Protein AF-A0A925PFK9-F1 (afdb_monomer_lite)

Secondary structure (DSSP, 8-state):
----TT-TTSSHHHHHHHHHHHHHHHTT--EEEEE----TTT---HHHHHHHHHHHHHHHTTT-EEB-S-STTS-SSTT---PPEEEEE-TT-S-PPPHHHHHHHHHHHIIIII---HHHHHHHHHH---SS--BPPPSSS---------------PPEEEEE-TTTTT-----TT----THHHHHHHHHHGGGS-EEEE------THHHHTTS-HHHHHHHHHHHHHSPTT--B------SS--SS--SSTTTTHHHHBS-SS--B-TTHHHHHHHHHHHHHHHHHHHHTT-SEEEEE-SS--TT--SS-BBTTBSS-HHHHHHHHHTTTS-EEEEE-SSS--HHHHHHHTT-SSEEEEEEEE-TTTSTTSSS--TT----GGGTT-EEEEEE-SS--HHHHHHHHHHHHHHHHHH--SEEEEEE--TTBTT-TT----B-HHHHHHHHHHHHTT---EEEEE-----HHHHHHHHHHHHHHHHHHHHHHHHHHHHTTSS--------SSS-EEE-S--THHHHHHHHHHHHTT---HHHHHHHHHHHHHHHHHGGGGS-EEEEEEETTEEEEEEEEEE-TTSSSEEEEEEEEE-GGGTTTTHHHHHHHHHHHHHHHTT-SEEEEEEE-SGGGHHHHHHHHHTT-EEEEEEEEEEETTEEEEEEEEE-PPP-

pLDDT: mean 87.37, std 15.75, range [23.09, 98.94]

Foldseek 3Di:
DDDDPPCPPVCPVVVVVVVVLVVCVVVVHKDKDWAWDLDCVQAVDPVVSVVSVVVQLVCVVQVKFFFPQFCQQPDPDPPDGGRITIIIRRSPDPDAAFLVVVLVVLLCCCCVVPVDDPVVSVRRSVSQDDTRTDGDDDDNDDPPPPPPDPVPPDDQQAAEEEELPLQQLDAQPDPPPQQHSLLLVLQCVQPVVLRRHDYDYFDDDDCVLLVVQAPPVLLVLLQVLLCPADDNGWQFADDADPPDLPDADPDSSPNQNSAALDRRQIRHNCLSVQQSSLLSLLQVQLVVLVVPRLHYERNGPPAALQRARRHAYPNHSTHNLQSSLVVCLVVKAEEEEEPAQEDSVRNCRSCLQHLSYAYEYEYAALCPAPPNPDLDQPSCGDHNSRNRYGRHHDHQEDALVVSVVSLVVSVVVCVVSVILEYEYADAPCLDCPRPRGRHHDALQSLLQSLLSQLLSLHRYYYYYHYDRPSVRSNSNSSSNSNSNSVNVVVNVVCVVVVVDDDDDPDDDDDPQKDKDWQADPCVLVQQLVQVVQQVLDDPVRSVVSSVLSVLCVVVPVVSQWIKIFIDRVPHGFKMWIKGADPPDQQEMEGEDITGRPVCPPVCVSVVRVVVVVVVSLVVRHQKYKYKDKPDPSCPVVVVVCVVSAWDFDDWAAQPPHHVIIITMIMHGDDRDD

Sequence (673 aa):
ISTAPGRMGGGIGAALYERVREEARALGTQLYFECLPDDPALSPNPEIRANNVARLKFYERYGARPIVNTAYETPVKPEAIDPPYLVLDPLGSNDLPSRDRARKVVRAILERKYGLGPEYVQMVLDSITDDPIRLREPRYIKSRRSLKGEVRAASEPRVALVLNAEHTLHHVQERGYVEAPVRIRSIMAELDPSGLIEKVPAKRFSDRYIRAVHDGRLVDYIRKACLLAGPKESIYPYVFPTRNPARPPKDETVLAGYYCIDTFTPLNQNAYLAARSAVDCALTAAEKVLEGAELAYALVRPPGHHAETRTFGGFCYFNNAAIAANLLARYGKVAILDIDYHHGNGQQEIFYNRSDVLTVSIHGHPSFAYPYFTGFRDETGIGPGAGYNLNIPLAEHITPEQHRNAVAEGLRRVRRFAPAYLVVSLGFDTARGDPTGTWSNRGKDFDQLGRMIGEQGYPALVVQEGGYRVRTLGTNARNFFVGLVAGHSAARRVTPALTLSTGLTKSGHRNGLDWRSAVMDEDVGRVRSLVVSTGFFNAAEVEVAIDLVTERLTKGIRSGYHFVLAERGSTLVAYACYGPIMGTQGSYDLYWIAVLPDEQRRGLGAHVYTRAEAAMRKAGAKHVYADTSSSDRYAGTRGFYQRMGFHEAARLPDFYAPGDNKIIYVKPLSPSP

Structure (mmCIF, N/CA/C/O backbone):
data_AF-A0A925PFK9-F1
#
_entry.id   AF-A0A925PFK9-F1
#
loop_
_atom_site.group_PDB
_atom_site.id
_atom_site.type_symbol
_atom_site.label_atom_id
_atom_site.label_alt_id
_atom_site.label_comp_id
_atom_site.label_asym_id
_atom_site.label_entity_id
_atom_site.label_seq_id
_atom_site.pdbx_PDB_ins_code
_atom_site.Cartn_x
_atom_site.Cartn_y
_atom_site.Cartn_z
_atom_site.occupancy
_atom_site.B_iso_or_equiv
_atom_site.auth_seq_id
_atom_site.auth_comp_id
_atom_site.auth_asym_id
_atom_site.auth_atom_id
_atom_site.pdbx_PDB_model_num
ATOM 1 N N . ILE A 1 1 ? 9.331 -7.768 31.905 1.00 65.44 1 ILE A N 1
ATOM 2 C CA . ILE A 1 1 ? 10.079 -8.335 30.751 1.00 65.44 1 ILE A CA 1
ATOM 3 C C . ILE A 1 1 ? 11.529 -8.499 31.169 1.00 65.44 1 ILE A C 1
ATOM 5 O O . ILE A 1 1 ? 12.083 -7.544 31.698 1.00 65.44 1 ILE A O 1
ATOM 9 N N . SER A 1 2 ? 12.114 -9.681 30.974 1.00 60.31 2 SER A N 1
ATOM 10 C CA . SER A 1 2 ? 13.527 -9.949 31.269 1.00 60.31 2 SER A CA 1
ATOM 11 C C . SER A 1 2 ? 14.208 -10.536 30.035 1.00 60.31 2 SER A C 1
ATOM 13 O O . SER A 1 2 ? 13.582 -11.270 29.273 1.00 60.31 2 SER A O 1
ATOM 15 N N . THR A 1 3 ? 15.474 -10.191 29.821 1.00 59.31 3 THR A N 1
ATOM 16 C CA . THR A 1 3 ? 16.316 -10.731 28.745 1.00 59.31 3 THR A CA 1
ATOM 17 C C . THR A 1 3 ? 17.623 -11.225 29.344 1.00 59.31 3 THR A C 1
ATOM 19 O O . THR A 1 3 ? 18.122 -10.610 30.285 1.00 59.31 3 THR A O 1
ATOM 22 N N . ALA A 1 4 ? 18.194 -12.292 28.781 1.00 59.03 4 ALA A N 1
ATOM 23 C CA . ALA A 1 4 ? 19.461 -12.844 29.255 1.00 59.03 4 ALA A CA 1
ATOM 24 C C . ALA A 1 4 ? 20.589 -11.781 29.288 1.00 59.03 4 ALA A C 1
ATOM 26 O O . ALA A 1 4 ? 20.640 -10.921 28.392 1.00 59.03 4 ALA A O 1
ATOM 27 N N . PRO A 1 5 ? 21.503 -11.839 30.280 1.00 48.31 5 PRO A N 1
ATOM 28 C CA . PRO A 1 5 ? 22.683 -10.976 30.334 1.00 48.31 5 PRO A CA 1
ATOM 29 C C . PRO A 1 5 ? 23.471 -11.040 29.015 1.00 48.31 5 PRO A C 1
ATOM 31 O O . PRO A 1 5 ? 23.612 -12.107 28.425 1.00 48.31 5 PRO A O 1
ATOM 34 N N . GLY A 1 6 ? 23.929 -9.893 28.504 1.00 48.75 6 GLY A N 1
ATOM 35 C CA . GLY A 1 6 ? 24.627 -9.801 27.209 1.00 48.75 6 GLY A CA 1
ATOM 36 C C . GLY A 1 6 ? 23.727 -9.683 25.967 1.00 48.75 6 GLY A C 1
ATOM 37 O O . GLY A 1 6 ? 24.234 -9.431 24.879 1.00 48.75 6 GLY A O 1
ATOM 38 N N . ARG A 1 7 ? 22.393 -9.794 26.102 1.00 48.84 7 ARG A N 1
ATOM 39 C CA . ARG A 1 7 ? 21.418 -9.488 25.024 1.00 48.84 7 ARG A CA 1
ATOM 40 C C . ARG A 1 7 ? 20.593 -8.216 25.263 1.00 48.84 7 ARG A C 1
ATOM 42 O O . ARG A 1 7 ? 19.662 -7.924 24.506 1.00 48.84 7 ARG A O 1
ATOM 49 N N . MET A 1 8 ? 20.931 -7.439 26.293 1.00 46.41 8 MET A N 1
ATOM 50 C CA . MET A 1 8 ? 20.325 -6.127 26.537 1.00 46.41 8 MET A CA 1
ATOM 51 C C . MET A 1 8 ? 20.719 -5.159 25.410 1.00 46.41 8 MET A C 1
ATOM 53 O O . MET A 1 8 ? 21.898 -4.940 25.165 1.00 46.41 8 MET A O 1
ATOM 57 N N . GLY A 1 9 ? 19.727 -4.614 24.695 1.00 48.69 9 GLY A N 1
ATOM 58 C CA . GLY A 1 9 ? 19.931 -3.678 23.575 1.00 48.69 9 GLY A CA 1
ATOM 59 C C . GLY A 1 9 ? 19.674 -4.245 22.169 1.00 48.69 9 GLY A C 1
ATOM 60 O O . GLY A 1 9 ? 19.537 -3.467 21.232 1.00 48.69 9 GLY A O 1
ATOM 61 N N . GLY A 1 10 ? 19.497 -5.564 22.009 1.00 47.56 10 GLY A N 1
ATOM 62 C CA . GLY A 1 10 ? 19.272 -6.221 20.705 1.00 47.56 10 GLY A CA 1
ATOM 63 C C . GLY A 1 10 ? 17.826 -6.217 20.176 1.00 47.56 10 GLY A C 1
ATOM 64 O O . GLY A 1 10 ? 17.473 -7.065 19.365 1.00 47.56 10 GLY A O 1
ATOM 65 N N . GLY A 1 11 ? 16.944 -5.346 20.681 1.00 59.53 11 GLY A N 1
ATOM 66 C CA . GLY A 1 11 ? 15.539 -5.254 20.238 1.00 59.53 11 GLY A CA 1
ATOM 67 C C . GLY A 1 11 ? 14.580 -6.335 20.770 1.00 59.53 11 GLY A C 1
ATOM 68 O O . GLY A 1 11 ? 13.370 -6.194 20.623 1.00 59.53 11 GLY A O 1
ATOM 69 N N . ILE A 1 12 ? 15.072 -7.369 21.462 1.00 69.06 12 ILE A N 1
ATOM 70 C CA . ILE A 1 12 ? 14.235 -8.451 22.023 1.00 69.06 12 ILE A CA 1
ATOM 71 C C . ILE A 1 12 ? 13.223 -7.914 23.048 1.00 69.06 12 ILE A C 1
ATOM 73 O O . ILE A 1 12 ? 12.052 -8.278 23.007 1.00 69.06 12 ILE A O 1
ATOM 77 N N . GLY A 1 13 ? 13.646 -7.008 23.937 1.00 66.88 13 GLY A N 1
ATOM 78 C CA . GLY A 1 13 ? 12.744 -6.392 24.917 1.00 66.88 13 GLY A CA 1
ATOM 79 C C . GLY A 1 13 ? 11.608 -5.590 24.268 1.00 66.88 13 GLY A C 1
ATOM 80 O O . GLY A 1 13 ? 10.479 -5.642 24.746 1.00 66.88 13 GLY A O 1
ATOM 81 N N . ALA A 1 14 ? 11.889 -4.920 23.145 1.00 68.12 14 ALA A N 1
ATOM 82 C CA . ALA A 1 14 ? 10.888 -4.220 22.339 1.00 68.12 14 ALA A CA 1
ATOM 83 C C . ALA A 1 14 ? 9.890 -5.198 21.702 1.00 68.12 14 ALA A C 1
ATOM 85 O O . ALA A 1 14 ? 8.688 -5.000 21.835 1.00 68.12 14 ALA A O 1
ATOM 86 N N . ALA A 1 15 ? 10.373 -6.288 21.096 1.00 60.94 15 ALA A N 1
ATOM 87 C CA . ALA A 1 15 ? 9.518 -7.306 20.484 1.00 60.94 15 ALA A CA 1
ATOM 88 C C . ALA A 1 15 ? 8.605 -8.008 21.506 1.00 60.94 15 ALA A C 1
ATOM 90 O O . ALA A 1 15 ? 7.421 -8.207 21.247 1.00 60.94 15 ALA A O 1
ATOM 91 N N . LEU A 1 16 ? 9.134 -8.341 22.689 1.00 75.38 16 LEU A N 1
ATOM 92 C CA . LEU A 1 16 ? 8.341 -8.935 23.768 1.00 75.38 16 LEU A CA 1
ATOM 93 C C . LEU A 1 16 ? 7.275 -7.964 24.286 1.00 75.38 16 LEU A C 1
ATOM 95 O O . LEU A 1 16 ? 6.135 -8.370 24.495 1.00 75.38 16 LEU A O 1
ATOM 99 N N . TYR A 1 17 ? 7.625 -6.687 24.471 1.00 85.88 17 TYR A N 1
ATOM 100 C CA . TYR A 1 17 ? 6.656 -5.686 24.913 1.00 85.88 17 TYR A CA 1
ATOM 101 C C . TYR A 1 17 ? 5.576 -5.445 23.856 1.00 85.88 17 TYR A C 1
ATOM 103 O O . TYR A 1 17 ? 4.396 -5.443 24.188 1.00 85.88 17 TYR A O 1
ATOM 111 N N . GLU A 1 18 ? 5.945 -5.327 22.579 1.00 76.75 18 GLU A N 1
ATOM 112 C CA . GLU A 1 18 ? 4.983 -5.218 21.478 1.00 76.75 18 GLU A CA 1
ATOM 113 C C . GLU A 1 18 ? 4.039 -6.415 21.416 1.00 76.75 18 GLU A C 1
ATOM 115 O O . GLU A 1 18 ? 2.835 -6.206 21.286 1.00 76.75 18 GLU A O 1
ATOM 120 N N . ARG A 1 19 ? 4.536 -7.644 21.607 1.00 78.56 19 ARG A N 1
ATOM 121 C CA . ARG A 1 19 ? 3.669 -8.825 21.634 1.00 78.56 19 ARG A CA 1
ATOM 122 C C . ARG A 1 19 ? 2.667 -8.783 22.787 1.00 78.56 19 ARG A C 1
ATOM 124 O O . ARG A 1 19 ? 1.490 -9.038 22.572 1.00 78.56 19 ARG A O 1
ATOM 131 N N . VAL A 1 20 ? 3.099 -8.408 23.992 1.00 82.69 20 VAL A N 1
ATOM 132 C CA . VAL A 1 20 ? 2.186 -8.241 25.139 1.00 82.69 20 VAL A CA 1
ATOM 133 C C . VAL A 1 20 ? 1.127 -7.171 24.850 1.00 82.69 20 VAL A C 1
ATOM 135 O O . VAL A 1 20 ? -0.040 -7.348 25.192 1.00 82.69 20 VAL A O 1
ATOM 138 N N . ARG A 1 21 ? 1.501 -6.082 24.168 1.00 87.56 21 ARG A N 1
ATOM 139 C CA . ARG A 1 21 ? 0.554 -5.045 23.730 1.00 87.56 21 ARG A CA 1
ATOM 140 C C . ARG A 1 21 ? -0.427 -5.552 22.675 1.00 87.56 21 ARG A C 1
ATOM 142 O O . ARG A 1 21 ? -1.588 -5.167 22.716 1.00 87.56 21 ARG A O 1
ATOM 149 N N . GLU A 1 22 ? 0.012 -6.373 21.724 1.00 69.88 22 GLU A N 1
ATOM 150 C CA . GLU A 1 22 ? -0.871 -7.010 20.736 1.00 69.88 22 GLU A CA 1
ATOM 151 C C . GLU A 1 22 ? -1.916 -7.904 21.411 1.00 69.88 22 GLU A C 1
ATOM 153 O O . GLU A 1 22 ? -3.102 -7.755 21.127 1.00 69.88 22 GLU A O 1
ATOM 158 N N . GLU A 1 23 ? -1.497 -8.759 22.347 1.00 76.69 23 GLU A N 1
ATOM 159 C CA . GLU A 1 23 ? -2.405 -9.629 23.106 1.00 76.69 23 GLU A CA 1
ATOM 160 C C . GLU A 1 23 ? -3.397 -8.811 23.940 1.00 76.69 23 GLU A C 1
ATOM 162 O O . GLU A 1 23 ? -4.603 -9.041 23.896 1.00 76.69 23 GLU A O 1
ATOM 167 N N . ALA A 1 24 ? -2.918 -7.787 24.649 1.00 78.88 24 ALA A N 1
ATOM 168 C CA . ALA A 1 24 ? -3.790 -6.933 25.447 1.00 78.88 24 ALA A CA 1
ATOM 169 C C . ALA A 1 24 ? -4.819 -6.178 24.586 1.00 78.88 24 ALA A C 1
ATOM 171 O O . ALA A 1 24 ? -5.978 -6.067 24.991 1.00 78.88 24 ALA A O 1
ATOM 172 N N . ARG A 1 25 ? -4.436 -5.736 23.375 1.00 79.50 25 ARG A N 1
ATOM 173 C CA . ARG A 1 25 ? -5.369 -5.152 22.395 1.00 79.50 25 ARG A CA 1
ATOM 174 C C . ARG A 1 25 ? -6.386 -6.171 21.896 1.00 79.50 25 ARG A C 1
ATOM 176 O O . ARG A 1 25 ? -7.557 -5.824 21.783 1.00 79.50 25 ARG A O 1
ATOM 183 N N . ALA A 1 26 ? -5.961 -7.401 21.612 1.00 62.09 26 ALA A N 1
ATOM 184 C CA . ALA A 1 26 ? -6.858 -8.478 21.194 1.00 62.09 26 ALA A CA 1
ATOM 185 C C . ALA A 1 26 ? -7.889 -8.816 22.283 1.00 62.09 26 ALA A C 1
ATOM 187 O O . ALA A 1 26 ? -9.046 -9.081 21.974 1.00 62.09 26 ALA A O 1
ATOM 188 N N . LEU A 1 27 ? -7.492 -8.717 23.554 1.00 70.25 27 LEU A N 1
ATOM 189 C CA . LEU A 1 27 ? -8.374 -8.879 24.711 1.00 70.25 27 LEU A CA 1
ATOM 190 C C . LEU A 1 27 ? -9.227 -7.632 25.019 1.00 70.25 27 LEU A C 1
ATOM 192 O O . LEU A 1 27 ? -10.025 -7.663 25.951 1.00 70.25 27 LEU A O 1
ATOM 196 N N . GLY A 1 28 ? -9.053 -6.522 24.289 1.00 75.62 28 GLY A N 1
ATOM 197 C CA . GLY A 1 28 ? -9.757 -5.261 24.557 1.00 75.62 28 GLY A CA 1
ATOM 198 C C . GLY A 1 28 ? -9.416 -4.639 25.917 1.00 75.62 28 GLY A C 1
ATOM 199 O O . GLY A 1 28 ? -10.229 -3.925 26.505 1.00 75.62 28 GLY A O 1
ATOM 200 N N . THR A 1 29 ? -8.228 -4.927 26.450 1.00 81.69 29 THR A N 1
ATOM 201 C CA . THR A 1 29 ? -7.780 -4.463 27.771 1.00 81.69 29 THR A CA 1
ATOM 202 C C . THR A 1 29 ? -6.745 -3.340 27.654 1.00 81.69 29 THR A C 1
ATOM 204 O O . THR A 1 29 ? -6.297 -2.998 26.566 1.00 81.69 29 THR A O 1
ATOM 207 N N . GLN A 1 30 ? -6.376 -2.737 28.785 1.00 87.50 30 GLN A N 1
ATOM 208 C CA . GLN A 1 30 ? -5.230 -1.829 28.914 1.00 87.50 30 GLN A CA 1
ATOM 209 C C . GLN A 1 30 ? -4.174 -2.512 29.786 1.00 87.50 30 GLN A C 1
ATOM 211 O O . GLN A 1 30 ? -4.518 -3.376 30.597 1.00 87.50 30 GLN A O 1
ATOM 216 N N . LEU A 1 31 ? -2.900 -2.134 29.652 1.00 92.81 31 LEU A N 1
ATOM 217 C CA . LEU A 1 31 ? -1.848 -2.720 30.486 1.00 92.81 31 LEU A CA 1
ATOM 218 C C . LEU A 1 31 ? -1.572 -1.845 31.700 1.00 92.81 31 LEU A C 1
ATOM 220 O O . LEU A 1 31 ? -1.231 -0.673 31.558 1.00 92.81 31 LEU A O 1
ATOM 224 N N . TYR A 1 32 ? -1.630 -2.462 32.874 1.00 93.62 32 TYR A N 1
ATOM 225 C CA . TYR A 1 32 ? -1.166 -1.888 34.129 1.00 93.62 32 TYR A CA 1
ATOM 226 C C . TYR A 1 32 ? 0.022 -2.698 34.619 1.00 93.62 32 TYR A C 1
ATOM 228 O O . TYR A 1 32 ? -0.039 -3.928 34.677 1.00 93.62 32 TYR A O 1
ATOM 236 N N . PHE A 1 33 ? 1.113 -2.024 34.950 1.00 93.94 33 PHE A N 1
ATOM 237 C CA . PHE A 1 33 ? 2.305 -2.674 35.475 1.00 93.94 33 PHE A CA 1
ATOM 238 C C . PHE A 1 33 ? 3.118 -1.705 36.319 1.00 93.94 33 PHE A C 1
ATOM 240 O O . PHE A 1 33 ? 2.940 -0.495 36.258 1.00 93.94 33 PHE A O 1
ATOM 247 N N . GLU A 1 34 ? 4.032 -2.246 37.107 1.00 93.19 34 GLU A N 1
ATOM 248 C CA . GLU A 1 34 ? 4.853 -1.454 38.010 1.00 93.19 34 GLU A CA 1
ATOM 249 C C . GLU A 1 34 ? 6.231 -1.180 37.430 1.00 93.19 34 GLU A C 1
ATOM 251 O O . GLU A 1 34 ? 6.858 -2.047 36.810 1.00 93.19 34 GLU A O 1
ATOM 256 N N . CYS A 1 35 ? 6.720 0.031 37.670 1.00 93.00 35 CYS A N 1
ATOM 257 C CA . CYS A 1 35 ? 8.093 0.404 37.382 1.00 93.00 35 CYS A CA 1
ATOM 258 C C . CYS A 1 35 ? 8.654 1.208 38.551 1.00 93.00 35 CYS A C 1
ATOM 260 O O . CYS A 1 35 ? 7.995 2.109 39.057 1.00 93.00 35 CYS A O 1
ATOM 262 N N . LEU A 1 36 ? 9.877 0.885 38.968 1.00 93.75 36 LEU A N 1
ATOM 263 C CA . LEU A 1 36 ? 10.545 1.582 40.063 1.00 93.75 36 LEU A CA 1
ATOM 264 C C . LEU A 1 36 ? 10.762 3.072 39.736 1.00 93.75 36 LEU A C 1
ATOM 266 O O . LEU A 1 36 ? 10.888 3.421 38.551 1.00 93.75 36 LEU A O 1
ATOM 270 N N . PRO A 1 37 ? 10.801 3.940 40.761 1.00 93.56 37 PRO A N 1
ATOM 271 C CA . PRO A 1 37 ? 10.718 5.374 40.572 1.00 93.56 37 PRO A CA 1
ATOM 272 C C . PRO A 1 37 ? 12.041 5.971 40.088 1.00 93.56 37 PRO A C 1
ATOM 274 O O . PRO A 1 37 ? 13.129 5.429 40.289 1.00 93.56 37 PRO A O 1
ATOM 277 N N . ASP A 1 38 ? 11.933 7.117 39.423 1.00 93.38 38 ASP A N 1
ATOM 278 C CA . ASP A 1 38 ? 13.057 7.925 38.941 1.00 93.38 38 ASP A CA 1
ATOM 279 C C . ASP A 1 38 ? 13.247 9.220 39.751 1.00 93.38 38 ASP A C 1
ATOM 281 O O . ASP A 1 38 ? 14.068 10.070 39.395 1.00 93.38 38 ASP A O 1
ATOM 285 N N . ASP A 1 39 ? 12.480 9.379 40.828 1.00 91.56 39 ASP A N 1
ATOM 286 C CA . ASP A 1 39 ? 12.586 10.481 41.775 1.00 91.56 39 ASP A CA 1
ATOM 287 C C . ASP A 1 39 ? 13.705 10.194 42.794 1.00 91.56 39 ASP A C 1
ATOM 289 O O . ASP A 1 39 ? 13.658 9.152 43.452 1.00 91.56 39 ASP A O 1
ATOM 293 N N . PRO A 1 40 ? 14.707 11.080 42.955 1.00 90.94 40 PRO A N 1
ATOM 294 C CA . PRO A 1 40 ? 15.739 10.944 43.981 1.00 90.94 40 PRO A CA 1
ATOM 295 C C . PRO A 1 40 ? 15.210 10.786 45.415 1.00 90.94 40 PRO A C 1
ATOM 297 O O . PRO A 1 40 ? 15.893 10.162 46.222 1.00 90.94 40 PRO A O 1
ATOM 300 N N . ALA A 1 41 ? 14.026 11.323 45.734 1.00 89.25 41 ALA A N 1
ATOM 301 C CA . ALA A 1 41 ? 13.410 11.190 47.055 1.00 89.25 41 ALA A CA 1
ATOM 302 C C . ALA A 1 41 ? 12.845 9.781 47.305 1.00 89.25 41 ALA A C 1
ATOM 304 O O . ALA A 1 41 ? 12.875 9.298 48.433 1.00 89.25 41 ALA A O 1
ATOM 305 N N . LEU A 1 42 ? 12.364 9.108 46.254 1.00 89.56 42 LEU A N 1
ATOM 306 C CA . LEU A 1 42 ? 11.813 7.749 46.331 1.00 89.56 42 LEU A CA 1
ATOM 307 C C . LEU A 1 42 ? 12.873 6.671 46.036 1.00 89.56 42 LEU A C 1
ATOM 309 O O . LEU A 1 42 ? 12.766 5.552 46.529 1.00 89.56 42 LEU A O 1
ATOM 313 N N . SER A 1 43 ? 13.895 7.007 45.241 1.00 92.06 43 SER A N 1
ATOM 314 C CA . SER A 1 43 ? 15.006 6.140 44.828 1.00 92.06 43 SER A CA 1
ATOM 315 C C . SER A 1 43 ? 16.352 6.839 45.085 1.00 92.06 43 SER A C 1
ATOM 317 O O . SER A 1 43 ? 16.899 7.492 44.183 1.00 92.06 43 SER A O 1
ATOM 319 N N . PRO A 1 44 ? 16.912 6.748 46.308 1.00 90.88 44 PRO A N 1
ATOM 320 C CA . PRO A 1 44 ? 18.095 7.521 46.690 1.00 90.88 44 PRO A CA 1
ATOM 321 C C . PRO A 1 44 ? 19.373 7.061 45.970 1.00 90.88 44 PRO A C 1
ATOM 323 O O . PRO A 1 44 ? 20.210 7.896 45.612 1.00 90.88 44 PRO A O 1
ATOM 326 N N . ASN A 1 45 ? 19.512 5.764 45.666 1.00 92.88 45 ASN A N 1
ATOM 327 C CA . ASN A 1 45 ? 20.699 5.212 45.004 1.00 92.88 45 ASN A CA 1
ATOM 328 C C . ASN A 1 45 ? 20.784 5.647 43.516 1.00 92.88 45 ASN A C 1
ATOM 330 O O . ASN A 1 45 ? 19.922 5.267 42.717 1.00 92.88 45 ASN A O 1
ATOM 334 N N . PRO A 1 46 ? 21.832 6.388 43.097 1.00 90.00 46 PRO A N 1
ATOM 335 C CA . PRO A 1 46 ? 21.969 6.875 41.722 1.00 90.00 46 PRO A CA 1
ATOM 336 C C . PRO A 1 46 ? 22.058 5.790 40.638 1.00 90.00 46 PRO A C 1
ATOM 338 O O . PRO A 1 46 ? 21.536 5.997 39.542 1.00 90.00 46 PRO A O 1
ATOM 341 N N . GLU A 1 47 ? 22.684 4.644 40.913 1.00 88.19 47 GLU A N 1
ATOM 342 C CA . GLU A 1 47 ? 22.848 3.561 39.932 1.00 88.19 47 GLU A CA 1
ATOM 343 C C . GLU A 1 47 ? 21.525 2.832 39.673 1.00 88.19 47 GLU A C 1
ATOM 345 O O . GLU A 1 47 ? 21.151 2.563 38.527 1.00 88.19 47 GLU A O 1
ATOM 350 N N . ILE A 1 48 ? 20.769 2.564 40.741 1.00 87.12 48 ILE A N 1
ATOM 351 C CA . ILE A 1 48 ? 19.419 1.994 40.647 1.00 87.12 48 ILE A CA 1
ATOM 352 C C . ILE A 1 48 ? 18.506 2.973 39.905 1.00 87.12 48 ILE A C 1
ATOM 354 O O . ILE A 1 48 ? 17.832 2.589 38.944 1.00 87.12 48 ILE A O 1
ATOM 358 N N . ARG A 1 49 ? 18.562 4.258 40.267 1.00 93.81 49 ARG A N 1
ATOM 359 C CA . ARG A 1 49 ? 17.778 5.310 39.616 1.00 93.81 49 ARG A CA 1
ATOM 360 C C . ARG A 1 49 ? 18.092 5.430 38.123 1.00 93.81 49 ARG A C 1
ATOM 362 O O . ARG A 1 49 ? 17.167 5.569 37.326 1.00 93.81 49 ARG A O 1
ATOM 369 N N . ALA A 1 50 ? 19.353 5.300 37.705 1.00 84.88 50 ALA A N 1
ATOM 370 C CA . ALA A 1 50 ? 19.723 5.292 36.286 1.00 84.88 50 ALA A CA 1
ATOM 371 C C . ALA A 1 50 ? 19.070 4.128 35.511 1.00 84.88 50 ALA A C 1
ATOM 373 O O . ALA A 1 50 ? 18.578 4.313 34.392 1.00 84.88 50 ALA A O 1
ATOM 374 N N . ASN A 1 51 ? 18.984 2.942 36.120 1.00 85.56 51 ASN A N 1
ATOM 375 C CA . ASN A 1 51 ? 18.273 1.802 35.536 1.00 85.56 51 ASN A CA 1
ATOM 376 C C . ASN A 1 51 ? 16.755 2.039 35.463 1.00 85.56 51 ASN A C 1
ATOM 378 O O . ASN A 1 51 ? 16.115 1.676 34.471 1.00 85.56 51 ASN A O 1
ATOM 382 N N . ASN A 1 52 ? 16.175 2.681 36.477 1.00 91.88 52 ASN A N 1
ATOM 383 C CA . ASN A 1 52 ? 14.752 3.028 36.509 1.00 91.88 52 ASN A CA 1
ATOM 384 C C . ASN A 1 52 ? 14.401 4.051 35.419 1.00 91.88 52 ASN A C 1
ATOM 386 O O . ASN A 1 52 ? 13.445 3.848 34.667 1.00 91.88 52 ASN A O 1
ATOM 390 N N . VAL A 1 53 ? 15.243 5.075 35.241 1.00 90.88 53 VAL A N 1
ATOM 391 C CA . VAL A 1 53 ? 15.173 6.043 34.134 1.00 90.88 53 VAL A CA 1
ATOM 392 C C . VAL A 1 53 ? 15.184 5.327 32.782 1.00 90.88 53 VAL A C 1
ATOM 394 O O . VAL A 1 53 ? 14.349 5.610 31.922 1.00 90.88 53 VAL A O 1
ATOM 397 N N . ALA A 1 54 ? 16.089 4.364 32.581 1.00 84.50 54 ALA A N 1
ATOM 398 C CA . ALA A 1 54 ? 16.178 3.619 31.326 1.00 84.50 54 ALA A CA 1
ATOM 399 C C . ALA A 1 54 ? 14.909 2.794 31.034 1.00 84.50 54 ALA A C 1
ATOM 401 O O . ALA A 1 54 ? 14.452 2.753 29.885 1.00 84.50 54 ALA A O 1
ATOM 402 N N . ARG A 1 55 ? 14.310 2.175 32.062 1.00 88.94 55 ARG A N 1
ATOM 403 C CA . ARG A 1 55 ? 13.047 1.421 31.953 1.00 88.94 55 ARG A CA 1
ATOM 404 C C . ARG A 1 55 ? 11.864 2.336 31.648 1.00 88.94 55 ARG A C 1
ATOM 406 O O . ARG A 1 55 ? 11.135 2.075 30.695 1.00 88.94 55 ARG A O 1
ATOM 413 N N . LEU A 1 56 ? 11.708 3.437 32.381 1.00 91.94 56 LEU A N 1
ATOM 414 C CA . LEU A 1 56 ? 10.638 4.408 32.134 1.00 91.94 56 LEU A CA 1
ATOM 415 C C . LEU A 1 56 ? 10.771 5.034 30.741 1.00 91.94 56 LEU A C 1
ATOM 417 O O . LEU A 1 56 ? 9.799 5.063 29.995 1.00 91.94 56 LEU A O 1
ATOM 421 N N . LYS A 1 57 ? 11.987 5.397 30.315 1.00 87.88 57 LYS A N 1
ATOM 422 C CA . LYS A 1 57 ? 12.268 5.853 28.943 1.00 87.88 57 LYS A CA 1
ATOM 423 C C . LYS A 1 57 ? 11.950 4.794 27.882 1.00 87.88 57 LYS A C 1
ATOM 425 O O . LYS A 1 57 ? 11.618 5.130 26.746 1.00 87.88 57 LYS A O 1
ATOM 430 N N . PHE A 1 58 ? 12.098 3.506 28.191 1.00 86.25 58 PHE A N 1
ATOM 431 C CA . PHE A 1 58 ? 11.673 2.429 27.297 1.00 86.25 58 PHE A CA 1
ATOM 432 C C . PHE A 1 58 ? 10.150 2.386 27.147 1.00 86.25 58 PHE A C 1
ATOM 434 O O . PHE A 1 58 ? 9.673 2.414 26.017 1.00 86.25 58 PHE A O 1
ATOM 441 N N . TYR A 1 59 ? 9.400 2.388 28.247 1.00 90.88 59 TYR A N 1
ATOM 442 C CA . TYR A 1 59 ? 7.935 2.322 28.218 1.00 90.88 59 TYR A CA 1
ATOM 443 C C . TYR A 1 59 ? 7.287 3.592 27.648 1.00 90.88 59 TYR A C 1
ATOM 445 O O . TYR A 1 59 ? 6.346 3.507 26.857 1.00 90.88 59 TYR A O 1
ATOM 453 N N . GLU A 1 60 ? 7.859 4.763 27.933 1.00 87.50 60 GLU A N 1
ATOM 454 C CA . GLU A 1 60 ? 7.377 6.050 27.426 1.00 87.50 60 GLU A CA 1
ATOM 455 C C . GLU A 1 60 ? 7.396 6.103 25.885 1.00 87.50 60 GLU A C 1
ATOM 457 O O . GLU A 1 60 ? 6.523 6.730 25.287 1.00 87.50 60 GLU A O 1
ATOM 462 N N . ARG A 1 61 ? 8.301 5.358 25.213 1.00 81.75 61 ARG A N 1
ATOM 463 C CA . ARG A 1 61 ? 8.355 5.252 23.731 1.00 81.75 61 ARG A CA 1
ATOM 464 C C . ARG A 1 61 ? 7.094 4.648 23.129 1.00 81.75 61 ARG A C 1
ATOM 466 O O . ARG A 1 61 ? 6.812 4.863 21.955 1.00 81.75 61 ARG A O 1
ATOM 473 N N . TYR A 1 62 ? 6.348 3.905 23.933 1.00 79.88 62 TYR A N 1
ATOM 474 C CA . TYR A 1 62 ? 5.113 3.249 23.545 1.00 79.88 62 TYR A CA 1
ATOM 475 C C . TYR A 1 62 ? 3.865 4.001 24.026 1.00 79.88 62 TYR A C 1
ATOM 477 O O . TYR A 1 62 ? 2.755 3.560 23.734 1.00 79.88 62 TYR A O 1
ATOM 485 N N . GLY A 1 63 ? 4.035 5.134 24.717 1.00 85.38 63 GLY A N 1
ATOM 486 C CA . GLY A 1 63 ? 2.952 5.912 25.323 1.00 85.38 63 GLY A CA 1
ATOM 487 C C . GLY A 1 63 ? 2.587 5.482 26.747 1.00 85.38 63 GLY A C 1
ATOM 488 O O . GLY A 1 63 ? 1.688 6.080 27.335 1.00 85.38 63 GLY A O 1
ATOM 489 N N . ALA A 1 64 ? 3.285 4.491 27.313 1.00 93.25 64 ALA A N 1
ATOM 490 C CA . ALA A 1 64 ? 3.046 4.004 28.667 1.00 93.25 64 ALA A CA 1
ATOM 491 C C . ALA A 1 64 ? 3.727 4.898 29.708 1.00 93.25 64 ALA A C 1
ATOM 493 O O . ALA A 1 64 ? 4.931 5.154 29.613 1.00 93.25 64 ALA A O 1
ATOM 494 N N . ARG A 1 65 ? 2.963 5.404 30.682 1.00 94.88 65 ARG A N 1
ATOM 495 C CA . ARG A 1 65 ? 3.429 6.430 31.633 1.00 94.88 65 ARG A CA 1
ATOM 496 C C . ARG A 1 65 ? 2.876 6.196 33.047 1.00 94.88 65 ARG A C 1
ATOM 498 O O . ARG A 1 65 ? 1.802 5.607 33.168 1.00 94.88 65 ARG A O 1
ATOM 505 N N . PRO A 1 66 ? 3.593 6.630 34.104 1.00 96.75 66 PRO A N 1
ATOM 506 C CA . PRO A 1 66 ? 3.082 6.590 35.475 1.00 96.75 66 PRO A CA 1
ATOM 507 C C . PRO A 1 66 ? 1.746 7.320 35.615 1.00 96.75 66 PRO A C 1
ATOM 509 O O . PRO A 1 66 ? 1.573 8.385 35.019 1.00 96.75 66 PRO A O 1
ATOM 512 N N . ILE A 1 67 ? 0.832 6.769 36.408 1.00 95.38 67 ILE A N 1
ATOM 513 C CA . ILE A 1 67 ? -0.363 7.475 36.878 1.00 95.38 67 ILE A CA 1
ATOM 514 C C . ILE A 1 67 ? 0.083 8.453 37.970 1.00 95.38 67 ILE A C 1
ATOM 516 O O . ILE A 1 67 ? 0.888 8.091 38.823 1.00 95.38 67 ILE A O 1
ATOM 520 N N . VAL A 1 68 ? -0.391 9.696 37.908 1.00 93.44 68 VAL A N 1
ATOM 521 C CA . VAL A 1 68 ? -0.053 10.754 38.878 1.00 93.44 68 VAL A CA 1
ATOM 522 C C . VAL A 1 68 ? -1.237 11.072 39.779 1.00 93.44 68 VAL A C 1
ATOM 524 O O . VAL A 1 68 ? -2.356 10.650 39.496 1.00 93.44 68 VAL A O 1
ATOM 527 N N . ASN A 1 69 ? -0.982 11.839 40.843 1.00 92.06 69 ASN A N 1
ATOM 528 C CA . ASN A 1 69 ? -1.971 12.204 41.862 1.00 92.06 69 ASN A CA 1
ATOM 529 C C . ASN A 1 69 ? -2.562 10.967 42.553 1.00 92.06 69 ASN A C 1
ATOM 531 O O . ASN A 1 69 ? -3.774 10.824 42.702 1.00 92.06 69 ASN A O 1
ATOM 535 N N . THR A 1 70 ? -1.678 10.049 42.939 1.00 93.31 70 THR A N 1
ATOM 536 C CA . THR A 1 70 ? -2.011 8.830 43.673 1.00 93.31 70 THR A CA 1
ATOM 537 C C . THR A 1 70 ? -1.031 8.670 44.831 1.00 93.31 70 THR A C 1
ATOM 539 O O . THR A 1 70 ? 0.087 9.165 44.764 1.00 93.31 70 THR A O 1
ATOM 542 N N . ALA A 1 71 ? -1.434 7.949 45.869 1.00 93.19 71 ALA A N 1
ATOM 543 C CA . ALA A 1 71 ? -0.577 7.494 46.958 1.00 93.19 71 ALA A CA 1
ATOM 544 C C . ALA A 1 71 ? -0.078 6.051 46.733 1.00 93.19 71 ALA A C 1
ATOM 546 O O . ALA A 1 71 ? 0.308 5.368 47.676 1.00 93.19 71 ALA A O 1
ATOM 547 N N . TYR A 1 72 ? -0.110 5.545 45.495 1.00 92.25 72 TYR A N 1
ATOM 548 C CA . TYR A 1 72 ? 0.329 4.185 45.162 1.00 92.25 72 TYR A CA 1
ATOM 549 C C . TYR A 1 72 ? 1.819 3.978 45.465 1.00 92.25 72 TYR A C 1
ATOM 551 O O . TYR A 1 72 ? 2.238 2.906 45.889 1.00 92.25 72 TYR A O 1
ATOM 559 N N . GLU A 1 73 ? 2.612 5.030 45.296 1.00 90.31 73 GLU A N 1
ATOM 560 C CA . GLU A 1 73 ? 4.029 5.096 45.631 1.00 90.31 73 GLU A CA 1
ATOM 561 C C . GLU A 1 73 ? 4.303 5.366 47.125 1.00 90.31 73 GLU A C 1
ATOM 563 O O . GLU A 1 73 ? 5.440 5.651 47.495 1.00 90.31 73 GLU A O 1
ATOM 568 N N . THR A 1 74 ? 3.300 5.297 48.008 1.00 88.56 74 THR A N 1
ATOM 569 C CA . THR A 1 74 ? 3.521 5.397 49.458 1.00 88.56 74 THR A CA 1
ATOM 570 C C . THR A 1 74 ? 4.151 4.104 49.986 1.00 88.56 74 THR A C 1
ATOM 572 O O . THR A 1 74 ? 3.552 3.039 49.848 1.00 88.56 74 THR A O 1
ATOM 575 N N . PRO A 1 75 ? 5.330 4.141 50.630 1.00 82.81 75 PRO A N 1
ATOM 576 C CA . PRO A 1 75 ? 5.945 2.943 51.195 1.00 82.81 75 PRO A CA 1
ATOM 577 C C . PRO A 1 75 ? 5.033 2.233 52.205 1.00 82.81 75 PRO A C 1
ATOM 579 O O . PRO A 1 75 ? 4.492 2.853 53.116 1.00 82.81 75 PRO A O 1
ATOM 582 N N . VAL A 1 76 ? 4.889 0.910 52.075 1.00 79.62 76 VAL A N 1
ATOM 583 C CA . VAL A 1 76 ? 4.130 0.081 53.037 1.00 79.62 76 VAL A CA 1
ATOM 584 C C . VAL A 1 76 ? 4.814 0.056 54.411 1.00 79.62 76 VAL A C 1
ATOM 586 O O . VAL A 1 76 ? 4.154 -0.072 55.438 1.00 79.62 76 VAL A O 1
ATOM 589 N N . LYS A 1 77 ? 6.146 0.179 54.431 1.00 79.88 77 LYS A N 1
ATOM 590 C CA . LYS A 1 77 ? 6.955 0.356 55.641 1.00 79.88 77 LYS A CA 1
ATOM 591 C C . LYS A 1 77 ? 7.655 1.713 55.562 1.00 79.88 77 LYS A C 1
ATOM 593 O O . LYS A 1 77 ? 8.194 1.996 54.490 1.00 79.88 77 LYS A O 1
ATOM 598 N N . PRO A 1 78 ? 7.696 2.518 56.638 1.00 76.00 78 PRO A N 1
ATOM 599 C CA . PRO A 1 78 ? 8.315 3.847 56.620 1.00 76.00 78 PRO A CA 1
ATOM 600 C C . PRO A 1 78 ? 9.772 3.862 56.134 1.00 76.00 78 PRO A C 1
ATOM 602 O O . PRO A 1 78 ? 10.226 4.850 55.567 1.00 76.00 78 PRO A O 1
ATOM 605 N N . GLU A 1 79 ? 10.499 2.759 56.319 1.00 78.12 79 GLU A N 1
ATOM 606 C CA . GLU A 1 79 ? 11.913 2.613 55.963 1.00 78.12 79 GLU A CA 1
ATOM 607 C C . GLU A 1 79 ? 12.133 2.047 54.547 1.00 78.12 79 GLU A C 1
ATOM 609 O O . GLU A 1 79 ? 13.276 1.898 54.112 1.00 78.12 79 GLU A O 1
ATOM 614 N N . ALA A 1 80 ? 11.067 1.678 53.826 1.00 80.75 80 ALA A N 1
ATOM 615 C CA . ALA A 1 80 ? 11.186 1.082 52.500 1.00 80.75 80 ALA A CA 1
ATOM 616 C C . ALA A 1 80 ? 11.477 2.143 51.427 1.00 80.75 80 ALA A C 1
ATOM 618 O O . ALA A 1 80 ? 10.765 3.136 51.288 1.00 80.75 80 ALA A O 1
ATOM 619 N N . ILE A 1 81 ? 12.514 1.879 50.633 1.00 83.50 81 ILE A N 1
ATOM 620 C CA . ILE A 1 81 ? 12.916 2.677 49.471 1.00 83.50 81 ILE A CA 1
ATOM 621 C C . ILE A 1 81 ? 12.453 2.006 48.170 1.00 83.50 81 ILE A C 1
ATOM 623 O O . ILE A 1 81 ? 12.140 0.816 48.157 1.00 83.50 81 ILE A O 1
ATOM 627 N N . ASP A 1 82 ? 12.419 2.769 47.077 1.00 86.12 82 ASP A N 1
ATOM 628 C CA . ASP A 1 82 ? 11.984 2.334 45.743 1.00 86.12 82 ASP A CA 1
ATOM 629 C C . ASP A 1 82 ? 10.516 1.843 45.643 1.00 86.12 82 ASP A C 1
ATOM 631 O O . ASP A 1 82 ? 10.255 0.817 45.005 1.00 86.12 82 ASP A O 1
ATOM 635 N N . PRO A 1 83 ? 9.515 2.552 46.209 1.00 90.56 83 PRO A N 1
ATOM 636 C CA . PRO A 1 83 ? 8.116 2.190 45.989 1.00 90.56 83 PRO A CA 1
ATOM 637 C C . PRO A 1 83 ? 7.756 2.335 44.496 1.00 90.56 83 PRO A C 1
ATOM 639 O O . PRO A 1 83 ? 8.070 3.360 43.883 1.00 90.56 83 PRO A O 1
ATOM 642 N N . PRO A 1 84 ? 7.132 1.327 43.860 1.00 92.12 84 PRO A N 1
ATOM 643 C CA . PRO A 1 84 ? 6.904 1.354 42.422 1.00 92.12 84 PRO A CA 1
ATOM 644 C C . PRO A 1 84 ? 5.853 2.394 42.024 1.00 92.12 84 PRO A C 1
ATOM 646 O O . PRO A 1 84 ? 4.820 2.535 42.671 1.00 92.12 84 PRO A O 1
ATOM 649 N N . TYR A 1 85 ? 6.053 3.032 40.873 1.00 95.12 85 TYR A N 1
ATOM 650 C CA . TYR A 1 85 ? 4.966 3.698 40.168 1.00 95.12 85 TYR A CA 1
ATOM 651 C C . TYR A 1 85 ? 4.038 2.671 39.530 1.00 95.12 85 TYR A C 1
ATOM 653 O O . TYR A 1 85 ? 4.507 1.717 38.899 1.00 95.12 85 TYR A O 1
ATOM 661 N N . LEU A 1 86 ? 2.732 2.934 39.577 1.00 95.81 86 LEU A N 1
ATOM 662 C CA . LEU A 1 86 ? 1.780 2.265 38.702 1.00 95.81 86 LEU A CA 1
ATOM 663 C C . LEU A 1 86 ? 1.802 2.929 37.321 1.00 95.81 86 LEU A C 1
ATOM 665 O O . LEU A 1 86 ? 1.447 4.095 37.162 1.00 95.81 86 LEU A O 1
ATOM 669 N N . VAL A 1 87 ? 2.230 2.182 36.310 1.00 96.06 87 VAL A N 1
ATOM 670 C CA . VAL A 1 87 ? 2.318 2.613 34.914 1.00 96.06 87 VAL A CA 1
ATOM 671 C C . VAL A 1 87 ? 1.121 2.074 34.140 1.00 96.06 87 VAL A C 1
ATOM 673 O O . VAL A 1 87 ? 0.803 0.887 34.224 1.00 96.06 87 VAL A O 1
ATOM 676 N N . LEU A 1 88 ? 0.492 2.944 33.351 1.00 95.75 88 LEU A N 1
ATOM 677 C CA . LEU A 1 88 ? -0.561 2.584 32.405 1.00 95.75 88 LEU A CA 1
ATOM 678 C C . LEU A 1 88 ? -0.043 2.705 30.971 1.00 95.75 88 LEU A C 1
ATOM 680 O O . LEU A 1 88 ? 0.441 3.765 30.571 1.00 95.75 88 LEU A O 1
ATOM 684 N N . ASP A 1 89 ? -0.207 1.646 30.178 1.00 94.38 89 ASP A N 1
ATOM 685 C CA . ASP A 1 89 ? -0.158 1.706 28.714 1.00 94.38 89 ASP A CA 1
ATOM 686 C C . ASP A 1 89 ? -1.592 1.690 28.163 1.00 94.38 89 ASP A C 1
ATOM 688 O O . ASP A 1 89 ? -2.264 0.652 28.234 1.00 94.38 89 ASP A O 1
ATOM 692 N N . PRO A 1 90 ? -2.076 2.801 27.578 1.00 86.19 90 PRO A N 1
ATOM 693 C CA . PRO A 1 90 ? -3.407 2.854 26.979 1.00 86.19 90 PRO A CA 1
ATOM 694 C C . PRO A 1 90 ? -3.464 2.151 25.610 1.00 86.19 90 PRO A C 1
ATOM 696 O O . PRO A 1 90 ? -4.471 2.226 24.912 1.00 86.19 90 PRO A O 1
ATOM 699 N N . LEU A 1 91 ? -2.374 1.497 25.187 1.00 83.19 91 LEU A N 1
ATOM 700 C CA . LEU A 1 91 ? -2.238 0.736 23.944 1.00 83.19 91 LEU A CA 1
ATOM 701 C C . LEU A 1 91 ? -2.455 1.548 22.660 1.00 83.19 91 LEU A C 1
ATOM 703 O O . LEU A 1 91 ? -2.633 0.963 21.589 1.00 83.19 91 LEU A O 1
ATOM 707 N N . GLY A 1 92 ? -2.336 2.874 22.744 1.00 68.38 92 GLY A N 1
ATOM 708 C CA . GLY A 1 92 ? -2.583 3.812 21.645 1.00 68.38 92 GLY A CA 1
ATOM 709 C C . GLY A 1 92 ? -3.965 4.473 21.681 1.00 68.38 92 GLY A C 1
ATOM 710 O O . GLY A 1 92 ? -4.247 5.275 20.798 1.00 68.38 92 GLY A O 1
ATOM 711 N N . SER A 1 93 ? -4.801 4.170 22.682 1.00 69.12 93 SER A N 1
ATOM 712 C CA . SER A 1 93 ? -6.042 4.909 22.939 1.00 69.12 93 SER A CA 1
ATOM 713 C C . SER A 1 93 ? -5.761 6.268 23.590 1.00 69.12 93 SER A C 1
ATOM 715 O O . SER A 1 93 ? -4.853 6.387 24.417 1.00 69.12 93 SER A O 1
ATOM 717 N N . ASN A 1 94 ? -6.560 7.280 23.240 1.00 62.88 94 ASN A N 1
ATOM 718 C CA . ASN A 1 94 ? -6.583 8.573 23.933 1.00 62.88 94 ASN A CA 1
ATOM 719 C C . ASN A 1 94 ? -7.529 8.569 25.149 1.00 62.88 94 ASN A C 1
ATOM 721 O O . ASN A 1 94 ? -7.493 9.509 25.942 1.00 62.88 94 ASN A O 1
ATOM 725 N N . ASP A 1 95 ? -8.325 7.509 25.320 1.00 74.31 95 ASP A N 1
ATOM 726 C CA . ASP A 1 95 ? -9.275 7.378 26.421 1.00 74.31 95 ASP A CA 1
ATOM 727 C C . ASP A 1 95 ? -8.580 6.798 27.655 1.00 74.31 95 ASP A C 1
ATOM 729 O O . ASP A 1 95 ? -8.217 5.615 27.718 1.00 74.31 95 ASP A O 1
ATOM 733 N N . LEU A 1 96 ? -8.382 7.658 28.653 1.00 87.56 96 LEU A N 1
ATOM 734 C CA . LEU A 1 96 ? -7.894 7.253 29.964 1.00 87.56 96 LEU A CA 1
ATOM 735 C C . LEU A 1 96 ? -9.048 6.667 30.793 1.00 87.56 96 LEU A C 1
ATOM 737 O O . LEU A 1 96 ? -10.191 7.109 30.674 1.00 87.56 96 LEU A O 1
ATOM 741 N N . PRO A 1 97 ? -8.779 5.647 31.622 1.00 88.94 97 PRO A N 1
ATOM 742 C CA . PRO A 1 97 ? -9.806 4.985 32.410 1.00 88.94 97 PRO A CA 1
ATOM 743 C C . PRO A 1 97 ? -10.408 5.953 33.435 1.00 88.94 97 PRO A C 1
ATOM 745 O O . PRO A 1 97 ? -9.704 6.790 34.006 1.00 88.94 97 PRO A O 1
ATOM 748 N N . SER A 1 98 ? -11.708 5.801 33.694 1.00 94.06 98 SER A N 1
ATOM 749 C CA . SER A 1 98 ? -12.375 6.558 34.752 1.00 94.06 98 SER A CA 1
ATOM 750 C C . SER A 1 98 ? -11.750 6.272 36.113 1.00 94.06 98 SER A C 1
ATOM 752 O O . SER A 1 98 ? -11.155 5.207 36.338 1.00 94.06 98 SER A O 1
ATOM 754 N N . ARG A 1 99 ? -11.944 7.199 37.050 1.00 94.69 99 ARG A N 1
ATOM 755 C CA . ARG A 1 99 ? -11.524 7.049 38.447 1.00 94.69 99 ARG A CA 1
ATOM 756 C C . ARG A 1 99 ? -11.975 5.717 39.037 1.00 94.69 99 ARG A C 1
ATOM 758 O O . ARG A 1 99 ? -11.179 4.999 39.637 1.00 94.69 99 ARG A O 1
ATOM 765 N N . ASP A 1 100 ? -13.235 5.351 38.822 1.00 92.62 100 ASP A N 1
ATOM 766 C CA . ASP A 1 100 ? -13.822 4.140 39.398 1.00 92.62 100 ASP A CA 1
ATOM 767 C C . ASP A 1 100 ? -13.204 2.868 38.813 1.00 92.62 100 ASP A C 1
ATOM 769 O O . ASP A 1 100 ? -12.954 1.898 39.535 1.00 92.62 100 ASP A O 1
ATOM 773 N N . ARG A 1 101 ? -12.896 2.870 37.510 1.00 91.75 101 ARG A N 1
ATOM 774 C CA . ARG A 1 101 ? -12.188 1.757 36.870 1.00 91.75 101 ARG A CA 1
ATOM 775 C C . ARG A 1 101 ? -10.760 1.647 37.394 1.00 91.75 101 ARG A C 1
ATOM 777 O O . ARG A 1 101 ? -10.329 0.545 37.731 1.00 91.75 101 ARG A O 1
ATOM 784 N N . ALA A 1 102 ? -10.044 2.763 37.503 1.00 92.19 102 ALA A N 1
ATOM 785 C CA . ALA A 1 102 ? -8.685 2.776 38.031 1.00 92.19 102 ALA A CA 1
ATOM 786 C C . ALA A 1 102 ? -8.638 2.310 39.493 1.00 92.19 102 ALA A C 1
ATOM 788 O O . ALA A 1 102 ? -7.818 1.459 39.829 1.00 92.19 102 ALA A O 1
ATOM 789 N N . ARG A 1 103 ? -9.576 2.763 40.335 1.00 95.12 103 ARG A N 1
ATOM 790 C CA . ARG A 1 103 ? -9.727 2.302 41.723 1.00 95.12 103 ARG A CA 1
ATOM 791 C C . ARG A 1 103 ? -9.964 0.793 41.804 1.00 95.12 103 ARG A C 1
ATOM 793 O O . ARG A 1 103 ? -9.335 0.127 42.619 1.00 95.12 103 ARG A O 1
ATOM 800 N N . LYS A 1 104 ? -10.803 0.218 40.933 1.00 94.06 104 LYS A N 1
ATOM 801 C CA . LYS A 1 104 ? -11.000 -1.246 40.871 1.00 94.06 104 LYS A CA 1
ATOM 802 C C . LYS A 1 104 ? -9.710 -1.993 40.521 1.00 94.06 104 LYS A C 1
ATOM 804 O O . LYS A 1 104 ? -9.423 -3.020 41.130 1.00 94.06 104 LYS A O 1
ATOM 809 N N . VAL A 1 105 ? -8.929 -1.479 39.569 1.00 92.56 105 VAL A N 1
ATOM 810 C CA . VAL A 1 105 ? -7.646 -2.083 39.175 1.00 92.56 105 VAL A CA 1
ATOM 811 C C . VAL A 1 105 ? -6.619 -1.979 40.303 1.00 92.56 105 VAL A C 1
ATOM 813 O O . VAL A 1 105 ? -6.023 -2.987 40.667 1.00 92.56 105 VAL A O 1
ATOM 816 N N . VAL A 1 106 ? -6.452 -0.794 40.895 1.00 93.56 106 VAL A N 1
ATOM 817 C CA . VAL A 1 106 ? -5.522 -0.554 42.010 1.00 93.56 106 VAL A CA 1
ATOM 818 C C . VAL A 1 106 ? -5.862 -1.442 43.199 1.00 93.56 106 VAL A C 1
ATOM 820 O O . VAL A 1 106 ? -4.983 -2.133 43.705 1.00 93.56 106 VAL A O 1
ATOM 823 N N . ARG A 1 107 ? -7.143 -1.507 4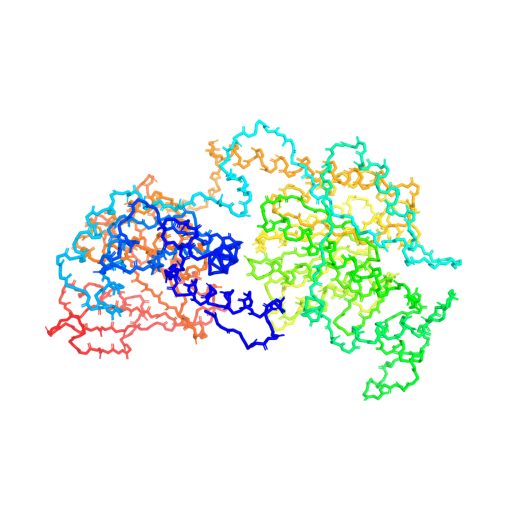3.582 1.00 93.81 107 ARG A N 1
ATOM 824 C CA . ARG A 1 107 ? -7.629 -2.409 44.631 1.00 93.81 107 ARG A CA 1
ATOM 825 C C . ARG A 1 107 ? -7.220 -3.852 44.343 1.00 93.81 107 ARG A C 1
ATOM 827 O O . ARG A 1 107 ? -6.599 -4.492 45.184 1.00 93.81 107 ARG A O 1
ATOM 834 N N . ALA A 1 108 ? -7.501 -4.336 43.132 1.00 91.50 108 ALA A N 1
ATOM 835 C CA . ALA A 1 108 ? -7.161 -5.698 42.739 1.00 91.50 108 ALA A CA 1
ATOM 836 C C . ALA A 1 108 ? -5.650 -5.970 42.791 1.00 91.50 108 ALA A C 1
ATOM 838 O O . ALA A 1 108 ? -5.258 -7.073 43.163 1.00 91.50 108 ALA A O 1
ATOM 839 N N . ILE A 1 109 ? -4.800 -4.999 42.442 1.00 90.88 109 ILE A N 1
ATOM 840 C CA . ILE A 1 109 ? -3.344 -5.163 42.527 1.00 90.88 109 ILE A CA 1
ATOM 841 C C . ILE A 1 109 ? -2.898 -5.216 43.992 1.00 90.88 109 ILE A C 1
ATOM 843 O O . ILE A 1 109 ? -2.224 -6.170 44.377 1.00 90.88 109 ILE A O 1
ATOM 847 N N . LEU A 1 110 ? -3.297 -4.247 44.819 1.00 90.38 110 LEU A N 1
ATOM 848 C CA . LEU A 1 110 ? -2.870 -4.170 46.220 1.00 90.38 110 LEU A CA 1
ATOM 849 C C . LEU A 1 110 ? -3.360 -5.372 47.046 1.00 90.38 110 LEU A C 1
ATOM 851 O O . LEU A 1 110 ? -2.598 -5.924 47.840 1.00 90.38 110 LEU A O 1
ATOM 855 N N . GLU A 1 111 ? -4.592 -5.829 46.815 1.00 88.56 111 GLU A N 1
ATOM 856 C CA . GLU A 1 111 ? -5.167 -6.981 47.517 1.00 88.56 111 GLU A CA 1
ATOM 857 C C . GLU A 1 111 ? -4.573 -8.307 47.018 1.00 88.56 111 GLU A C 1
ATOM 859 O O . GLU A 1 111 ? -4.144 -9.130 47.822 1.00 88.56 111 GLU A O 1
ATOM 864 N N . ARG A 1 112 ? -4.504 -8.537 45.698 1.00 86.50 112 ARG A N 1
ATOM 865 C CA . ARG A 1 112 ? -4.112 -9.856 45.157 1.00 86.50 112 ARG A CA 1
ATOM 866 C C . ARG A 1 112 ? -2.607 -10.066 45.091 1.00 86.50 112 ARG A C 1
ATOM 868 O O . ARG A 1 112 ? -2.157 -11.200 45.215 1.00 86.50 112 ARG A O 1
ATOM 875 N N . LYS A 1 113 ? -1.835 -9.009 44.825 1.00 81.75 113 LYS A N 1
ATOM 876 C CA . LYS A 1 113 ? -0.379 -9.109 44.657 1.00 81.75 113 LYS A CA 1
ATOM 877 C C . LYS A 1 113 ? 0.363 -8.947 45.979 1.00 81.75 113 LYS A C 1
ATOM 879 O O . LYS A 1 113 ? 1.350 -9.644 46.192 1.00 81.75 113 LYS A O 1
ATOM 884 N N . TYR A 1 114 ? -0.095 -8.035 46.836 1.00 81.00 114 TYR A N 1
ATOM 885 C CA . TYR A 1 114 ? 0.604 -7.676 48.073 1.00 81.00 114 TYR A CA 1
ATOM 886 C C . TYR A 1 114 ? -0.129 -8.089 49.351 1.00 81.00 114 TYR A C 1
ATOM 888 O O . TYR A 1 114 ? 0.502 -8.118 50.404 1.00 81.00 114 TYR A O 1
ATOM 896 N N . GLY A 1 115 ? -1.425 -8.421 49.283 1.00 81.75 115 GLY A N 1
ATOM 897 C CA . GLY A 1 115 ? -2.199 -8.830 50.458 1.00 81.75 115 GLY A CA 1
ATOM 898 C C . GLY A 1 115 ? -2.299 -7.741 51.530 1.00 81.75 115 GLY A C 1
ATOM 899 O O . GLY A 1 115 ? -2.284 -8.054 52.717 1.00 81.75 115 GLY A O 1
ATOM 900 N N . LEU A 1 116 ? -2.330 -6.465 51.131 1.00 83.94 116 LEU A N 1
ATOM 901 C CA . LEU A 1 116 ? -2.314 -5.340 52.071 1.00 83.94 116 LEU A CA 1
ATOM 902 C C . LEU A 1 116 ? -3.656 -5.180 52.793 1.00 83.94 116 LEU A C 1
ATOM 904 O O . LEU A 1 116 ? -4.717 -5.461 52.238 1.00 83.94 116 LEU A O 1
ATOM 908 N N . GLY A 1 117 ? -3.595 -4.706 54.040 1.00 83.62 117 GLY A N 1
ATOM 909 C CA . GLY A 1 117 ? -4.771 -4.510 54.886 1.00 83.62 117 GLY A CA 1
ATOM 910 C C . GLY A 1 117 ? -5.746 -3.453 54.340 1.00 83.62 117 GLY A C 1
ATOM 911 O O . GLY A 1 117 ? -5.335 -2.542 53.613 1.00 83.62 117 GLY A O 1
ATOM 912 N N . PRO A 1 118 ? -7.037 -3.536 54.714 1.00 86.12 118 PRO A N 1
ATOM 913 C CA . PRO A 1 118 ? -8.102 -2.706 54.149 1.00 86.12 118 PRO A CA 1
ATOM 914 C C . PRO A 1 118 ? -7.886 -1.203 54.363 1.00 86.12 118 PRO A C 1
ATOM 916 O O . PRO A 1 118 ? -8.230 -0.419 53.484 1.00 86.12 118 PRO A O 1
ATOM 919 N N . GLU A 1 119 ? -7.271 -0.799 55.478 1.00 86.88 119 GLU A N 1
ATOM 920 C CA . GLU A 1 119 ? -6.978 0.610 55.779 1.00 86.88 119 GLU A CA 1
ATOM 921 C C . GLU A 1 119 ? -5.983 1.221 54.782 1.00 86.88 119 GLU A C 1
ATOM 923 O O . GLU A 1 119 ? -6.240 2.283 54.217 1.00 86.88 119 GLU A O 1
ATOM 928 N N . TYR A 1 120 ? -4.881 0.519 54.494 1.00 88.50 120 TYR A N 1
ATOM 929 C CA . TYR A 1 120 ? -3.879 0.977 53.528 1.00 88.50 120 TYR A CA 1
ATOM 930 C C . TYR A 1 120 ? -4.448 0.997 52.105 1.00 88.50 120 TYR A C 1
ATOM 932 O O . TYR A 1 120 ? -4.260 1.964 51.367 1.00 88.50 120 TYR A O 1
ATOM 940 N N . VAL A 1 121 ? -5.190 -0.049 51.720 1.00 91.25 121 VAL A N 1
ATOM 941 C CA . VAL A 1 121 ? -5.851 -0.098 50.409 1.00 91.25 121 VAL A CA 1
ATOM 942 C C . VAL A 1 121 ? -6.811 1.081 50.260 1.00 91.25 121 VAL A C 1
ATOM 944 O O . VAL A 1 121 ? -6.785 1.754 49.232 1.00 91.25 121 VAL A O 1
ATOM 947 N N . GLN A 1 122 ? -7.621 1.377 51.279 1.00 92.75 122 GLN A N 1
ATOM 948 C CA . GLN A 1 122 ? -8.575 2.479 51.221 1.00 92.75 122 GLN A CA 1
ATOM 949 C C . GLN A 1 122 ? -7.877 3.843 51.124 1.00 92.75 122 GLN A C 1
ATOM 951 O O . GLN A 1 122 ? -8.251 4.633 50.262 1.00 92.75 122 GLN A O 1
ATOM 956 N N . MET A 1 123 ? -6.800 4.070 51.886 1.00 94.62 123 MET A N 1
ATOM 957 C CA . MET A 1 123 ? -5.968 5.277 51.778 1.00 94.62 123 MET A CA 1
ATOM 958 C C . MET A 1 123 ? -5.467 5.506 50.340 1.00 94.62 123 MET A C 1
ATOM 960 O O . MET A 1 123 ? -5.600 6.609 49.802 1.00 94.62 123 MET A O 1
ATOM 964 N N . VAL A 1 124 ? -4.925 4.470 49.682 1.00 93.62 124 VAL A N 1
ATOM 965 C CA . VAL A 1 124 ? -4.456 4.599 48.290 1.00 93.62 124 VAL A CA 1
ATOM 966 C C . VAL A 1 124 ? -5.623 4.884 47.344 1.00 93.62 124 VAL A C 1
ATOM 968 O O . VAL A 1 124 ? -5.503 5.724 46.455 1.00 93.62 124 VAL A O 1
ATOM 971 N N . LEU A 1 125 ? -6.773 4.238 47.522 1.00 94.06 125 LEU A N 1
ATOM 972 C CA . LEU A 1 125 ? -7.934 4.463 46.655 1.00 94.06 125 LEU A CA 1
ATOM 973 C C . LEU A 1 125 ? -8.528 5.865 46.810 1.00 94.06 125 LEU A C 1
ATOM 975 O O . LEU A 1 125 ? -8.907 6.473 45.805 1.00 94.06 125 LEU A O 1
ATOM 979 N N . ASP A 1 126 ? -8.567 6.385 48.035 1.00 94.25 126 ASP A N 1
ATOM 980 C CA . ASP A 1 126 ? -9.074 7.722 48.344 1.00 94.25 126 ASP A CA 1
ATOM 981 C C . ASP A 1 126 ? -8.186 8.816 47.746 1.00 94.25 126 ASP A C 1
ATOM 983 O O . ASP A 1 126 ? -8.703 9.832 47.280 1.00 94.25 126 ASP A O 1
ATOM 987 N N . SER A 1 127 ? -6.873 8.571 47.645 1.00 95.50 127 SER A N 1
ATOM 988 C CA . SER A 1 127 ? -5.935 9.498 46.998 1.00 95.50 127 SER A CA 1
ATOM 989 C C . SER A 1 127 ? -6.213 9.717 45.501 1.00 95.50 127 SER A C 1
ATOM 991 O O . SER A 1 127 ? -5.938 10.793 44.973 1.00 95.50 127 SER A O 1
ATOM 993 N N . ILE A 1 128 ? -6.803 8.729 44.812 1.00 94.69 128 ILE A N 1
ATOM 994 C CA . ILE A 1 128 ? -7.100 8.804 43.375 1.00 94.69 128 ILE A CA 1
ATOM 995 C C . ILE A 1 128 ? -8.385 9.608 43.192 1.00 94.69 128 ILE A C 1
ATOM 997 O O . ILE A 1 128 ? -9.488 9.065 43.300 1.00 94.69 128 ILE A O 1
ATOM 1001 N N . THR A 1 129 ? -8.244 10.903 42.929 1.00 91.62 129 THR A N 1
ATOM 1002 C CA . THR A 1 129 ? -9.368 11.851 42.830 1.00 91.62 129 THR A CA 1
ATOM 1003 C C . THR A 1 129 ? -9.703 12.262 41.396 1.00 91.62 129 THR A C 1
ATOM 1005 O O . THR A 1 129 ? -10.872 12.546 41.119 1.00 91.62 129 THR A O 1
ATOM 1008 N N . ASP A 1 130 ? -8.721 12.228 40.490 1.00 91.62 130 ASP A N 1
ATOM 1009 C CA . ASP A 1 130 ? -8.863 12.583 39.073 1.00 91.62 130 ASP A CA 1
ATOM 1010 C C . ASP A 1 130 ? -9.820 11.640 38.317 1.00 91.62 130 ASP A C 1
ATOM 1012 O O . ASP A 1 130 ? -9.713 10.416 38.439 1.00 91.62 130 ASP A O 1
ATOM 1016 N N . ASP A 1 131 ? -10.715 12.209 37.497 1.00 89.44 131 ASP A N 1
ATOM 1017 C CA . ASP A 1 131 ? -11.624 11.475 36.606 1.00 89.44 131 ASP A CA 1
ATOM 1018 C C . ASP A 1 131 ? -11.746 12.157 35.219 1.00 89.44 131 ASP A C 1
ATOM 1020 O O . ASP A 1 131 ? -12.240 13.287 35.145 1.00 89.44 131 ASP A O 1
ATOM 1024 N N . PRO A 1 132 ? -11.297 11.519 34.117 1.00 91.06 132 PRO A N 1
ATOM 1025 C CA . PRO A 1 132 ? -10.509 10.284 34.090 1.00 91.06 132 PRO A CA 1
ATOM 1026 C C . PRO A 1 132 ? -9.136 10.485 34.749 1.00 91.06 132 PRO A C 1
ATOM 1028 O O . PRO A 1 132 ? -8.688 11.617 34.950 1.00 91.06 132 PRO A O 1
ATOM 1031 N N . ILE A 1 133 ? -8.449 9.390 35.084 1.00 93.62 133 ILE A N 1
ATOM 1032 C CA . ILE A 1 133 ? -7.130 9.477 35.729 1.00 93.62 133 ILE A CA 1
ATOM 1033 C C . ILE A 1 133 ? -6.120 10.258 34.879 1.00 93.62 133 ILE A C 1
ATOM 1035 O O . ILE A 1 133 ? -6.235 10.325 33.654 1.00 93.62 133 ILE A O 1
ATOM 1039 N N . ARG A 1 134 ? -5.070 10.786 35.513 1.00 92.94 134 ARG A N 1
ATOM 1040 C CA . ARG A 1 134 ? -3.995 11.511 34.823 1.00 92.94 134 ARG A CA 1
ATOM 1041 C C . ARG A 1 134 ? -2.718 10.690 34.733 1.00 92.94 134 ARG A C 1
ATOM 1043 O O . ARG A 1 134 ? -2.340 9.988 35.667 1.00 92.94 134 ARG A O 1
ATOM 1050 N N . LEU A 1 135 ? -2.025 10.820 33.604 1.00 93.06 135 LEU A N 1
ATOM 1051 C CA . LEU A 1 135 ? -0.685 10.268 33.412 1.00 93.06 135 LEU A CA 1
ATOM 1052 C C . LEU A 1 135 ? 0.361 11.367 33.544 1.00 93.06 135 LEU A C 1
ATOM 1054 O O . LEU A 1 135 ? 0.125 12.503 33.137 1.00 93.06 135 LEU A O 1
ATOM 1058 N N . ARG A 1 136 ? 1.539 11.007 34.051 1.00 92.69 136 ARG A N 1
ATOM 1059 C CA . ARG A 1 136 ? 2.693 11.901 34.142 1.00 92.69 136 ARG A CA 1
ATOM 1060 C C . ARG A 1 136 ? 3.022 12.479 32.771 1.00 92.69 136 ARG A C 1
ATOM 1062 O O . ARG A 1 136 ? 2.982 11.767 31.760 1.00 92.69 136 ARG A O 1
ATOM 1069 N N . GLU A 1 137 ? 3.386 13.755 32.730 1.00 88.06 137 GLU A N 1
ATOM 1070 C CA . GLU A 1 137 ? 3.893 14.361 31.501 1.00 88.06 137 GLU A CA 1
ATOM 1071 C C . GLU A 1 137 ? 5.136 13.605 30.992 1.00 88.06 137 GLU A C 1
ATOM 1073 O O . GLU A 1 137 ? 5.912 13.084 31.805 1.00 88.06 137 GLU A O 1
ATOM 1078 N N . PRO A 1 138 ? 5.330 13.493 29.664 1.00 83.12 138 PRO A N 1
ATOM 1079 C CA . PRO A 1 138 ? 6.509 12.846 29.098 1.00 83.12 138 PRO A CA 1
ATOM 1080 C C . PRO A 1 138 ? 7.793 13.511 29.614 1.00 83.12 138 PRO A C 1
ATOM 1082 O O . PRO A 1 138 ? 7.989 14.716 29.439 1.00 83.12 138 PRO A O 1
ATOM 1085 N N . ARG A 1 139 ? 8.660 12.735 30.273 1.00 85.19 139 ARG A N 1
ATOM 1086 C CA . ARG A 1 139 ? 9.884 13.235 30.923 1.00 85.19 139 ARG A CA 1
ATOM 1087 C C . ARG A 1 139 ? 11.131 12.940 30.097 1.00 85.19 139 ARG A C 1
ATOM 1089 O O . ARG A 1 139 ? 12.073 13.729 30.096 1.00 85.19 139 ARG A O 1
ATOM 1096 N N . TYR A 1 140 ? 11.155 11.805 29.403 1.00 81.81 140 TYR A N 1
ATOM 1097 C CA . TYR A 1 140 ? 12.341 11.309 28.692 1.00 81.81 140 TYR A CA 1
ATOM 1098 C C . TYR A 1 140 ? 12.244 11.443 27.185 1.00 81.81 140 TYR A C 1
ATOM 1100 O O . TYR A 1 140 ? 13.257 11.417 26.479 1.00 81.81 140 TYR A O 1
ATOM 1108 N N . ILE A 1 141 ? 11.022 11.563 26.696 1.00 65.62 141 ILE A N 1
ATOM 1109 C CA . ILE A 1 141 ? 10.706 11.798 25.307 1.00 65.62 141 ILE A CA 1
ATOM 1110 C C . ILE A 1 141 ? 10.098 13.181 25.284 1.00 65.62 141 ILE A C 1
ATOM 1112 O O . ILE A 1 141 ? 9.045 13.407 25.871 1.00 65.62 141 ILE A O 1
ATOM 1116 N N . LYS A 1 142 ? 10.771 14.129 24.622 1.00 46.03 142 LYS A N 1
ATOM 1117 C CA . LYS A 1 142 ? 10.158 15.430 24.352 1.00 46.03 142 LYS A CA 1
ATOM 1118 C C . LYS A 1 142 ? 8.816 15.149 23.695 1.00 46.03 142 LYS A C 1
ATOM 1120 O O . LYS A 1 142 ? 8.801 14.507 22.644 1.00 46.03 142 LYS A O 1
ATOM 1125 N N . SER A 1 143 ? 7.746 15.566 24.376 1.00 37.06 143 SER A N 1
ATOM 1126 C CA . SER A 1 143 ? 6.358 15.479 23.939 1.00 37.06 143 SER A CA 1
ATOM 1127 C C . SER A 1 143 ? 6.299 15.472 22.416 1.00 37.06 143 SER A C 1
ATOM 1129 O O . SER A 1 143 ? 6.631 16.461 21.753 1.00 37.06 143 SER A O 1
ATOM 1131 N N . ARG A 1 144 ? 5.929 14.317 21.851 1.00 37.31 144 ARG A N 1
ATOM 1132 C CA . ARG A 1 144 ? 5.349 14.294 20.516 1.00 37.31 144 ARG A CA 1
ATOM 1133 C C . ARG A 1 144 ? 4.097 15.132 20.698 1.00 37.31 144 ARG A C 1
ATOM 1135 O O . ARG A 1 144 ? 3.143 14.660 21.312 1.00 37.31 144 ARG A O 1
ATOM 1142 N N . ARG A 1 145 ? 4.211 16.405 20.307 1.00 28.80 145 ARG A N 1
ATOM 1143 C CA . ARG A 1 145 ? 3.175 17.431 20.361 1.00 28.80 145 ARG A CA 1
ATOM 1144 C C . ARG A 1 145 ? 1.842 16.728 20.182 1.00 28.80 145 ARG A C 1
ATOM 1146 O O . ARG A 1 145 ? 1.634 16.107 19.139 1.00 28.80 145 ARG A O 1
ATOM 1153 N N . SER A 1 146 ? 0.998 16.759 21.215 1.00 27.91 146 SER A N 1
ATOM 1154 C CA . SER A 1 146 ? -0.381 16.331 21.060 1.00 27.91 146 SER A CA 1
ATOM 1155 C C . SER A 1 146 ? -0.891 17.093 19.849 1.00 27.91 146 SER A C 1
ATOM 1157 O O . SER A 1 146 ? -0.993 18.321 19.899 1.00 27.91 146 SER A O 1
ATOM 1159 N N . LEU A 1 147 ? -1.182 16.396 18.758 1.00 33.12 147 LEU A N 1
ATOM 1160 C CA . LEU A 1 147 ? -2.036 16.943 17.722 1.00 33.12 147 LEU A CA 1
ATOM 1161 C C . LEU A 1 147 ? -3.459 16.902 18.294 1.00 33.12 147 LEU A C 1
ATOM 1163 O O . LEU A 1 147 ? -4.342 16.226 17.786 1.00 33.12 147 LEU A O 1
ATOM 1167 N N . LYS A 1 148 ? -3.680 17.662 19.381 1.00 27.45 148 LYS A N 1
ATOM 1168 C CA . LYS A 1 148 ? -4.882 18.477 19.442 1.00 27.45 148 LYS A CA 1
ATOM 1169 C C . LYS A 1 148 ? -4.873 19.198 18.107 1.00 27.45 148 LYS A C 1
ATOM 1171 O O . LYS A 1 148 ? -3.864 19.821 17.768 1.00 27.45 148 LYS A O 1
ATOM 1176 N N . GLY A 1 149 ? -5.936 19.030 17.335 1.00 28.70 149 GLY A N 1
ATOM 1177 C CA . GLY A 1 149 ? -6.194 19.904 16.213 1.00 28.70 149 GLY A CA 1
ATOM 1178 C C . GLY A 1 149 ? -6.209 21.333 16.741 1.00 28.70 149 GLY A C 1
ATOM 1179 O O . GLY A 1 149 ? -7.245 21.849 17.133 1.00 28.70 149 GLY A O 1
ATOM 1180 N N . GLU A 1 150 ? -5.047 21.986 16.738 1.00 23.58 150 GLU A N 1
ATOM 1181 C CA . GLU A 1 150 ? -5.006 23.325 16.200 1.00 23.58 150 GLU A CA 1
ATOM 1182 C C . GLU A 1 150 ? -5.688 23.179 14.850 1.00 23.58 150 GLU A C 1
ATOM 1184 O O . GLU A 1 150 ? -5.211 22.452 13.971 1.00 23.58 150 GLU A O 1
ATOM 1189 N N . VAL A 1 151 ? -6.845 23.819 14.721 1.00 29.70 151 VAL A N 1
ATOM 1190 C CA . VAL A 1 151 ? -7.324 24.292 13.435 1.00 29.70 151 VAL A CA 1
ATOM 1191 C C . VAL A 1 151 ? -6.178 25.141 12.894 1.00 29.70 151 VAL A C 1
ATOM 1193 O O . VAL A 1 151 ? -6.112 26.349 13.099 1.00 29.70 151 VAL A O 1
ATOM 1196 N N . ARG A 1 152 ? -5.197 24.485 12.265 1.00 26.33 152 ARG A N 1
ATOM 1197 C CA . ARG A 1 152 ? -4.329 25.139 11.311 1.00 26.33 152 ARG A CA 1
ATOM 1198 C C . ARG A 1 152 ? -5.318 25.681 10.304 1.00 26.33 152 ARG A C 1
ATOM 1200 O O . ARG A 1 152 ? -6.026 24.901 9.664 1.00 26.33 152 ARG A O 1
ATOM 1207 N N . ALA A 1 153 ? -5.412 27.006 10.228 1.00 29.88 153 ALA A N 1
ATOM 1208 C CA . ALA A 1 153 ? -5.976 27.665 9.066 1.00 29.88 153 ALA A CA 1
ATOM 1209 C C . ALA A 1 153 ? -5.502 26.879 7.842 1.00 29.88 153 ALA A C 1
ATOM 1211 O O . ALA A 1 153 ? -4.306 26.601 7.755 1.00 29.88 153 ALA A O 1
ATOM 1212 N N . ALA A 1 154 ? -6.449 26.413 7.025 1.00 34.41 154 ALA A N 1
ATOM 1213 C CA . ALA A 1 154 ? -6.248 25.429 5.971 1.00 34.41 154 ALA A CA 1
ATOM 1214 C C . ALA A 1 154 ? -5.013 25.754 5.112 1.00 34.41 154 ALA A C 1
ATOM 1216 O O . ALA A 1 154 ? -5.104 26.458 4.112 1.00 34.41 154 ALA A O 1
ATOM 1217 N N . SER A 1 155 ? -3.847 25.246 5.515 1.00 47.50 155 SER A N 1
ATOM 1218 C CA . SER A 1 155 ? -2.688 25.157 4.646 1.00 47.50 155 SER A CA 1
ATOM 1219 C C . SER A 1 155 ? -2.988 24.000 3.715 1.00 47.50 155 SER A C 1
ATOM 1221 O O . SER A 1 155 ? -3.330 22.917 4.199 1.00 47.50 155 SER A O 1
ATOM 1223 N N . GLU A 1 156 ? -2.902 24.230 2.409 1.00 54.72 156 GLU A N 1
ATOM 1224 C CA . GLU A 1 156 ? -3.080 23.177 1.412 1.00 54.72 156 GLU A CA 1
ATOM 1225 C C . GLU A 1 156 ? -2.284 21.917 1.807 1.00 54.72 156 GLU A C 1
ATOM 1227 O O . GLU A 1 156 ? -1.172 22.041 2.339 1.00 54.72 156 GLU A O 1
ATOM 1232 N N . PRO A 1 157 ? -2.854 20.710 1.628 1.00 58.78 157 PRO A N 1
ATOM 1233 C CA . PRO A 1 157 ? -2.199 19.474 2.022 1.00 58.78 157 PRO A CA 1
ATOM 1234 C C . PRO A 1 157 ? -0.850 19.370 1.309 1.00 58.78 157 PRO A C 1
ATOM 1236 O O . PRO A 1 157 ? -0.780 19.312 0.082 1.00 58.78 157 PRO A O 1
ATOM 1239 N N . ARG A 1 158 ? 0.232 19.367 2.094 1.00 83.31 158 ARG A N 1
ATOM 1240 C CA . ARG A 1 158 ? 1.591 19.163 1.589 1.00 83.31 158 ARG A CA 1
ATOM 1241 C C . ARG A 1 158 ? 1.866 17.673 1.477 1.00 83.31 158 ARG A C 1
ATOM 1243 O O . ARG A 1 158 ? 1.534 16.904 2.377 1.00 83.31 158 ARG A O 1
ATOM 1250 N N . VAL A 1 159 ? 2.494 17.275 0.381 1.00 95.19 159 VAL A N 1
ATOM 1251 C CA . VAL A 1 159 ? 2.877 15.887 0.127 1.00 95.19 159 VAL A CA 1
ATOM 1252 C C . VAL A 1 159 ? 4.138 15.573 0.926 1.00 95.19 159 VAL A C 1
ATOM 1254 O O . VAL A 1 159 ? 5.183 16.189 0.704 1.00 95.19 159 VAL A O 1
ATOM 1257 N N . ALA A 1 160 ? 4.064 14.605 1.840 1.00 96.38 160 ALA A N 1
ATOM 1258 C CA . ALA A 1 160 ? 5.229 14.124 2.577 1.00 96.38 160 ALA A CA 1
ATOM 1259 C C . ALA A 1 160 ? 6.156 13.347 1.627 1.00 96.38 160 ALA A C 1
ATOM 1261 O O . ALA A 1 160 ? 5.909 12.180 1.321 1.00 96.38 160 ALA A O 1
ATOM 1262 N N . LEU A 1 161 ? 7.210 13.995 1.130 1.00 97.38 161 LEU A N 1
ATOM 1263 C CA . LEU A 1 161 ? 8.151 13.417 0.176 1.00 97.38 161 LEU A CA 1
ATOM 1264 C C . LEU A 1 161 ? 9.310 12.761 0.918 1.00 97.38 161 LEU A C 1
ATOM 1266 O O . LEU A 1 161 ? 10.094 13.437 1.582 1.00 97.38 161 LEU A O 1
ATOM 1270 N N . VAL A 1 162 ? 9.466 11.453 0.745 1.00 96.38 162 VAL A N 1
ATOM 1271 C CA . VAL A 1 162 ? 10.663 10.718 1.151 1.00 96.38 162 VAL A CA 1
ATOM 1272 C C . VAL A 1 162 ? 11.537 10.526 -0.080 1.00 96.38 162 VAL A C 1
ATOM 1274 O O . VAL A 1 162 ? 11.070 10.075 -1.125 1.00 96.38 162 VAL A O 1
ATOM 1277 N N . LEU A 1 163 ? 12.809 10.896 0.034 1.00 91.31 163 LEU A N 1
ATOM 1278 C CA . LEU A 1 163 ? 13.793 10.751 -1.034 1.00 91.31 163 LEU A CA 1
ATOM 1279 C C . LEU A 1 163 ? 14.701 9.559 -0.735 1.00 91.31 163 LEU A C 1
ATOM 1281 O O . LEU A 1 163 ? 15.250 9.454 0.364 1.00 91.31 163 LEU A O 1
ATOM 1285 N N . ASN A 1 164 ? 14.911 8.690 -1.725 1.00 83.88 164 ASN A N 1
ATOM 1286 C CA . ASN A 1 164 ? 15.944 7.665 -1.628 1.00 83.88 164 ASN A CA 1
ATOM 1287 C C . ASN A 1 164 ? 17.341 8.320 -1.617 1.00 83.88 164 ASN A C 1
ATOM 1289 O O . ASN A 1 164 ? 17.784 8.821 -2.645 1.00 83.88 164 ASN A O 1
ATOM 1293 N N . ALA A 1 165 ? 18.046 8.293 -0.482 1.00 73.81 165 ALA A N 1
ATOM 1294 C CA . ALA A 1 165 ? 19.371 8.906 -0.338 1.00 73.81 165 ALA A CA 1
ATOM 1295 C C . ALA A 1 165 ? 20.453 8.250 -1.219 1.00 73.81 165 ALA A C 1
ATOM 1297 O O . ALA A 1 165 ? 21.315 8.939 -1.753 1.00 73.81 165 ALA A O 1
ATOM 1298 N N . GLU A 1 166 ? 20.360 6.936 -1.437 1.00 76.75 166 GLU A N 1
ATOM 1299 C CA . GLU A 1 166 ? 21.360 6.138 -2.165 1.00 76.75 166 GLU A CA 1
ATOM 1300 C C . GLU A 1 166 ? 21.016 5.971 -3.653 1.00 76.75 166 GLU A C 1
ATOM 1302 O O . GLU A 1 166 ? 21.556 5.117 -4.361 1.00 76.75 166 GLU A O 1
ATOM 1307 N N . HIS A 1 167 ? 20.095 6.797 -4.158 1.00 76.12 167 HIS A N 1
ATOM 1308 C CA . HIS A 1 167 ? 19.584 6.690 -5.519 1.00 76.12 167 HIS A CA 1
ATOM 1309 C C . HIS A 1 167 ? 20.652 6.911 -6.599 1.00 76.12 167 HIS A C 1
ATOM 1311 O O . HIS A 1 167 ? 20.378 6.647 -7.766 1.00 76.12 167 HIS A O 1
ATOM 1317 N N . THR A 1 168 ? 21.824 7.457 -6.267 1.00 71.56 168 THR A N 1
ATOM 1318 C CA . THR A 1 168 ? 22.929 7.714 -7.204 1.00 71.56 168 THR A CA 1
ATOM 1319 C C . THR A 1 168 ? 23.885 6.536 -7.341 1.00 71.56 168 THR A C 1
ATOM 1321 O O . THR A 1 168 ? 24.588 6.474 -8.349 1.00 71.56 168 THR A O 1
ATOM 1324 N N . LEU A 1 169 ? 23.899 5.602 -6.379 1.00 64.81 169 LEU A N 1
ATOM 1325 C CA . LEU A 1 169 ? 24.872 4.508 -6.342 1.00 64.81 169 LEU A CA 1
ATOM 1326 C C . LEU A 1 169 ? 24.735 3.575 -7.551 1.00 64.81 169 LEU A C 1
ATOM 1328 O O . LEU A 1 169 ? 25.731 3.126 -8.118 1.00 64.81 169 LEU A O 1
ATOM 1332 N N . HIS A 1 170 ? 23.499 3.286 -7.957 1.00 62.41 170 HIS A N 1
ATOM 1333 C CA . HIS A 1 170 ? 23.214 2.412 -9.088 1.00 62.41 170 HIS A CA 1
ATOM 1334 C C . HIS A 1 170 ? 23.282 3.190 -10.408 1.00 62.41 170 HIS A C 1
ATOM 1336 O O . HIS A 1 170 ? 22.306 3.826 -10.790 1.00 62.41 170 HIS A O 1
ATOM 1342 N N . HIS A 1 171 ? 24.404 3.191 -11.123 1.00 72.81 171 HIS A N 1
ATOM 1343 C CA . HIS A 1 171 ? 24.513 3.908 -12.399 1.00 72.81 171 HIS A CA 1
ATOM 1344 C C . HIS A 1 171 ? 25.173 3.030 -13.457 1.00 72.81 171 HIS A C 1
ATOM 1346 O O . HIS A 1 171 ? 26.377 2.801 -13.419 1.00 72.81 171 HIS A O 1
ATOM 1352 N N . VAL A 1 172 ? 24.366 2.569 -14.409 1.00 65.19 172 VAL A N 1
ATOM 1353 C CA . VAL A 1 172 ? 24.825 1.828 -15.585 1.00 65.19 172 VAL A CA 1
ATOM 1354 C C . VAL A 1 172 ? 25.070 2.841 -16.702 1.00 65.19 172 VAL A C 1
ATOM 1356 O O . VAL A 1 172 ? 24.169 3.598 -17.062 1.00 65.19 172 VAL A O 1
ATOM 1359 N N . GLN A 1 173 ? 26.301 2.900 -17.210 1.00 61.03 173 GLN A N 1
ATOM 1360 C CA . GLN A 1 173 ? 26.730 3.841 -18.253 1.00 61.03 173 GLN A CA 1
ATOM 1361 C C . GLN A 1 173 ? 26.817 3.141 -19.614 1.00 61.03 173 GLN A C 1
ATOM 1363 O O . GLN A 1 173 ? 27.858 3.149 -20.264 1.00 61.03 173 GLN A O 1
ATOM 1368 N N . GLU A 1 174 ? 25.720 2.516 -20.036 1.00 61.88 174 GLU A N 1
ATOM 1369 C CA . GLU A 1 174 ? 25.645 1.778 -21.298 1.00 61.88 174 GLU A CA 1
ATOM 1370 C C . GLU A 1 174 ? 24.629 2.398 -22.259 1.00 61.88 174 GLU A C 1
ATOM 1372 O O . GLU A 1 174 ? 23.632 3.011 -21.862 1.00 61.88 174 GLU A O 1
ATOM 1377 N N . ARG A 1 175 ? 24.892 2.259 -23.562 1.00 45.31 175 ARG A N 1
ATOM 1378 C CA . ARG A 1 175 ? 24.052 2.836 -24.613 1.00 45.31 175 ARG A CA 1
ATOM 1379 C C . ARG A 1 175 ? 22.692 2.132 -24.626 1.00 45.31 175 ARG A C 1
ATOM 1381 O O . ARG A 1 175 ? 22.616 0.961 -24.965 1.00 45.31 175 ARG A O 1
ATOM 1388 N N . GLY A 1 176 ? 21.629 2.870 -24.309 1.00 54.03 176 GLY A N 1
ATOM 1389 C CA . GLY A 1 176 ? 20.253 2.355 -24.289 1.00 54.03 176 GLY A CA 1
ATOM 1390 C C . GLY A 1 176 ? 19.692 2.090 -22.890 1.00 54.03 176 GLY A C 1
ATOM 1391 O O . GLY A 1 176 ? 18.484 1.916 -22.767 1.00 54.03 176 GLY A O 1
ATOM 1392 N N . TYR A 1 177 ? 20.511 2.142 -21.831 1.00 69.94 177 TYR A N 1
ATOM 1393 C CA . TYR A 1 177 ? 20.007 2.077 -20.459 1.00 69.94 177 TYR A CA 1
ATOM 1394 C C . TYR A 1 177 ? 19.406 3.427 -20.049 1.00 69.94 177 TYR A C 1
ATOM 1396 O O . TYR A 1 177 ? 20.100 4.441 -19.957 1.00 69.94 177 TYR A O 1
ATOM 1404 N N . VAL A 1 178 ? 18.092 3.454 -19.837 1.00 79.12 178 VAL A N 1
ATOM 1405 C CA . VAL A 1 178 ? 17.331 4.698 -19.640 1.00 79.12 178 VAL A CA 1
ATOM 1406 C C . VAL A 1 178 ? 17.127 5.069 -18.166 1.00 79.12 178 VAL A C 1
ATOM 1408 O O . VAL A 1 178 ? 16.877 6.232 -17.832 1.00 79.12 178 VAL A O 1
ATOM 1411 N N . GLU A 1 179 ? 17.264 4.104 -17.257 1.00 79.38 179 GLU A N 1
ATOM 1412 C CA . GLU A 1 179 ? 17.063 4.282 -15.820 1.00 79.38 179 GLU A CA 1
ATOM 1413 C C . GLU A 1 179 ? 18.300 4.961 -15.195 1.00 79.38 179 GLU A C 1
ATOM 1415 O O . GLU A 1 179 ? 19.246 4.310 -14.769 1.00 79.38 179 GLU A O 1
ATOM 1420 N N . ALA A 1 180 ? 18.333 6.297 -15.150 1.00 82.50 180 ALA A N 1
ATOM 1421 C CA . ALA A 1 180 ? 19.530 7.057 -14.760 1.00 82.50 180 ALA A CA 1
ATOM 1422 C C . ALA A 1 180 ? 19.329 7.964 -13.524 1.00 82.50 180 ALA A C 1
ATOM 1424 O O . ALA A 1 180 ? 18.237 8.510 -13.328 1.00 82.50 180 ALA A O 1
ATOM 1425 N N . PRO A 1 181 ? 20.388 8.256 -12.728 1.00 82.12 181 PRO A N 1
ATOM 1426 C CA . PRO A 1 181 ? 20.282 9.102 -11.528 1.00 82.12 181 PRO A CA 1
ATOM 1427 C C . PRO A 1 181 ? 19.730 10.514 -11.784 1.00 82.12 181 PRO A C 1
ATOM 1429 O O . PRO A 1 181 ? 19.196 11.155 -10.879 1.00 82.12 181 PRO A O 1
ATOM 1432 N N . VAL A 1 182 ? 19.867 11.014 -13.017 1.00 83.81 182 VAL A N 1
ATOM 1433 C CA . VAL A 1 182 ? 19.369 12.331 -13.442 1.00 83.81 182 VAL A CA 1
ATOM 1434 C C . VAL A 1 182 ? 17.842 12.449 -13.348 1.00 83.81 182 VAL A C 1
ATOM 1436 O O . VAL A 1 182 ? 17.341 13.560 -13.188 1.00 83.81 182 VAL A O 1
ATOM 1439 N N . ARG A 1 183 ? 17.106 11.327 -13.369 1.00 90.31 183 ARG A N 1
ATOM 1440 C CA . ARG A 1 183 ? 15.641 11.297 -13.229 1.00 90.31 183 ARG A CA 1
ATOM 1441 C C . ARG A 1 183 ? 15.184 11.967 -11.934 1.00 90.31 183 ARG A C 1
ATOM 1443 O O . ARG A 1 183 ? 14.390 12.901 -11.960 1.00 90.31 183 ARG A O 1
ATOM 1450 N N . ILE A 1 184 ? 15.781 11.555 -10.816 1.00 91.00 184 ILE A N 1
ATOM 1451 C CA . ILE A 1 184 ? 15.483 12.088 -9.482 1.00 91.00 184 ILE A CA 1
ATOM 1452 C C . ILE A 1 184 ? 15.824 13.577 -9.400 1.00 91.00 184 ILE A C 1
ATOM 1454 O O . ILE A 1 184 ? 15.014 14.367 -8.923 1.00 91.00 184 ILE A O 1
ATOM 1458 N N . ARG A 1 185 ? 16.985 13.989 -9.932 1.00 88.69 185 ARG A N 1
ATOM 1459 C CA . ARG A 1 185 ? 17.375 15.409 -9.958 1.00 88.69 185 ARG A CA 1
ATOM 1460 C C . ARG A 1 185 ? 16.399 16.266 -10.764 1.00 88.69 185 ARG A C 1
ATOM 1462 O O . ARG A 1 185 ? 16.081 17.366 -10.332 1.00 88.69 185 ARG A O 1
ATOM 1469 N N . SER A 1 186 ? 15.916 15.766 -11.902 1.00 89.75 186 SER A N 1
ATOM 1470 C CA . SER A 1 186 ? 14.924 16.465 -12.728 1.00 89.75 186 SER A CA 1
ATOM 1471 C C . SER A 1 186 ? 13.596 16.652 -11.993 1.00 89.75 186 SER A C 1
ATOM 1473 O O . SER A 1 186 ? 13.046 17.748 -12.021 1.00 89.75 186 SER A O 1
ATOM 1475 N N . ILE A 1 187 ? 13.113 15.620 -11.291 1.00 94.44 187 ILE A N 1
ATOM 1476 C CA . ILE A 1 187 ? 11.894 15.709 -10.473 1.00 94.44 187 ILE A CA 1
ATOM 1477 C C . ILE A 1 187 ? 12.075 16.728 -9.344 1.00 94.44 187 ILE A C 1
ATOM 1479 O O . ILE A 1 187 ? 11.260 17.637 -9.192 1.00 94.44 187 ILE A O 1
ATOM 1483 N N . MET A 1 188 ? 13.172 16.628 -8.592 1.00 93.69 188 MET A N 1
ATOM 1484 C CA . MET A 1 188 ? 13.437 17.519 -7.461 1.00 93.69 188 MET A CA 1
ATOM 1485 C C . MET A 1 188 ? 13.604 18.982 -7.877 1.00 93.69 188 MET A C 1
ATOM 1487 O O . MET A 1 188 ? 13.123 19.857 -7.165 1.00 93.69 188 MET A O 1
ATOM 1491 N N . ALA A 1 189 ? 14.205 19.257 -9.039 1.00 91.38 189 ALA A N 1
ATOM 1492 C CA . ALA A 1 189 ? 14.359 20.619 -9.553 1.00 91.38 189 ALA A CA 1
ATOM 1493 C C . ALA A 1 189 ? 13.016 21.345 -9.764 1.00 91.38 189 ALA A C 1
ATOM 1495 O O . ALA A 1 189 ? 12.958 22.568 -9.673 1.00 91.38 189 ALA A O 1
ATOM 1496 N N . GLU A 1 190 ? 11.939 20.599 -10.020 1.00 94.38 190 GLU A N 1
ATOM 1497 C CA . GLU A 1 190 ? 10.599 21.148 -10.248 1.00 94.38 190 GLU A CA 1
ATOM 1498 C C . GLU A 1 190 ? 9.719 21.097 -8.989 1.00 94.38 190 GLU A C 1
ATOM 1500 O O . GLU A 1 190 ? 8.876 21.975 -8.800 1.00 94.38 190 GLU A O 1
ATOM 1505 N N . LEU A 1 191 ? 9.915 20.102 -8.112 1.00 93.56 191 LEU A N 1
ATOM 1506 C CA . LEU A 1 191 ? 9.144 19.963 -6.871 1.00 93.56 191 LEU A CA 1
ATOM 1507 C C . LEU A 1 191 ? 9.671 20.832 -5.721 1.00 93.56 191 LEU A C 1
ATOM 1509 O O . LEU A 1 191 ? 8.857 21.380 -4.980 1.00 93.56 191 LEU A O 1
ATOM 1513 N N . ASP A 1 192 ? 10.985 21.015 -5.577 1.00 90.50 192 ASP A N 1
ATOM 1514 C CA . ASP A 1 192 ? 11.569 21.829 -4.498 1.00 90.50 192 ASP A CA 1
ATOM 1515 C C . ASP A 1 192 ? 11.042 23.272 -4.450 1.00 90.50 192 ASP A C 1
ATOM 1517 O O . ASP A 1 192 ? 10.602 23.702 -3.380 1.00 90.50 192 ASP A O 1
ATOM 1521 N N . PRO A 1 193 ? 11.012 24.027 -5.567 1.00 90.19 193 PRO A N 1
ATOM 1522 C CA . PRO A 1 193 ? 10.491 25.391 -5.555 1.00 90.19 193 PRO A CA 1
ATOM 1523 C C . PRO A 1 193 ? 8.955 25.460 -5.558 1.00 90.19 193 PRO A C 1
ATOM 1525 O O . PRO A 1 193 ? 8.403 26.547 -5.421 1.00 90.19 193 PRO A O 1
ATOM 1528 N N . SER A 1 194 ? 8.246 24.334 -5.722 1.00 88.44 194 SER A N 1
ATOM 1529 C CA . SER A 1 194 ? 6.784 24.328 -5.903 1.00 88.44 194 SER A CA 1
ATOM 1530 C C . SER A 1 194 ? 5.989 24.636 -4.630 1.00 88.44 194 SER A C 1
ATOM 1532 O O . SER A 1 194 ? 4.812 24.970 -4.710 1.00 88.44 194 SER A O 1
ATOM 1534 N N . GLY A 1 195 ? 6.593 24.462 -3.450 1.00 86.94 195 GLY A N 1
ATOM 1535 C CA . GLY A 1 195 ? 5.906 24.578 -2.160 1.00 86.94 195 GLY A CA 1
ATOM 1536 C C . GLY A 1 195 ? 4.963 23.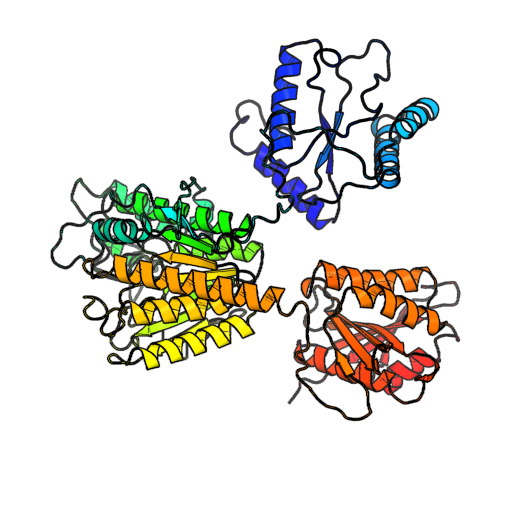413 -1.810 1.00 86.94 195 GLY A C 1
ATOM 1537 O O . GLY A 1 195 ? 4.507 23.355 -0.663 1.00 86.94 195 GLY A O 1
ATOM 1538 N N . LEU A 1 196 ? 4.736 22.474 -2.742 1.00 88.94 196 LEU A N 1
ATOM 1539 C CA . LEU A 1 196 ? 3.807 21.338 -2.619 1.00 88.94 196 LEU A CA 1
ATOM 1540 C C . LEU A 1 196 ? 4.303 20.232 -1.683 1.00 88.94 196 LEU A C 1
ATOM 1542 O O . LEU A 1 196 ? 3.500 19.444 -1.188 1.00 88.94 196 LEU A O 1
ATOM 1546 N N . ILE A 1 197 ? 5.617 20.140 -1.469 1.00 93.31 197 ILE A N 1
ATOM 1547 C CA . ILE A 1 197 ? 6.243 19.018 -0.765 1.00 93.31 197 ILE A CA 1
ATOM 1548 C C . ILE A 1 197 ? 6.778 19.412 0.612 1.00 93.31 197 ILE A C 1
ATOM 1550 O O . ILE A 1 197 ? 7.253 20.526 0.837 1.00 93.31 197 ILE A O 1
ATOM 1554 N N . GLU A 1 198 ? 6.765 18.445 1.521 1.00 92.75 198 GLU A N 1
ATOM 1555 C CA . GLU A 1 198 ? 7.503 18.464 2.779 1.00 92.75 198 GLU A CA 1
ATOM 1556 C C . GLU A 1 198 ? 8.494 17.297 2.773 1.00 92.75 198 GLU A C 1
ATOM 1558 O O . GLU A 1 198 ? 8.089 16.138 2.713 1.00 92.75 198 GLU A O 1
ATOM 1563 N N . LYS A 1 199 ? 9.801 17.587 2.811 1.00 93.19 199 LYS A N 1
ATOM 1564 C CA . LYS A 1 199 ? 10.833 16.542 2.780 1.00 93.19 199 LYS A CA 1
ATOM 1565 C C . LYS A 1 199 ? 10.899 15.802 4.113 1.00 93.19 199 LYS A C 1
ATOM 1567 O O . LYS A 1 199 ? 11.060 16.413 5.167 1.00 93.19 199 LYS A O 1
ATOM 1572 N N . VAL A 1 200 ? 10.877 14.479 4.039 1.00 93.12 200 VAL A N 1
ATOM 1573 C CA . VAL A 1 200 ? 10.985 13.560 5.169 1.00 93.12 200 VAL A CA 1
ATOM 1574 C C . VAL A 1 200 ? 12.234 12.689 4.984 1.00 93.12 200 VAL A C 1
ATOM 1576 O O . VAL A 1 200 ? 12.410 12.094 3.918 1.00 93.12 200 VAL A O 1
ATOM 1579 N N . PRO A 1 201 ? 13.114 12.579 5.995 1.00 90.88 201 PRO A N 1
ATOM 1580 C CA . PRO A 1 201 ? 14.275 11.701 5.914 1.00 90.88 201 PRO A CA 1
ATOM 1581 C C . PRO A 1 201 ? 13.849 10.228 5.925 1.00 90.88 201 PRO A C 1
ATOM 1583 O O . PRO A 1 201 ? 13.026 9.821 6.747 1.00 90.88 201 PRO A O 1
ATOM 1586 N N . ALA A 1 202 ? 14.438 9.426 5.037 1.00 91.19 202 ALA A N 1
ATOM 1587 C CA . ALA A 1 202 ? 14.227 7.982 5.016 1.00 91.19 202 ALA A CA 1
ATOM 1588 C C . ALA A 1 202 ? 14.797 7.319 6.283 1.00 91.19 202 ALA A C 1
ATOM 1590 O O . ALA A 1 202 ? 15.851 7.706 6.792 1.00 91.19 202 ALA A O 1
ATOM 1591 N N . LYS A 1 203 ? 14.105 6.292 6.779 1.00 91.69 203 LYS A N 1
ATOM 1592 C CA . LYS A 1 203 ? 14.500 5.486 7.941 1.00 91.69 203 LYS A CA 1
ATOM 1593 C C . LYS A 1 203 ? 14.862 4.069 7.505 1.00 91.69 203 LYS A C 1
ATOM 1595 O O . LYS A 1 203 ? 14.230 3.512 6.617 1.00 91.69 203 LYS A O 1
ATOM 1600 N N . ARG A 1 204 ? 15.831 3.456 8.197 1.00 92.56 204 ARG A N 1
ATOM 1601 C CA . ARG A 1 204 ? 16.208 2.047 8.009 1.00 92.56 204 ARG A CA 1
ATOM 1602 C C . ARG A 1 204 ? 15.143 1.093 8.555 1.00 92.56 204 ARG A C 1
ATOM 1604 O O . ARG A 1 204 ? 14.837 1.126 9.747 1.00 92.56 204 ARG A O 1
ATOM 1611 N N . PHE A 1 205 ? 14.674 0.171 7.719 1.00 91.81 205 PHE A N 1
ATOM 1612 C CA . PHE A 1 205 ? 13.820 -0.952 8.103 1.00 91.81 205 PHE A CA 1
ATOM 1613 C C . PHE A 1 205 ? 14.551 -2.299 8.041 1.00 91.81 205 PHE A C 1
ATOM 1615 O O . PHE A 1 205 ? 15.537 -2.484 7.325 1.00 91.81 205 PHE A O 1
ATOM 1622 N N . SER A 1 206 ? 14.056 -3.264 8.818 1.00 94.75 206 SER A N 1
ATOM 1623 C CA . SER A 1 206 ? 14.538 -4.649 8.786 1.00 94.75 206 SER A CA 1
ATOM 1624 C C . SER A 1 206 ? 14.193 -5.321 7.453 1.00 94.75 206 SER A C 1
ATOM 1626 O O . SER A 1 206 ? 13.065 -5.202 6.975 1.00 94.75 206 SER A O 1
ATOM 1628 N N . ASP A 1 207 ? 15.115 -6.127 6.919 1.00 91.69 207 ASP A N 1
ATOM 1629 C CA . ASP A 1 207 ? 14.913 -6.921 5.696 1.00 91.69 207 ASP A CA 1
ATOM 1630 C C . ASP A 1 207 ? 13.726 -7.905 5.797 1.00 91.69 207 ASP A C 1
ATOM 1632 O O . ASP A 1 207 ? 13.280 -8.433 4.781 1.00 91.69 207 ASP A O 1
ATOM 1636 N N . ARG A 1 208 ? 13.152 -8.119 6.995 1.00 94.69 208 ARG A N 1
ATOM 1637 C CA . ARG A 1 208 ? 11.912 -8.893 7.179 1.00 94.69 208 ARG A CA 1
ATOM 1638 C C . ARG A 1 208 ? 10.754 -8.379 6.321 1.00 94.69 208 ARG A C 1
ATOM 1640 O O . ARG A 1 208 ? 9.920 -9.176 5.922 1.00 94.69 208 ARG A O 1
ATOM 1647 N N . TYR A 1 209 ? 10.693 -7.072 6.047 1.00 95.75 209 TYR A N 1
ATOM 1648 C CA . TYR A 1 209 ? 9.633 -6.497 5.214 1.00 95.75 209 TYR A CA 1
ATOM 1649 C C . TYR A 1 209 ? 9.825 -6.840 3.735 1.00 95.75 209 TYR A C 1
ATOM 1651 O O . TYR A 1 209 ? 8.848 -7.121 3.052 1.00 95.75 209 TYR A O 1
ATOM 1659 N N . ILE A 1 210 ? 11.078 -6.904 3.269 1.00 97.94 210 ILE A N 1
ATOM 1660 C CA . ILE A 1 210 ? 11.410 -7.379 1.919 1.00 97.94 210 ILE A CA 1
ATOM 1661 C C . ILE A 1 210 ? 11.062 -8.866 1.816 1.00 97.94 210 ILE A C 1
ATOM 1663 O O . ILE A 1 210 ? 10.329 -9.263 0.920 1.00 97.94 210 ILE A O 1
ATOM 1667 N N . ARG A 1 211 ? 11.506 -9.675 2.787 1.00 97.75 211 ARG A N 1
ATOM 1668 C CA . ARG A 1 211 ? 11.260 -11.128 2.832 1.00 97.75 211 ARG A CA 1
ATOM 1669 C C . ARG A 1 211 ? 9.803 -11.525 3.100 1.00 97.75 211 ARG A C 1
ATOM 1671 O O . ARG A 1 211 ? 9.464 -12.694 2.975 1.00 97.75 211 ARG A O 1
ATOM 1678 N N . ALA A 1 212 ? 8.951 -10.581 3.500 1.00 94.31 212 ALA A N 1
ATOM 1679 C CA . ALA A 1 212 ? 7.511 -10.808 3.622 1.00 94.31 212 ALA A CA 1
ATOM 1680 C C . ALA A 1 212 ? 6.791 -10.774 2.262 1.00 94.31 212 ALA A C 1
ATOM 1682 O O . ALA A 1 212 ? 5.615 -11.118 2.197 1.00 94.31 212 ALA A O 1
ATOM 1683 N N . VAL A 1 213 ? 7.482 -10.326 1.211 1.00 98.00 213 VAL A N 1
ATOM 1684 C CA . VAL A 1 213 ? 6.966 -10.202 -0.159 1.00 98.00 213 VAL A CA 1
ATOM 1685 C C . VAL A 1 213 ? 7.804 -11.024 -1.141 1.00 98.00 213 VAL A C 1
ATOM 1687 O O . VAL A 1 213 ? 7.260 -11.702 -2.007 1.00 98.00 213 VAL A O 1
ATOM 1690 N N . HIS A 1 214 ? 9.125 -10.988 -0.976 1.00 98.56 214 HIS A N 1
ATOM 1691 C CA . HIS A 1 214 ? 10.099 -11.662 -1.827 1.00 98.56 214 HIS A CA 1
ATOM 1692 C C . HIS A 1 214 ? 10.608 -12.949 -1.183 1.00 98.56 214 HIS A C 1
ATOM 1694 O O . HIS A 1 214 ? 10.881 -12.993 0.020 1.00 98.56 214 HIS A O 1
ATOM 1700 N N . ASP A 1 215 ? 10.805 -13.982 -1.997 1.00 97.94 215 ASP A N 1
ATOM 1701 C CA . ASP A 1 215 ? 11.459 -15.227 -1.610 1.00 97.94 215 ASP A CA 1
ATOM 1702 C C . ASP A 1 215 ? 12.858 -14.909 -1.067 1.00 97.94 215 ASP A C 1
ATOM 1704 O O . ASP A 1 215 ? 13.648 -14.172 -1.663 1.00 97.94 215 ASP A O 1
ATOM 1708 N N . GLY A 1 216 ? 13.181 -15.477 0.095 1.00 97.69 216 GLY A N 1
ATOM 1709 C CA . GLY A 1 216 ? 14.460 -15.228 0.748 1.00 97.69 216 GLY A CA 1
ATOM 1710 C C . GLY A 1 216 ? 15.668 -15.557 -0.133 1.00 97.69 216 GLY A C 1
ATOM 1711 O O . GLY A 1 216 ? 16.675 -14.861 -0.041 1.00 97.69 216 GLY A O 1
ATOM 1712 N N . ARG A 1 217 ? 15.557 -16.559 -1.014 1.00 96.50 217 ARG A N 1
ATOM 1713 C CA . ARG A 1 217 ? 16.629 -16.972 -1.927 1.00 96.50 217 ARG A CA 1
ATOM 1714 C C . ARG A 1 217 ? 16.901 -15.921 -2.997 1.00 96.50 217 ARG A C 1
ATOM 1716 O O . ARG A 1 217 ? 18.067 -15.689 -3.292 1.00 96.50 217 ARG A O 1
ATOM 1723 N N . LEU A 1 218 ? 15.865 -15.250 -3.512 1.00 97.06 218 LEU A N 1
ATOM 1724 C CA . LEU A 1 218 ? 16.020 -14.115 -4.429 1.00 97.06 218 LEU A CA 1
ATOM 1725 C C . LEU A 1 218 ? 16.786 -12.980 -3.738 1.00 97.06 218 LEU A C 1
ATOM 1727 O O . LEU A 1 218 ? 17.776 -12.479 -4.267 1.00 97.06 218 LEU A O 1
ATOM 1731 N N . VAL A 1 219 ? 16.359 -12.604 -2.527 1.00 97.88 219 VAL A N 1
ATOM 1732 C CA . VAL A 1 219 ? 16.988 -11.517 -1.755 1.00 97.88 219 VAL A CA 1
ATOM 1733 C C . VAL A 1 219 ? 18.462 -11.820 -1.477 1.00 97.88 219 VAL A C 1
ATOM 1735 O O . VAL A 1 219 ? 19.321 -10.947 -1.621 1.00 97.88 219 VAL A O 1
ATOM 1738 N N . ASP A 1 220 ? 18.757 -13.056 -1.074 1.00 96.88 220 ASP A N 1
ATOM 1739 C CA . ASP A 1 220 ? 20.120 -13.493 -0.786 1.00 96.88 220 ASP A CA 1
ATOM 1740 C C . ASP A 1 220 ? 20.972 -13.592 -2.058 1.00 96.88 220 ASP A C 1
ATOM 1742 O O . ASP A 1 220 ? 22.135 -13.185 -2.030 1.00 96.88 220 ASP A O 1
ATOM 1746 N N . TYR A 1 221 ? 20.388 -14.034 -3.177 1.00 96.62 221 TYR A N 1
ATOM 1747 C CA . TYR A 1 221 ? 21.044 -14.048 -4.481 1.00 96.62 221 TYR A CA 1
ATOM 1748 C C . TYR A 1 221 ? 21.415 -12.639 -4.948 1.00 96.62 221 TYR A C 1
ATOM 1750 O O . TYR A 1 221 ? 22.592 -12.388 -5.180 1.00 96.62 221 TYR A O 1
ATOM 1758 N N . ILE A 1 222 ? 20.466 -11.693 -5.010 1.00 96.56 222 ILE A N 1
ATOM 1759 C CA . ILE A 1 222 ? 20.740 -10.311 -5.448 1.00 96.56 222 ILE A CA 1
ATOM 1760 C C . ILE A 1 222 ? 21.862 -9.705 -4.600 1.00 96.56 222 ILE A C 1
ATOM 1762 O O . ILE A 1 222 ? 22.798 -9.116 -5.141 1.00 96.56 222 ILE A O 1
ATOM 1766 N N . ARG A 1 223 ? 21.815 -9.889 -3.271 1.00 95.81 223 ARG A N 1
ATOM 1767 C CA . ARG A 1 223 ? 22.873 -9.411 -2.370 1.00 95.81 223 ARG A CA 1
ATOM 1768 C C . ARG A 1 223 ? 24.230 -10.020 -2.729 1.00 95.81 223 ARG A C 1
ATOM 1770 O O . ARG A 1 223 ? 25.208 -9.286 -2.838 1.00 95.81 223 ARG A O 1
ATOM 1777 N N . LYS A 1 224 ? 24.294 -11.344 -2.890 1.00 94.50 224 LYS A N 1
ATOM 1778 C CA . LYS A 1 224 ? 25.533 -12.072 -3.185 1.00 94.50 224 LYS A CA 1
ATOM 1779 C C . LYS A 1 224 ? 26.090 -11.717 -4.564 1.00 94.50 224 LYS A C 1
ATOM 1781 O O . LYS A 1 224 ? 27.270 -11.411 -4.665 1.00 94.50 224 LYS A O 1
ATOM 1786 N N . ALA A 1 225 ? 25.250 -11.709 -5.594 1.00 93.44 225 ALA A N 1
ATOM 1787 C CA . ALA A 1 225 ? 25.626 -11.372 -6.961 1.00 93.44 225 ALA A CA 1
ATOM 1788 C C . ALA A 1 225 ? 26.179 -9.943 -7.057 1.00 93.44 225 ALA A C 1
ATOM 1790 O O . ALA A 1 225 ? 27.223 -9.739 -7.667 1.00 93.44 225 ALA A O 1
ATOM 1791 N N . CYS A 1 226 ? 25.561 -8.971 -6.374 1.00 93.31 226 CYS A N 1
ATOM 1792 C CA . CYS A 1 226 ? 26.109 -7.613 -6.301 1.00 93.31 226 CYS A CA 1
ATOM 1793 C C . CYS A 1 226 ? 27.481 -7.593 -5.608 1.00 93.31 226 CYS A C 1
ATOM 1795 O O . CYS A 1 226 ? 28.395 -6.949 -6.100 1.00 93.31 226 CYS A O 1
ATOM 1797 N N . LEU A 1 227 ? 27.664 -8.317 -4.498 1.00 90.88 227 LEU A N 1
ATOM 1798 C CA . LEU A 1 227 ? 28.965 -8.381 -3.814 1.00 90.88 227 LEU A CA 1
ATOM 1799 C C . LEU A 1 227 ? 30.073 -9.019 -4.667 1.00 90.88 227 LEU A C 1
ATOM 1801 O O . LEU A 1 227 ? 31.243 -8.717 -4.453 1.00 90.88 227 LEU A O 1
ATOM 1805 N N . LEU A 1 228 ? 29.711 -9.917 -5.585 1.00 87.25 228 LEU A N 1
ATOM 1806 C CA . LEU A 1 228 ? 30.646 -10.588 -6.488 1.00 87.25 228 LEU A CA 1
ATOM 1807 C C . LEU A 1 228 ? 30.943 -9.786 -7.759 1.00 87.25 228 LEU A C 1
ATOM 1809 O O . LEU A 1 228 ? 31.984 -10.013 -8.369 1.00 87.25 228 LEU A O 1
ATOM 1813 N N . ALA A 1 229 ? 30.056 -8.874 -8.163 1.00 87.56 229 ALA A N 1
ATOM 1814 C CA . ALA A 1 229 ? 30.280 -8.018 -9.319 1.00 87.56 229 ALA A CA 1
ATOM 1815 C C . ALA A 1 229 ? 31.480 -7.089 -9.065 1.00 87.56 229 ALA A C 1
ATOM 1817 O O . ALA A 1 229 ? 31.499 -6.343 -8.082 1.00 87.56 229 ALA A O 1
ATOM 1818 N N . GLY A 1 230 ? 32.479 -7.126 -9.951 1.00 79.31 230 GLY A N 1
ATOM 1819 C CA . GLY A 1 230 ? 33.655 -6.272 -9.849 1.00 79.31 230 GLY A CA 1
ATOM 1820 C C . GLY A 1 230 ? 33.330 -4.776 -10.000 1.00 79.31 230 GLY A C 1
ATOM 1821 O O . GLY A 1 230 ? 32.257 -4.393 -10.484 1.00 79.31 230 GLY A O 1
ATOM 1822 N N . PRO A 1 231 ? 34.260 -3.880 -9.623 1.00 79.38 231 PRO A N 1
ATOM 1823 C CA . PRO A 1 231 ? 34.090 -2.448 -9.834 1.00 79.38 231 PRO A CA 1
ATOM 1824 C C . PRO A 1 231 ? 33.867 -2.127 -11.318 1.00 79.38 231 PRO A C 1
ATOM 1826 O O . PRO A 1 231 ? 34.728 -2.400 -12.148 1.00 79.38 231 PRO A O 1
ATOM 1829 N N . LYS A 1 232 ? 32.734 -1.485 -11.636 1.00 78.75 232 LYS A N 1
ATOM 1830 C CA . LYS A 1 232 ? 32.276 -1.164 -13.009 1.00 78.75 232 LYS A CA 1
ATOM 1831 C C . LYS A 1 232 ? 31.872 -2.371 -13.869 1.00 78.75 232 LYS A C 1
ATOM 1833 O O . LYS A 1 232 ? 31.591 -2.183 -15.048 1.00 78.75 232 LYS A O 1
ATOM 1838 N N . GLU A 1 233 ? 31.787 -3.566 -13.297 1.00 87.56 233 GLU A N 1
ATOM 1839 C CA . GLU A 1 233 ? 31.209 -4.730 -13.967 1.00 87.56 233 GLU A CA 1
ATOM 1840 C C . GLU A 1 233 ? 29.712 -4.839 -13.665 1.00 87.56 233 GLU A C 1
ATOM 1842 O O . GLU A 1 233 ? 29.198 -4.305 -12.676 1.00 87.56 233 GLU A O 1
ATOM 1847 N N . SER A 1 234 ? 28.991 -5.516 -14.552 1.00 91.06 234 SER A N 1
ATOM 1848 C CA . SER A 1 234 ? 27.568 -5.803 -14.406 1.00 91.06 234 SER A CA 1
ATOM 1849 C C . SER A 1 234 ? 27.298 -7.232 -14.849 1.00 91.06 234 SER A C 1
ATOM 1851 O O . SER A 1 234 ? 27.746 -7.657 -15.912 1.00 91.06 234 SER A O 1
ATOM 1853 N N . ILE A 1 235 ? 26.562 -7.975 -14.029 1.00 92.00 235 ILE A N 1
ATOM 1854 C CA . ILE A 1 235 ? 26.087 -9.312 -14.370 1.00 92.00 235 ILE A CA 1
ATOM 1855 C C . ILE A 1 235 ? 24.793 -9.140 -15.157 1.00 92.00 235 ILE A C 1
ATOM 1857 O O . ILE A 1 235 ? 23.801 -8.646 -14.616 1.00 92.00 235 ILE A O 1
ATOM 1861 N N . TYR A 1 236 ? 24.813 -9.555 -16.422 1.00 91.88 236 TYR A N 1
ATOM 1862 C CA . TYR A 1 236 ? 23.634 -9.587 -17.276 1.00 91.88 236 TYR A CA 1
ATOM 1863 C C . TYR A 1 236 ? 23.093 -11.015 -17.377 1.00 91.88 236 TYR A C 1
ATOM 1865 O O . TYR A 1 236 ? 23.838 -11.925 -17.747 1.00 91.88 236 TYR A O 1
ATOM 1873 N N . PRO A 1 237 ? 21.809 -11.240 -17.072 1.00 91.25 237 PRO A N 1
ATOM 1874 C CA . PRO A 1 237 ? 21.158 -12.517 -17.342 1.00 91.25 237 PRO A CA 1
ATOM 1875 C C . PRO A 1 237 ? 21.043 -12.759 -18.856 1.00 91.25 237 PRO A C 1
ATOM 1877 O O . PRO A 1 237 ? 20.636 -11.878 -19.609 1.00 91.25 237 PRO A O 1
ATOM 1880 N N . TYR A 1 238 ? 21.396 -13.968 -19.303 1.00 90.06 238 TYR A N 1
ATOM 1881 C CA . TYR A 1 238 ? 21.352 -14.343 -20.727 1.00 90.06 238 TYR A CA 1
ATOM 1882 C C . TYR A 1 238 ? 20.796 -15.755 -21.000 1.00 90.06 238 TYR A C 1
ATOM 1884 O O . TYR A 1 238 ? 20.479 -16.073 -22.145 1.00 90.06 238 TYR A O 1
ATOM 1892 N N . VAL A 1 239 ? 20.632 -16.603 -19.974 1.00 91.12 239 VAL A N 1
ATOM 1893 C CA . VAL A 1 239 ? 20.036 -17.951 -20.082 1.00 91.12 239 VAL A CA 1
ATOM 1894 C C . VAL A 1 239 ? 18.946 -18.116 -19.028 1.00 91.12 239 VAL A C 1
ATOM 1896 O O . VAL A 1 239 ? 19.228 -18.009 -17.839 1.00 91.12 239 VAL A O 1
ATOM 1899 N N . PHE A 1 240 ? 17.721 -18.436 -19.457 1.00 93.75 240 PHE A N 1
ATOM 1900 C CA . PHE A 1 240 ? 16.534 -18.492 -18.594 1.00 93.75 240 PHE A CA 1
ATOM 1901 C C . PHE A 1 240 ? 15.951 -19.914 -18.516 1.00 93.75 240 PHE A C 1
ATOM 1903 O O . PHE A 1 240 ? 15.843 -20.592 -19.546 1.00 93.75 240 PHE A O 1
ATOM 1910 N N . PRO A 1 241 ? 15.539 -20.396 -17.329 1.00 91.44 241 PRO A N 1
ATOM 1911 C CA . PRO A 1 241 ? 15.066 -21.766 -17.137 1.00 91.44 241 PRO A CA 1
ATOM 1912 C C . PRO A 1 241 ? 13.586 -21.943 -17.531 1.00 91.44 241 PRO A C 1
ATOM 1914 O O . PRO A 1 241 ? 12.744 -22.250 -16.692 1.00 91.44 241 PRO A O 1
ATOM 1917 N N . THR A 1 242 ? 13.255 -21.808 -18.820 1.00 88.00 242 THR A N 1
ATOM 1918 C CA . THR A 1 242 ? 11.859 -21.877 -19.313 1.00 88.00 242 THR A CA 1
ATOM 1919 C C . THR A 1 242 ? 11.222 -23.266 -19.204 1.00 88.00 242 THR A C 1
ATOM 1921 O O . THR A 1 242 ? 10.033 -23.384 -18.928 1.00 88.00 242 THR A O 1
ATOM 1924 N N . ARG A 1 243 ? 11.999 -24.337 -19.422 1.00 85.81 243 ARG A N 1
ATOM 1925 C CA . ARG A 1 243 ? 11.488 -25.724 -19.428 1.00 85.81 243 ARG A CA 1
ATOM 1926 C C . ARG A 1 243 ? 11.614 -26.435 -18.082 1.00 85.81 243 ARG A C 1
ATOM 1928 O O . ARG A 1 243 ? 10.811 -27.313 -17.787 1.00 85.81 243 ARG A O 1
ATOM 1935 N N . ASN A 1 244 ? 12.655 -26.130 -17.303 1.00 84.56 244 ASN A N 1
ATOM 1936 C CA . ASN A 1 244 ? 12.944 -26.827 -16.049 1.00 84.56 244 ASN A CA 1
ATOM 1937 C C . ASN A 1 244 ? 13.668 -25.923 -15.031 1.00 84.56 244 ASN A C 1
ATOM 1939 O O . ASN A 1 244 ? 14.897 -25.823 -15.074 1.00 84.56 244 ASN A O 1
ATOM 1943 N N . PRO A 1 245 ? 12.937 -25.332 -14.072 1.00 86.25 245 PRO A N 1
ATOM 1944 C CA . PRO A 1 245 ? 13.519 -24.556 -12.981 1.00 86.25 245 PRO A CA 1
ATOM 1945 C C . PRO A 1 245 ? 13.939 -25.412 -11.767 1.00 86.25 245 PRO A C 1
ATOM 1947 O O . PRO A 1 245 ? 14.382 -24.880 -10.760 1.00 86.25 245 PRO A O 1
ATOM 1950 N N . ALA A 1 246 ? 13.835 -26.743 -11.788 1.00 87.94 246 ALA A N 1
ATOM 1951 C CA . ALA A 1 246 ? 14.106 -27.549 -10.588 1.00 87.94 246 ALA A CA 1
ATOM 1952 C C . ALA A 1 246 ? 15.603 -27.666 -10.223 1.00 87.94 246 ALA A C 1
ATOM 1954 O O . ALA A 1 246 ? 15.937 -28.139 -9.136 1.00 87.94 246 ALA A O 1
ATOM 1955 N N . ARG A 1 247 ? 16.515 -27.289 -11.130 1.00 85.62 247 ARG A N 1
ATOM 1956 C CA . ARG A 1 247 ? 17.971 -27.451 -10.967 1.00 85.62 247 ARG A CA 1
ATOM 1957 C C . ARG A 1 247 ? 18.708 -26.142 -11.279 1.00 85.62 247 ARG A C 1
ATOM 1959 O O . ARG A 1 247 ? 19.188 -25.988 -12.401 1.00 85.62 247 ARG A O 1
ATOM 1966 N N . PRO A 1 248 ? 18.800 -25.201 -10.322 1.00 87.81 248 PRO A N 1
ATOM 1967 C CA . PRO A 1 248 ? 19.527 -23.956 -10.537 1.00 87.81 248 PRO A CA 1
ATOM 1968 C C . PRO A 1 248 ? 21.029 -24.222 -10.770 1.00 87.81 248 PRO A C 1
ATOM 1970 O O . PRO A 1 248 ? 21.600 -25.106 -10.119 1.00 87.81 248 PRO A O 1
ATOM 1973 N N . PRO A 1 249 ? 21.684 -23.482 -11.683 1.00 88.19 249 PRO A N 1
ATOM 1974 C CA . PRO A 1 249 ? 23.126 -23.574 -11.892 1.00 88.19 249 PRO A CA 1
ATOM 1975 C C . PRO A 1 249 ? 23.897 -23.112 -10.646 1.00 88.19 249 PRO A C 1
ATOM 1977 O O . PRO A 1 249 ? 23.410 -22.310 -9.854 1.00 88.19 249 PRO A O 1
ATOM 1980 N N . LYS A 1 250 ? 25.117 -23.633 -10.468 1.00 87.81 250 LYS A N 1
ATOM 1981 C CA . LYS A 1 250 ? 26.005 -23.231 -9.360 1.00 87.81 250 LYS A CA 1
ATOM 1982 C C . LYS A 1 250 ? 26.784 -21.946 -9.650 1.00 87.81 250 LYS A C 1
ATOM 1984 O O . LYS A 1 250 ? 27.227 -21.296 -8.712 1.00 87.81 250 LYS A O 1
ATOM 1989 N N . ASP A 1 251 ? 26.992 -21.632 -10.927 1.00 88.06 251 ASP A N 1
ATOM 1990 C CA . ASP A 1 251 ? 27.668 -20.410 -11.354 1.00 88.06 251 ASP A CA 1
ATOM 1991 C C . ASP A 1 251 ? 26.744 -19.204 -11.149 1.00 88.06 251 ASP A C 1
ATOM 1993 O O . ASP A 1 251 ? 25.626 -19.189 -11.662 1.00 88.06 251 ASP A O 1
ATOM 1997 N N . GLU A 1 252 ? 27.207 -18.205 -10.400 1.00 85.06 252 GLU A N 1
ATOM 1998 C CA . GLU A 1 252 ? 26.405 -17.046 -9.986 1.00 85.06 252 GLU A CA 1
ATOM 1999 C C . GLU A 1 252 ? 25.994 -16.142 -11.155 1.00 85.06 252 GLU A C 1
ATOM 2001 O O . GLU A 1 252 ? 24.937 -15.508 -11.100 1.00 85.06 252 GLU A O 1
ATOM 2006 N N . THR A 1 253 ? 26.799 -16.095 -12.222 1.00 85.31 253 THR A N 1
ATOM 2007 C CA . THR A 1 253 ? 26.505 -15.287 -13.412 1.00 85.31 253 THR A CA 1
ATOM 2008 C C . THR A 1 253 ? 25.427 -15.948 -14.265 1.00 85.31 253 THR A C 1
ATOM 2010 O O . THR A 1 253 ? 24.492 -15.284 -14.706 1.00 85.31 253 THR A O 1
ATOM 2013 N N . VAL A 1 254 ? 25.478 -17.277 -14.414 1.00 87.69 254 VAL A N 1
ATOM 2014 C CA . VAL A 1 254 ? 24.430 -18.054 -15.097 1.00 87.69 254 VAL A CA 1
ATOM 2015 C C . VAL A 1 254 ? 23.152 -18.103 -14.253 1.00 87.69 254 VAL A C 1
ATOM 2017 O O . VAL A 1 254 ? 22.045 -18.060 -14.789 1.00 87.69 254 VAL A O 1
ATOM 2020 N N . LEU A 1 255 ? 23.288 -18.140 -12.923 1.00 93.19 255 LEU A N 1
ATOM 2021 C CA . LEU A 1 255 ? 22.169 -18.121 -11.980 1.00 93.19 255 LEU A CA 1
ATOM 2022 C C . LEU A 1 255 ? 21.334 -16.834 -12.069 1.00 93.19 255 LEU A C 1
ATOM 2024 O O . LEU A 1 255 ? 20.171 -16.851 -11.672 1.00 93.19 255 LEU A O 1
ATOM 2028 N N . ALA A 1 256 ? 21.858 -15.755 -12.660 1.00 93.44 256 ALA A N 1
ATOM 2029 C CA . ALA A 1 256 ? 21.116 -14.509 -12.862 1.00 93.44 256 ALA A CA 1
ATOM 2030 C C . ALA A 1 256 ? 19.816 -14.721 -13.635 1.00 93.44 256 ALA A C 1
ATOM 2032 O O . ALA A 1 256 ? 18.775 -14.221 -13.222 1.00 93.44 256 ALA A O 1
ATOM 2033 N N . GLY A 1 257 ? 19.840 -15.519 -14.706 1.00 93.88 257 GLY A N 1
ATOM 2034 C CA . GLY A 1 257 ? 18.636 -15.785 -15.495 1.00 93.88 257 GLY A CA 1
ATOM 2035 C C . GLY A 1 257 ? 17.636 -16.721 -14.810 1.00 93.88 257 GLY A C 1
ATOM 2036 O O . GLY A 1 257 ? 16.502 -16.827 -15.257 1.00 93.88 257 GLY A O 1
ATOM 2037 N N . TYR A 1 258 ? 18.006 -17.369 -13.698 1.00 94.88 258 TYR A N 1
ATOM 2038 C CA . TYR A 1 258 ? 17.048 -18.082 -12.845 1.00 94.88 258 TYR A CA 1
ATOM 2039 C C . TYR A 1 258 ? 16.163 -17.120 -12.047 1.00 94.88 258 TYR A C 1
ATOM 2041 O O . TYR A 1 258 ? 15.002 -17.415 -11.778 1.00 94.88 258 TYR A O 1
ATOM 2049 N N . TYR A 1 259 ? 16.737 -15.985 -11.650 1.00 96.75 259 TYR A N 1
ATOM 2050 C CA . TYR A 1 259 ? 16.091 -14.974 -10.824 1.00 96.75 259 TYR A CA 1
ATOM 2051 C C . TYR A 1 259 ? 15.690 -13.727 -11.616 1.00 96.75 259 TYR A C 1
ATOM 2053 O O . TYR A 1 259 ? 15.180 -12.801 -11.004 1.00 96.75 259 TYR A O 1
ATOM 2061 N N . CYS A 1 260 ? 15.898 -13.675 -12.932 1.00 96.81 260 CYS A N 1
ATOM 2062 C CA . CYS A 1 260 ? 15.543 -12.530 -13.768 1.00 96.81 260 CYS A CA 1
ATOM 2063 C C . CYS A 1 260 ? 14.555 -12.921 -14.868 1.00 96.81 260 CYS A C 1
ATOM 2065 O O . CYS A 1 260 ? 14.619 -14.042 -15.369 1.00 96.81 260 CYS A O 1
ATOM 2067 N N . ILE A 1 261 ? 13.684 -11.996 -15.271 1.00 95.25 261 ILE A N 1
ATOM 2068 C CA . ILE A 1 261 ? 12.717 -12.187 -16.370 1.00 95.25 261 ILE A CA 1
ATOM 2069 C C . ILE A 1 261 ? 13.103 -11.481 -17.681 1.00 95.25 261 ILE A C 1
ATOM 2071 O O . ILE A 1 261 ? 12.415 -11.636 -18.686 1.00 95.25 261 ILE A O 1
ATOM 2075 N N . ASP A 1 262 ? 14.212 -10.741 -17.707 1.00 95.31 262 ASP A N 1
ATOM 2076 C CA . ASP A 1 262 ? 14.709 -10.039 -18.897 1.00 95.31 262 ASP A CA 1
ATOM 2077 C C . ASP A 1 262 ? 16.240 -10.052 -18.988 1.00 95.31 262 ASP A C 1
ATOM 2079 O O . ASP A 1 262 ? 16.904 -10.535 -18.077 1.00 95.31 262 ASP A O 1
ATOM 2083 N N . THR A 1 263 ? 16.795 -9.518 -20.082 1.00 94.25 263 THR A N 1
ATOM 2084 C CA . THR A 1 263 ? 18.244 -9.437 -20.356 1.00 94.25 263 THR A CA 1
ATOM 2085 C C . THR A 1 263 ? 18.851 -8.047 -20.139 1.00 94.25 263 THR A C 1
ATOM 2087 O O . THR A 1 263 ? 20.018 -7.838 -20.457 1.00 94.25 263 THR A O 1
ATOM 2090 N N . PHE A 1 264 ? 18.076 -7.064 -19.682 1.00 91.94 264 PHE A N 1
ATOM 2091 C CA . PHE A 1 264 ? 18.464 -5.646 -19.655 1.00 91.94 264 PHE A CA 1
ATOM 2092 C C . PHE A 1 264 ? 18.413 -5.018 -18.254 1.00 91.94 264 PHE A C 1
ATOM 2094 O O . PHE A 1 264 ? 18.658 -3.818 -18.102 1.00 91.94 264 PHE A O 1
ATOM 2101 N N . THR A 1 265 ? 18.152 -5.821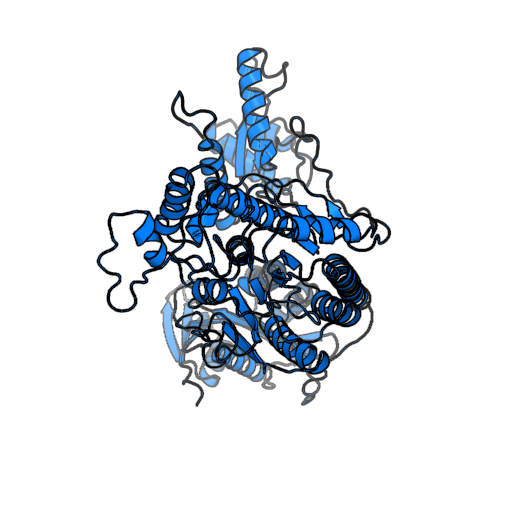 -17.222 1.00 94.50 265 THR A N 1
ATOM 2102 C CA . THR A 1 265 ? 18.244 -5.453 -15.808 1.00 94.50 265 THR A CA 1
ATOM 2103 C C . THR A 1 265 ? 19.540 -6.018 -15.205 1.00 94.50 265 THR A C 1
ATOM 2105 O O . THR A 1 265 ? 19.558 -7.152 -14.732 1.00 94.50 265 THR A O 1
ATOM 2108 N N . PRO A 1 266 ? 20.661 -5.276 -15.224 1.00 93.62 266 PRO A N 1
ATOM 2109 C CA . PRO A 1 266 ? 21.940 -5.781 -14.723 1.00 93.62 266 PRO A CA 1
ATOM 2110 C C . PRO A 1 266 ? 22.023 -5.829 -13.200 1.00 93.62 266 PRO A C 1
ATOM 2112 O O . PRO A 1 266 ? 21.391 -5.038 -12.507 1.00 93.62 266 PRO A O 1
ATOM 2115 N N . LEU A 1 267 ? 22.913 -6.661 -12.666 1.00 94.19 267 LEU A N 1
ATOM 2116 C CA . LEU A 1 267 ? 23.356 -6.596 -11.271 1.00 94.19 267 LEU A CA 1
ATOM 2117 C C . LEU A 1 267 ? 24.792 -6.065 -11.211 1.00 94.19 267 LEU A C 1
ATOM 2119 O O . LEU A 1 267 ? 25.731 -6.760 -11.589 1.00 94.19 267 LEU A O 1
ATOM 2123 N N . ASN A 1 268 ? 24.969 -4.838 -10.720 1.00 91.69 268 ASN A N 1
ATOM 2124 C CA . ASN A 1 268 ? 26.284 -4.289 -10.368 1.00 91.69 268 ASN A CA 1
ATOM 2125 C C . ASN A 1 268 ? 26.459 -4.228 -8.845 1.00 91.69 268 ASN A C 1
ATOM 2127 O O . ASN A 1 268 ? 25.501 -4.410 -8.091 1.00 91.69 268 ASN A O 1
ATOM 2131 N N . GLN A 1 269 ? 27.665 -3.882 -8.391 1.00 91.38 269 GLN A N 1
ATOM 2132 C CA . GLN A 1 269 ? 28.013 -3.822 -6.965 1.00 91.38 269 GLN A CA 1
ATOM 2133 C C . GLN A 1 269 ? 27.082 -2.965 -6.087 1.00 91.38 269 GLN A C 1
ATOM 2135 O O . GLN A 1 269 ? 26.978 -3.184 -4.882 1.00 91.38 269 GLN A O 1
ATOM 2140 N N . ASN A 1 270 ? 26.364 -2.012 -6.686 1.00 91.25 270 ASN A N 1
ATOM 2141 C CA . ASN A 1 270 ? 25.524 -1.050 -5.983 1.00 91.25 270 ASN A CA 1
ATOM 2142 C C . ASN A 1 270 ? 24.018 -1.330 -6.097 1.00 91.25 270 ASN A C 1
ATOM 2144 O O . ASN A 1 270 ? 23.236 -0.687 -5.391 1.00 91.25 270 ASN A O 1
ATOM 2148 N N . ALA A 1 271 ? 23.592 -2.263 -6.956 1.00 92.94 271 ALA A N 1
ATOM 2149 C CA . ALA A 1 271 ? 22.175 -2.502 -7.236 1.00 92.94 271 ALA A CA 1
ATOM 2150 C C . ALA A 1 271 ? 21.400 -2.898 -5.970 1.00 92.94 271 ALA A C 1
ATOM 2152 O O . ALA A 1 271 ? 20.387 -2.274 -5.648 1.00 92.94 271 ALA A O 1
ATOM 2153 N N . TYR A 1 272 ? 21.929 -3.842 -5.181 1.00 95.19 272 TYR A N 1
ATOM 2154 C CA . TYR A 1 272 ? 21.315 -4.252 -3.914 1.00 95.19 272 TYR A CA 1
ATOM 2155 C C . TYR A 1 272 ? 21.166 -3.086 -2.925 1.00 95.19 272 TYR A C 1
ATOM 2157 O O . TYR A 1 272 ? 20.104 -2.918 -2.325 1.00 95.19 272 TYR A O 1
ATOM 2165 N N . LEU A 1 273 ? 22.212 -2.269 -2.746 1.00 94.19 273 LEU A N 1
ATOM 2166 C CA . LEU A 1 273 ? 22.188 -1.147 -1.799 1.00 94.19 273 LEU A CA 1
ATOM 2167 C C . LEU A 1 273 ? 21.145 -0.100 -2.207 1.00 94.19 273 LEU A C 1
ATOM 2169 O O . LEU A 1 273 ? 20.334 0.309 -1.373 1.00 94.19 273 LEU A O 1
ATOM 2173 N N . ALA A 1 274 ? 21.117 0.269 -3.490 1.00 93.44 274 ALA A N 1
ATOM 2174 C CA . ALA A 1 274 ? 20.157 1.229 -4.022 1.00 93.44 274 ALA A CA 1
ATOM 2175 C C . ALA A 1 274 ? 18.712 0.713 -3.920 1.00 93.44 274 ALA A C 1
ATOM 2177 O O . ALA A 1 274 ? 17.842 1.432 -3.424 1.00 93.44 274 ALA A O 1
ATOM 2178 N N . ALA A 1 275 ? 18.459 -0.542 -4.314 1.00 96.44 275 ALA A N 1
ATOM 2179 C CA . ALA A 1 275 ? 17.140 -1.170 -4.231 1.00 96.44 275 ALA A CA 1
ATOM 2180 C C . ALA A 1 275 ? 16.649 -1.296 -2.784 1.00 96.44 275 ALA A C 1
ATOM 2182 O O . ALA A 1 275 ? 15.500 -1.002 -2.464 1.00 96.44 275 ALA A O 1
ATOM 2183 N N . ARG A 1 276 ? 17.533 -1.671 -1.862 1.00 96.44 276 ARG A N 1
ATOM 2184 C CA . ARG A 1 276 ? 17.184 -1.805 -0.448 1.00 96.44 276 ARG A CA 1
ATOM 2185 C C . ARG A 1 276 ? 16.950 -0.443 0.226 1.00 96.44 276 ARG A C 1
ATOM 2187 O O . ARG A 1 276 ? 16.183 -0.358 1.183 1.00 96.44 276 ARG A O 1
ATOM 2194 N N . SER A 1 277 ? 17.571 0.627 -0.273 1.00 96.00 277 SER A N 1
ATOM 2195 C CA . SER A 1 277 ? 17.279 2.014 0.124 1.00 96.00 277 SER A CA 1
ATOM 2196 C C . SER A 1 277 ? 15.960 2.538 -0.473 1.00 96.00 277 SER A C 1
ATOM 2198 O O . SER A 1 277 ? 15.228 3.276 0.185 1.00 96.00 277 SER A O 1
ATOM 2200 N N . ALA A 1 278 ? 15.596 2.106 -1.686 1.00 97.56 278 ALA A N 1
ATOM 2201 C CA . ALA A 1 278 ? 14.283 2.383 -2.273 1.00 97.56 278 ALA A CA 1
ATOM 2202 C C . ALA A 1 278 ? 13.143 1.789 -1.422 1.00 97.56 278 ALA A C 1
ATOM 2204 O O . ALA A 1 278 ? 12.155 2.474 -1.152 1.00 97.56 278 ALA A O 1
ATOM 2205 N N . VAL A 1 279 ? 13.330 0.578 -0.889 1.00 98.25 279 VAL A N 1
ATOM 2206 C CA . VAL A 1 279 ? 12.368 -0.041 0.038 1.00 98.25 279 VAL A CA 1
ATOM 2207 C C . VAL A 1 279 ? 12.204 0.769 1.329 1.00 98.25 279 VAL A C 1
ATOM 2209 O O . VAL A 1 279 ? 11.080 0.983 1.779 1.00 98.25 279 VAL A O 1
ATOM 2212 N N . ASP A 1 280 ? 13.296 1.254 1.922 1.00 98.00 280 ASP A N 1
ATOM 2213 C CA . ASP A 1 280 ? 13.229 2.124 3.106 1.00 98.00 280 ASP A CA 1
ATOM 2214 C C . ASP A 1 280 ? 12.444 3.401 2.849 1.00 98.00 280 ASP A C 1
ATOM 2216 O O . ASP A 1 280 ? 11.667 3.844 3.697 1.00 98.00 280 ASP A O 1
ATOM 2220 N N . CYS A 1 281 ? 12.652 3.993 1.677 1.00 97.94 281 CYS A N 1
ATOM 2221 C CA . CYS A 1 281 ? 11.938 5.179 1.245 1.00 97.94 281 CYS A CA 1
ATOM 2222 C C . CYS A 1 281 ? 10.425 4.902 1.170 1.00 97.94 281 CYS A C 1
ATOM 2224 O O . CYS A 1 281 ? 9.640 5.615 1.800 1.00 97.94 281 CYS A O 1
ATOM 2226 N N . ALA A 1 282 ? 10.022 3.806 0.515 1.00 98.62 282 ALA A N 1
ATOM 2227 C CA . ALA A 1 282 ? 8.619 3.399 0.417 1.00 98.62 282 ALA A CA 1
ATOM 2228 C C . ALA A 1 282 ? 7.986 3.076 1.783 1.00 98.62 282 ALA A C 1
ATOM 2230 O O . ALA A 1 282 ? 6.883 3.535 2.076 1.00 98.62 282 ALA A O 1
ATOM 2231 N N . LEU A 1 283 ? 8.692 2.351 2.658 1.00 98.44 283 LEU A N 1
ATOM 2232 C CA . LEU A 1 283 ? 8.214 2.029 4.009 1.00 98.44 283 LEU A CA 1
ATOM 2233 C C . LEU A 1 283 ? 8.129 3.261 4.918 1.00 98.44 283 LEU A C 1
ATOM 2235 O O . LEU A 1 283 ? 7.193 3.370 5.707 1.00 98.44 283 LEU A O 1
ATOM 2239 N N . THR A 1 284 ? 9.059 4.211 4.793 1.00 98.19 284 THR A N 1
ATOM 2240 C CA . THR A 1 284 ? 8.994 5.487 5.525 1.00 98.19 284 THR A CA 1
ATOM 2241 C C . THR A 1 284 ? 7.770 6.291 5.089 1.00 98.19 284 THR A C 1
ATOM 2243 O O . THR A 1 284 ? 7.056 6.832 5.930 1.00 98.19 284 THR A O 1
ATOM 2246 N N . ALA A 1 285 ? 7.497 6.354 3.783 1.00 98.25 285 ALA A N 1
ATOM 2247 C CA . ALA A 1 285 ? 6.333 7.056 3.255 1.00 98.25 285 ALA A CA 1
ATOM 2248 C C . ALA A 1 285 ? 5.018 6.365 3.673 1.00 98.25 285 ALA A C 1
ATOM 2250 O O . ALA A 1 285 ? 4.061 7.040 4.046 1.00 98.25 285 ALA A O 1
ATOM 2251 N N . ALA A 1 286 ? 4.994 5.028 3.727 1.00 96.25 286 ALA A N 1
ATOM 2252 C CA . ALA A 1 286 ? 3.879 4.269 4.294 1.00 96.25 286 ALA A CA 1
ATOM 2253 C C . ALA A 1 286 ? 3.674 4.547 5.798 1.00 96.25 286 ALA A C 1
ATOM 2255 O O . ALA A 1 286 ? 2.539 4.759 6.222 1.00 96.25 286 ALA A O 1
ATOM 2256 N N . GLU A 1 287 ? 4.746 4.613 6.607 1.00 93.69 287 GLU A N 1
ATOM 2257 C CA . GLU A 1 287 ? 4.659 5.037 8.017 1.00 93.69 287 GLU A CA 1
ATOM 2258 C C . GLU A 1 287 ? 4.062 6.448 8.130 1.00 93.69 287 GLU A C 1
ATOM 2260 O O . GLU A 1 287 ? 3.234 6.675 9.005 1.00 93.69 287 GLU A O 1
ATOM 2265 N N . LYS A 1 288 ? 4.400 7.382 7.227 1.00 93.62 288 LYS A N 1
ATOM 2266 C CA . LYS A 1 288 ? 3.803 8.730 7.232 1.00 93.62 288 LYS A CA 1
ATOM 2267 C C . LYS A 1 288 ? 2.298 8.704 6.999 1.00 93.62 288 LYS A C 1
ATOM 2269 O O . LYS A 1 288 ? 1.580 9.400 7.713 1.00 93.62 288 LYS A O 1
ATOM 2274 N N . VAL A 1 289 ? 1.819 7.878 6.070 1.00 88.38 289 VAL A N 1
ATOM 2275 C CA . VAL A 1 289 ? 0.376 7.690 5.850 1.00 88.38 289 VAL A CA 1
ATOM 2276 C C . VAL A 1 289 ? -0.299 7.101 7.095 1.00 88.38 289 VAL A C 1
ATOM 2278 O O . VAL A 1 289 ? -1.339 7.596 7.523 1.00 88.38 289 VAL A O 1
ATOM 2281 N N . LEU A 1 290 ? 0.318 6.107 7.745 1.00 77.06 290 LEU A N 1
ATOM 2282 C CA . LEU A 1 290 ? -0.181 5.547 9.011 1.00 77.06 290 LEU A CA 1
ATOM 2283 C C . LEU A 1 290 ? -0.175 6.565 10.166 1.00 77.06 290 LEU A C 1
ATOM 2285 O O . LEU A 1 290 ? -1.025 6.495 11.049 1.00 77.06 290 LEU A O 1
ATOM 2289 N N . GLU A 1 291 ? 0.762 7.515 10.159 1.00 81.94 291 GLU A N 1
ATOM 2290 C CA . GLU A 1 291 ? 0.852 8.628 11.116 1.00 81.94 291 GLU A CA 1
ATOM 2291 C C . GLU A 1 291 ? -0.145 9.769 10.825 1.00 81.94 291 GLU A C 1
ATOM 2293 O O . GLU A 1 291 ? -0.173 10.754 11.563 1.00 81.94 291 GLU A O 1
ATOM 2298 N N . GLY A 1 292 ? -0.976 9.637 9.785 1.00 77.94 292 GLY A N 1
ATOM 2299 C CA . GLY A 1 292 ? -2.030 10.590 9.440 1.00 77.94 292 GLY A CA 1
ATOM 2300 C C . GLY A 1 292 ? -1.677 11.563 8.314 1.00 77.94 292 GLY A C 1
ATOM 2301 O O . GLY A 1 292 ? -2.438 12.498 8.075 1.00 77.94 292 GLY A O 1
ATOM 2302 N N . ALA A 1 293 ? -0.554 11.374 7.611 1.00 85.81 293 ALA A N 1
ATOM 2303 C CA . ALA A 1 293 ? -0.309 12.110 6.375 1.00 85.81 293 ALA A CA 1
ATOM 2304 C C . ALA A 1 293 ? -1.321 11.675 5.306 1.00 85.81 293 ALA A C 1
ATOM 2306 O O . ALA A 1 293 ? -1.451 10.493 4.996 1.00 85.81 293 ALA A O 1
ATOM 2307 N N . GLU A 1 294 ? -2.026 12.639 4.723 1.00 90.88 294 GLU A N 1
ATOM 2308 C CA . GLU A 1 294 ? -3.030 12.356 3.694 1.00 90.88 294 GLU A CA 1
ATOM 2309 C C . GLU A 1 294 ? -2.399 11.965 2.361 1.00 90.88 294 GLU A C 1
ATOM 2311 O O . GLU A 1 294 ? -2.910 11.094 1.663 1.00 90.88 294 GLU A O 1
ATOM 2316 N N . LEU A 1 295 ? -1.272 12.594 2.023 1.00 97.56 295 LEU A N 1
ATOM 2317 C CA . LEU A 1 295 ? -0.508 12.333 0.812 1.00 97.56 295 LEU A CA 1
ATOM 2318 C C . LEU A 1 295 ? 0.964 12.145 1.178 1.00 97.56 295 LEU A C 1
ATOM 2320 O O . LEU A 1 295 ? 1.577 13.011 1.809 1.00 97.56 295 LEU A O 1
ATOM 2324 N N . ALA A 1 296 ? 1.547 11.038 0.734 1.00 98.31 296 ALA A N 1
ATOM 2325 C CA . ALA A 1 296 ? 2.978 10.786 0.815 1.00 98.31 296 ALA A CA 1
ATOM 2326 C C . ALA A 1 296 ? 3.525 10.388 -0.557 1.00 98.31 296 ALA A C 1
ATOM 2328 O O . ALA A 1 296 ? 2.822 9.791 -1.369 1.00 98.31 296 ALA A O 1
ATOM 2329 N N . TYR A 1 297 ? 4.791 10.703 -0.809 1.00 98.69 297 TYR A N 1
ATOM 2330 C CA . TYR A 1 297 ? 5.483 10.343 -2.037 1.00 98.69 297 TYR A CA 1
ATOM 2331 C C . TYR A 1 297 ? 6.828 9.699 -1.725 1.00 98.69 297 TYR A C 1
ATOM 2333 O O . TYR A 1 297 ? 7.715 10.330 -1.155 1.00 98.69 297 TYR A O 1
ATOM 2341 N N . ALA A 1 298 ? 6.983 8.442 -2.121 1.00 98.56 298 ALA A N 1
ATOM 2342 C CA . ALA A 1 298 ? 8.254 7.744 -2.131 1.00 98.56 298 ALA A CA 1
ATOM 2343 C C . ALA A 1 298 ? 8.947 7.978 -3.481 1.00 98.56 298 ALA A C 1
ATOM 2345 O O . ALA A 1 298 ? 8.677 7.291 -4.472 1.00 98.56 298 ALA A O 1
ATOM 2346 N N . LEU A 1 299 ? 9.855 8.955 -3.516 1.00 97.75 299 LEU A N 1
ATOM 2347 C CA . LEU A 1 299 ? 10.687 9.240 -4.680 1.00 97.75 299 LEU A CA 1
ATOM 2348 C C . LEU A 1 299 ? 11.860 8.250 -4.705 1.00 97.75 299 LEU A C 1
ATOM 2350 O O . LEU A 1 299 ? 12.943 8.495 -4.159 1.00 97.75 299 LEU A O 1
ATOM 2354 N N . VAL A 1 300 ? 11.590 7.083 -5.287 1.00 96.56 300 VAL A N 1
ATOM 2355 C CA . VAL A 1 300 ? 12.492 5.929 -5.326 1.00 96.56 300 VAL A CA 1
ATOM 2356 C C . VAL A 1 300 ? 13.215 5.784 -6.663 1.00 96.56 300 VAL A C 1
ATOM 2358 O O . VAL A 1 300 ? 12.775 6.268 -7.703 1.00 96.56 300 VAL A O 1
ATOM 2361 N N . ARG A 1 301 ? 14.363 5.109 -6.597 1.00 93.75 301 ARG A N 1
ATOM 2362 C CA . ARG A 1 301 ? 15.152 4.606 -7.725 1.00 93.75 301 ARG A CA 1
ATOM 2363 C C . ARG A 1 301 ? 16.137 3.569 -7.177 1.00 93.75 301 ARG A C 1
ATOM 2365 O O . ARG A 1 301 ? 16.880 3.935 -6.264 1.00 93.75 301 ARG A O 1
ATOM 2372 N N . PRO A 1 302 ? 16.198 2.336 -7.697 1.00 96.31 302 PRO A N 1
ATOM 2373 C CA . PRO A 1 302 ? 15.446 1.800 -8.842 1.00 96.31 302 PRO A CA 1
ATOM 2374 C C . PRO A 1 302 ? 13.921 1.677 -8.594 1.00 96.31 302 PRO A C 1
ATOM 2376 O O . PRO A 1 302 ? 13.504 1.746 -7.432 1.00 96.31 302 PRO A O 1
ATOM 2379 N N . PRO A 1 303 ? 13.103 1.549 -9.665 1.00 97.81 303 PRO A N 1
ATOM 2380 C CA . PRO A 1 303 ? 11.666 1.250 -9.573 1.00 97.81 303 PRO A CA 1
ATOM 2381 C C . PRO A 1 303 ? 11.411 -0.162 -9.008 1.00 97.81 303 PRO A C 1
ATOM 2383 O O . PRO A 1 303 ? 12.356 -0.867 -8.635 1.00 97.81 303 PRO A O 1
ATOM 2386 N N . GLY A 1 304 ? 10.141 -0.558 -8.870 1.00 98.38 304 GLY A N 1
ATOM 2387 C CA . GLY A 1 304 ? 9.768 -1.806 -8.199 1.00 98.38 304 GLY A CA 1
ATOM 2388 C C . GLY A 1 304 ? 8.703 -2.681 -8.863 1.00 98.38 304 GLY A C 1
ATOM 2389 O O . GLY A 1 304 ? 8.718 -3.886 -8.614 1.00 98.38 304 GLY A O 1
ATOM 2390 N N . HIS A 1 305 ? 7.780 -2.140 -9.660 1.00 98.69 305 HIS A N 1
ATOM 2391 C CA . HIS A 1 305 ? 6.537 -2.854 -10.001 1.00 98.69 305 HIS A CA 1
ATOM 2392 C C . HIS A 1 305 ? 6.682 -4.168 -10.797 1.00 98.69 305 HIS A C 1
ATOM 2394 O O . HIS A 1 305 ? 5.784 -5.009 -10.721 1.00 98.69 305 HIS A O 1
ATOM 2400 N N . HIS A 1 306 ? 7.815 -4.393 -11.467 1.00 98.69 306 HIS A N 1
ATOM 2401 C CA . HIS A 1 306 ? 8.108 -5.621 -12.215 1.00 98.69 306 HIS A CA 1
ATOM 2402 C C . HIS A 1 306 ? 8.750 -6.741 -11.382 1.00 98.69 306 HIS A C 1
ATOM 2404 O O . HIS A 1 306 ? 8.847 -7.869 -11.856 1.00 98.69 306 HIS A O 1
ATOM 2410 N N . ALA A 1 307 ? 9.193 -6.457 -10.151 1.00 98.75 307 ALA A N 1
ATOM 2411 C CA . ALA A 1 307 ? 9.771 -7.480 -9.282 1.00 98.75 307 ALA A CA 1
ATOM 2412 C C . ALA A 1 307 ? 8.659 -8.357 -8.676 1.00 98.75 307 ALA A C 1
ATOM 2414 O O . ALA A 1 307 ? 7.832 -7.871 -7.895 1.00 98.75 307 ALA A O 1
ATOM 2415 N N . GLU A 1 308 ? 8.648 -9.635 -9.039 1.00 98.56 308 GLU A N 1
ATOM 2416 C CA . GLU A 1 308 ? 7.747 -10.680 -8.530 1.00 98.56 308 GLU A CA 1
ATOM 2417 C C . GLU A 1 308 ? 8.302 -11.287 -7.238 1.00 98.56 308 GLU A C 1
ATOM 2419 O O . GLU A 1 308 ? 9.413 -10.965 -6.818 1.00 98.56 308 GLU A O 1
ATOM 2424 N N . THR A 1 309 ? 7.582 -12.217 -6.604 1.00 98.38 309 THR A N 1
ATOM 2425 C CA . THR A 1 309 ? 8.080 -12.871 -5.386 1.00 98.38 309 THR A CA 1
ATOM 2426 C C . THR A 1 309 ? 9.419 -13.586 -5.601 1.00 98.38 309 THR A C 1
ATOM 2428 O O . THR A 1 309 ? 10.221 -13.662 -4.669 1.00 98.38 309 THR A O 1
ATOM 2431 N N . ARG A 1 310 ? 9.695 -14.138 -6.790 1.00 97.38 310 ARG A N 1
ATOM 2432 C CA . ARG A 1 310 ? 10.897 -14.964 -7.036 1.00 97.38 310 ARG A CA 1
ATOM 2433 C C . ARG A 1 310 ? 11.837 -14.416 -8.095 1.00 97.38 310 ARG A C 1
ATOM 2435 O O . ARG A 1 310 ? 12.904 -15.000 -8.265 1.00 97.38 310 ARG A O 1
ATOM 2442 N N . THR A 1 311 ? 11.478 -13.338 -8.779 1.00 97.69 311 THR A N 1
ATOM 2443 C CA . THR A 1 311 ? 12.258 -12.808 -9.894 1.00 97.69 311 THR A CA 1
ATOM 2444 C C . THR A 1 311 ? 12.330 -11.283 -9.863 1.00 97.69 311 THR A C 1
ATOM 2446 O O . THR A 1 311 ? 11.431 -10.598 -9.378 1.00 97.69 311 THR A O 1
ATOM 2449 N N . PHE A 1 312 ? 13.435 -10.747 -10.369 1.00 98.25 312 PHE A N 1
ATOM 2450 C CA . PHE A 1 312 ? 13.629 -9.334 -10.658 1.00 98.25 312 PHE A CA 1
ATOM 2451 C C . PHE A 1 312 ? 13.571 -9.089 -12.175 1.00 98.25 312 PHE A C 1
ATOM 2453 O O . PHE A 1 312 ? 13.674 -10.027 -12.962 1.00 98.25 312 PHE A O 1
ATOM 2460 N N . GLY A 1 313 ? 13.405 -7.839 -12.598 1.00 97.31 313 GLY A N 1
ATOM 2461 C CA . GLY A 1 313 ? 13.348 -7.468 -14.014 1.00 97.31 313 GLY A CA 1
ATOM 2462 C C . GLY A 1 313 ? 12.702 -6.103 -14.236 1.00 97.31 313 GLY A C 1
ATOM 2463 O O . GLY A 1 313 ? 12.268 -5.464 -13.283 1.00 97.31 313 GLY A O 1
ATOM 2464 N N . GLY A 1 314 ? 12.658 -5.611 -15.471 1.00 95.56 314 GLY A N 1
ATOM 2465 C CA . GLY A 1 314 ? 12.127 -4.301 -15.838 1.00 95.56 314 GLY A CA 1
ATOM 2466 C C . GLY A 1 314 ? 12.783 -3.155 -15.065 1.00 95.56 314 GLY A C 1
ATOM 2467 O O . GLY A 1 314 ? 12.098 -2.262 -14.575 1.00 95.56 314 GLY A O 1
ATOM 2468 N N . PHE A 1 315 ? 14.100 -3.218 -14.850 1.00 95.00 315 PHE A N 1
ATOM 2469 C CA . PHE A 1 315 ? 14.861 -2.316 -13.970 1.00 95.00 315 PHE A CA 1
ATOM 2470 C C . PHE A 1 315 ? 14.527 -2.413 -12.465 1.00 95.00 315 PHE A C 1
ATOM 2472 O O . PHE A 1 315 ? 15.088 -1.660 -11.665 1.00 95.00 315 PHE A O 1
ATOM 2479 N N . CYS A 1 316 ? 13.638 -3.323 -12.062 1.00 98.19 316 CYS A N 1
ATOM 2480 C CA . CYS A 1 316 ? 13.136 -3.478 -10.700 1.00 98.19 316 CYS A CA 1
ATOM 2481 C C . CYS A 1 316 ? 13.799 -4.666 -9.997 1.00 98.19 316 CYS A C 1
ATOM 2483 O O . CYS A 1 316 ? 13.788 -5.775 -10.521 1.00 98.19 316 CYS A O 1
ATOM 2485 N N . TYR A 1 317 ? 14.304 -4.460 -8.776 1.00 98.25 317 TYR A N 1
ATOM 2486 C CA . TYR A 1 317 ? 14.919 -5.528 -7.960 1.00 98.25 317 TYR A CA 1
ATOM 2487 C C . TYR A 1 317 ? 14.049 -5.954 -6.780 1.00 98.25 317 TYR A C 1
ATOM 2489 O O . TYR A 1 317 ? 13.960 -7.136 -6.468 1.00 98.25 317 TYR A O 1
ATOM 2497 N N . PHE A 1 318 ? 13.405 -4.986 -6.122 1.00 98.69 318 PHE A N 1
ATOM 2498 C CA . PHE A 1 318 ? 12.436 -5.217 -5.058 1.00 98.69 318 PHE A CA 1
ATOM 2499 C C . PHE A 1 318 ? 11.190 -4.386 -5.327 1.00 98.69 318 PHE A C 1
ATOM 2501 O O . PHE A 1 318 ? 11.272 -3.215 -5.693 1.00 98.69 318 PHE A O 1
ATOM 2508 N N . ASN A 1 319 ? 10.029 -4.988 -5.097 1.00 98.81 319 ASN A N 1
ATOM 2509 C CA . ASN A 1 319 ? 8.748 -4.344 -5.340 1.00 98.81 319 ASN A CA 1
ATOM 2510 C C . ASN A 1 319 ? 8.386 -3.346 -4.232 1.00 98.81 319 ASN A C 1
ATOM 2512 O O . ASN A 1 319 ? 7.785 -3.707 -3.219 1.00 98.81 319 ASN A O 1
ATOM 2516 N N . ASN A 1 320 ? 8.790 -2.088 -4.418 1.00 98.81 320 ASN A N 1
ATOM 2517 C CA . ASN A 1 320 ? 8.613 -1.008 -3.446 1.00 98.81 320 ASN A CA 1
ATOM 2518 C C . ASN A 1 320 ? 7.136 -0.801 -3.067 1.00 98.81 320 ASN A C 1
ATOM 2520 O O . ASN A 1 320 ? 6.800 -0.763 -1.880 1.00 98.81 320 ASN A O 1
ATOM 2524 N N . ALA A 1 321 ? 6.256 -0.707 -4.071 1.00 98.81 321 ALA A N 1
ATOM 2525 C CA . ALA A 1 321 ? 4.824 -0.505 -3.879 1.00 98.81 321 ALA A CA 1
ATOM 2526 C C . ALA A 1 321 ? 4.169 -1.703 -3.179 1.00 98.81 321 ALA A C 1
ATOM 2528 O O . ALA A 1 321 ? 3.437 -1.508 -2.208 1.00 98.81 321 ALA A O 1
ATOM 2529 N N . ALA A 1 322 ? 4.489 -2.938 -3.582 1.00 98.88 322 ALA A N 1
ATOM 2530 C CA . ALA A 1 322 ? 3.948 -4.131 -2.936 1.00 98.88 322 ALA A CA 1
ATOM 2531 C C . ALA A 1 322 ? 4.436 -4.297 -1.489 1.00 98.88 322 ALA A C 1
ATOM 2533 O O . ALA A 1 322 ? 3.651 -4.656 -0.613 1.00 98.88 322 ALA A O 1
ATOM 2534 N N . ILE A 1 323 ? 5.702 -3.989 -1.189 1.00 98.88 323 ILE A N 1
ATOM 2535 C CA . ILE A 1 323 ? 6.221 -4.025 0.188 1.00 98.88 323 ILE A CA 1
ATOM 2536 C C . ILE A 1 323 ? 5.496 -3.004 1.074 1.00 98.88 323 ILE A C 1
ATOM 2538 O O . ILE A 1 323 ? 5.085 -3.340 2.189 1.00 98.88 323 ILE A O 1
ATOM 2542 N N . ALA A 1 324 ? 5.283 -1.782 0.578 1.00 98.81 324 ALA A N 1
ATOM 2543 C CA . ALA A 1 324 ? 4.516 -0.768 1.293 1.00 98.81 324 ALA A CA 1
ATOM 2544 C C . ALA A 1 324 ? 3.040 -1.174 1.465 1.00 98.81 324 ALA A C 1
ATOM 2546 O O . ALA A 1 324 ? 2.506 -1.097 2.573 1.00 98.81 324 ALA A O 1
ATOM 2547 N N . ALA A 1 325 ? 2.397 -1.677 0.408 1.00 98.69 325 ALA A N 1
ATOM 2548 C CA . ALA A 1 325 ? 1.020 -2.163 0.452 1.00 98.69 325 ALA A CA 1
ATOM 2549 C C . ALA A 1 325 ? 0.854 -3.326 1.439 1.00 98.69 325 ALA A C 1
ATOM 2551 O O . ALA A 1 325 ? -0.102 -3.342 2.208 1.00 98.69 325 ALA A O 1
ATOM 2552 N N . ASN A 1 326 ? 1.810 -4.257 1.497 1.00 98.25 326 ASN A N 1
ATOM 2553 C CA . ASN A 1 326 ? 1.782 -5.375 2.437 1.00 98.25 326 ASN A CA 1
ATOM 2554 C C . ASN A 1 326 ? 1.883 -4.914 3.904 1.00 98.25 326 ASN A C 1
ATOM 2556 O O . ASN A 1 326 ? 1.258 -5.511 4.780 1.00 98.25 326 ASN A O 1
ATOM 2560 N N . LEU A 1 327 ? 2.627 -3.835 4.189 1.00 93.75 327 LEU A N 1
ATOM 2561 C CA . LEU A 1 327 ? 2.622 -3.200 5.512 1.00 93.75 327 LEU A CA 1
ATOM 2562 C C . LEU A 1 327 ? 1.258 -2.562 5.816 1.00 93.75 327 LEU A C 1
ATOM 2564 O O . LEU A 1 327 ? 0.693 -2.816 6.880 1.00 93.75 327 LEU A O 1
ATOM 2568 N N . LEU A 1 328 ? 0.733 -1.753 4.892 1.00 82.75 328 LEU A N 1
ATOM 2569 C CA . LEU A 1 328 ? -0.540 -1.039 5.051 1.00 82.75 328 LEU A CA 1
ATOM 2570 C C . LEU A 1 328 ? -1.736 -1.995 5.192 1.00 82.75 328 LEU A C 1
ATOM 2572 O O . LEU A 1 328 ? -2.643 -1.724 5.978 1.00 82.75 328 LEU A O 1
ATOM 2576 N N . ALA A 1 329 ? -1.696 -3.151 4.523 1.00 83.50 329 ALA A N 1
ATOM 2577 C CA . ALA A 1 329 ? -2.726 -4.192 4.576 1.00 83.50 329 ALA A CA 1
ATOM 2578 C C . ALA A 1 329 ? -2.992 -4.716 5.999 1.00 83.50 329 ALA A C 1
ATOM 2580 O O . ALA A 1 329 ? -4.098 -5.151 6.315 1.00 83.50 329 ALA A O 1
ATOM 2581 N N . ARG A 1 330 ? -2.008 -4.597 6.903 1.00 82.31 330 ARG A N 1
ATOM 2582 C CA . ARG A 1 330 ? -2.162 -4.935 8.330 1.00 82.31 330 ARG A CA 1
ATOM 2583 C C . ARG A 1 330 ? -3.116 -3.993 9.074 1.00 82.31 330 ARG A C 1
ATOM 2585 O O . ARG A 1 330 ? -3.581 -4.340 10.156 1.00 82.31 330 ARG A O 1
ATOM 2592 N N . TYR A 1 331 ? -3.385 -2.815 8.513 1.00 76.06 331 TYR A N 1
ATOM 2593 C CA . TYR A 1 331 ? -4.188 -1.750 9.118 1.00 76.06 331 TYR A CA 1
ATOM 2594 C C . TYR A 1 331 ? -5.510 -1.502 8.376 1.00 76.06 331 TYR A C 1
ATOM 2596 O O . TYR A 1 331 ? -6.413 -0.872 8.925 1.00 76.06 331 TYR A O 1
ATOM 2604 N N . GLY A 1 332 ? -5.673 -2.037 7.165 1.00 66.62 332 GLY A N 1
ATOM 2605 C CA . GLY A 1 332 ? -6.911 -1.956 6.396 1.00 66.62 332 GLY A CA 1
ATOM 2606 C C . GLY A 1 332 ? -6.722 -2.396 4.948 1.00 66.62 332 GLY A C 1
ATOM 2607 O O . GLY A 1 332 ? -5.602 -2.598 4.500 1.00 66.62 332 GLY A O 1
ATOM 2608 N N . LYS A 1 333 ? -7.823 -2.531 4.202 1.00 84.69 333 LYS A N 1
ATOM 2609 C CA . LYS A 1 333 ? -7.780 -2.885 2.774 1.00 84.69 333 LYS A CA 1
ATOM 2610 C C . LYS A 1 333 ? -6.942 -1.879 1.981 1.00 84.69 333 LYS A C 1
ATOM 2612 O O . LYS A 1 333 ? -7.117 -0.674 2.168 1.00 84.69 333 LYS A O 1
ATOM 2617 N N . VAL A 1 334 ? -6.118 -2.354 1.055 1.00 98.12 334 VAL A N 1
ATOM 2618 C CA . VAL A 1 334 ? -5.266 -1.499 0.212 1.00 98.12 334 VAL A CA 1
ATOM 2619 C C . VAL A 1 334 ? -5.659 -1.658 -1.247 1.00 98.12 334 VAL A C 1
ATOM 2621 O O . VAL A 1 334 ? -5.858 -2.775 -1.708 1.00 98.12 334 VAL A O 1
ATOM 2624 N N . ALA A 1 335 ? -5.787 -0.563 -1.987 1.00 98.88 335 ALA A N 1
ATOM 2625 C CA . ALA A 1 335 ? -5.818 -0.633 -3.444 1.00 98.88 335 ALA A CA 1
ATOM 2626 C C . ALA A 1 335 ? -4.479 -0.142 -3.980 1.00 98.88 335 ALA A C 1
ATOM 2628 O O . ALA A 1 335 ? -4.021 0.916 -3.556 1.00 98.88 335 ALA A O 1
ATOM 2629 N N . ILE A 1 336 ? -3.878 -0.886 -4.900 1.00 98.94 336 ILE A N 1
ATOM 2630 C CA . ILE A 1 336 ? -2.760 -0.417 -5.704 1.00 98.94 336 ILE A CA 1
ATOM 2631 C C . ILE A 1 336 ? -3.300 -0.046 -7.082 1.00 98.94 336 ILE A C 1
ATOM 2633 O O . ILE A 1 336 ? -3.934 -0.867 -7.744 1.00 98.94 336 ILE A O 1
ATOM 2637 N N . LEU A 1 337 ? -3.091 1.207 -7.474 1.00 98.94 337 LEU A N 1
ATOM 2638 C CA . LEU A 1 337 ? -3.394 1.733 -8.796 1.00 98.94 337 LEU A CA 1
ATOM 2639 C C . LEU A 1 337 ? -2.072 2.007 -9.513 1.00 98.94 337 LEU A C 1
ATOM 2641 O O . LEU A 1 337 ? -1.367 2.954 -9.169 1.00 98.94 337 LEU A O 1
ATOM 2645 N N . ASP A 1 338 ? -1.752 1.180 -10.495 1.00 98.94 338 ASP A N 1
ATOM 2646 C CA . ASP A 1 338 ? -0.577 1.329 -11.342 1.00 98.94 338 ASP A CA 1
ATOM 2647 C C . ASP A 1 338 ? -0.951 2.060 -12.639 1.00 98.94 338 ASP A C 1
ATOM 2649 O O . ASP A 1 338 ? -1.818 1.608 -13.395 1.00 98.94 338 ASP A O 1
ATOM 2653 N N . ILE A 1 339 ? -0.332 3.225 -12.836 1.00 98.75 339 ILE A N 1
ATOM 2654 C CA . ILE A 1 339 ? -0.485 4.096 -14.012 1.00 98.75 339 ILE A CA 1
ATOM 2655 C C . ILE A 1 339 ? 0.853 4.327 -14.731 1.00 98.75 339 ILE A C 1
ATOM 2657 O O . ILE A 1 339 ? 0.990 5.294 -15.487 1.00 98.75 339 ILE A O 1
ATOM 2661 N N . ASP A 1 340 ? 1.850 3.480 -14.464 1.00 98.81 340 ASP A N 1
ATOM 2662 C CA . ASP A 1 340 ? 3.004 3.312 -15.344 1.00 98.81 340 ASP A CA 1
ATOM 2663 C C . ASP A 1 340 ? 2.559 2.783 -16.718 1.00 98.81 340 ASP A C 1
ATOM 2665 O O . ASP A 1 340 ? 1.522 2.130 -16.842 1.00 98.81 340 ASP A O 1
ATOM 2669 N N . TYR A 1 341 ? 3.307 3.099 -17.777 1.00 98.75 341 TYR A N 1
ATOM 2670 C CA . TYR A 1 341 ? 2.983 2.616 -19.120 1.00 98.75 341 TYR A CA 1
ATOM 2671 C C . TYR A 1 341 ? 2.994 1.080 -19.211 1.00 98.75 341 TYR A C 1
ATOM 2673 O O . TYR A 1 341 ? 2.239 0.508 -20.005 1.00 98.75 341 TYR A O 1
ATOM 2681 N N . HIS A 1 342 ? 3.829 0.416 -18.412 1.00 98.81 342 HIS A N 1
ATOM 2682 C CA . HIS A 1 342 ? 3.982 -1.033 -18.407 1.00 98.81 342 HIS A CA 1
ATOM 2683 C C . HIS A 1 342 ? 3.113 -1.701 -17.343 1.00 98.81 342 HIS A C 1
ATOM 2685 O O . HIS A 1 342 ? 2.794 -1.133 -16.300 1.00 98.81 342 HIS A O 1
ATOM 2691 N N . HIS A 1 343 ? 2.745 -2.958 -17.592 1.00 98.81 343 HIS A N 1
ATOM 2692 C CA . HIS A 1 343 ? 2.013 -3.748 -16.606 1.00 98.81 343 HIS A CA 1
ATOM 2693 C C . HIS A 1 343 ? 2.891 -4.038 -15.384 1.00 98.81 343 HIS A C 1
ATOM 2695 O O . HIS A 1 343 ? 3.961 -4.633 -15.513 1.00 98.81 343 HIS A O 1
ATOM 2701 N N . GLY A 1 344 ? 2.402 -3.693 -14.192 1.00 98.62 344 GLY A N 1
ATOM 2702 C CA . GLY A 1 344 ? 3.011 -4.054 -12.910 1.00 98.62 344 GLY A CA 1
ATOM 2703 C C . GLY A 1 344 ? 2.846 -5.537 -12.557 1.00 98.62 344 GLY A C 1
ATOM 2704 O O . GLY A 1 344 ? 2.219 -5.870 -11.546 1.00 98.62 344 GLY A O 1
ATOM 2705 N N . ASN A 1 345 ? 3.403 -6.436 -13.375 1.00 98.81 345 ASN A N 1
ATOM 2706 C CA . ASN A 1 345 ? 3.308 -7.895 -13.220 1.00 98.81 345 ASN A CA 1
ATOM 2707 C C . ASN A 1 345 ? 3.749 -8.394 -11.846 1.00 98.81 345 ASN A C 1
ATOM 2709 O O . ASN A 1 345 ? 3.102 -9.276 -11.284 1.00 98.81 345 ASN A O 1
ATOM 2713 N N . GLY A 1 346 ? 4.785 -7.786 -11.265 1.00 98.75 346 GLY A N 1
ATOM 2714 C CA . GLY A 1 346 ? 5.261 -8.144 -9.936 1.00 98.75 346 GLY A CA 1
ATOM 2715 C C . GLY A 1 346 ? 4.197 -7.926 -8.868 1.00 98.75 346 GLY A C 1
ATOM 2716 O O . GLY A 1 346 ? 3.939 -8.802 -8.047 1.00 98.75 346 GLY A O 1
ATOM 2717 N N . GLN A 1 347 ? 3.525 -6.773 -8.903 1.00 97.38 347 GLN A N 1
ATOM 2718 C CA . GLN A 1 347 ? 2.461 -6.465 -7.944 1.00 97.38 347 GLN A CA 1
ATOM 2719 C C . GLN A 1 347 ? 1.272 -7.408 -8.117 1.00 97.38 347 GLN A C 1
ATOM 2721 O O . GLN A 1 347 ? 0.727 -7.894 -7.126 1.00 97.38 347 GLN A O 1
ATOM 2726 N N . GLN A 1 348 ? 0.893 -7.681 -9.369 1.00 98.75 348 GLN A N 1
ATOM 2727 C CA . GLN A 1 348 ? -0.157 -8.638 -9.683 1.00 98.75 348 GLN A CA 1
ATOM 2728 C C . GLN A 1 348 ? 0.162 -10.022 -9.108 1.00 98.75 348 GLN A C 1
ATOM 2730 O O . GLN A 1 348 ? -0.688 -10.584 -8.425 1.00 98.75 348 GLN A O 1
ATOM 2735 N N . GLU A 1 349 ? 1.358 -10.562 -9.358 1.00 98.75 349 GLU A N 1
ATOM 2736 C CA . GLU A 1 349 ? 1.762 -11.903 -8.914 1.00 98.75 349 GLU A CA 1
ATOM 2737 C C . GLU A 1 349 ? 1.750 -12.017 -7.384 1.00 98.75 349 GLU A C 1
ATOM 2739 O O . GLU A 1 349 ? 1.091 -12.901 -6.832 1.00 98.75 349 GLU A O 1
ATOM 2744 N N . ILE A 1 350 ? 2.355 -11.044 -6.695 1.00 98.81 350 ILE A N 1
ATOM 2745 C CA . ILE A 1 350 ? 2.459 -11.008 -5.228 1.00 98.81 350 ILE A CA 1
ATOM 2746 C C . ILE A 1 350 ? 1.082 -11.067 -4.540 1.00 98.81 350 ILE A C 1
ATOM 2748 O O . ILE A 1 350 ? 0.934 -11.677 -3.474 1.00 98.81 350 ILE A O 1
ATOM 2752 N N . PHE A 1 351 ? 0.064 -10.414 -5.112 1.00 98.81 351 PHE A N 1
ATOM 2753 C CA . PHE A 1 351 ? -1.278 -10.330 -4.523 1.00 98.81 351 PHE A CA 1
ATOM 2754 C C . PHE A 1 351 ? -2.325 -11.189 -5.243 1.00 98.81 351 PHE A C 1
ATOM 2756 O O . PHE A 1 351 ? -3.492 -11.161 -4.860 1.00 98.81 351 PHE A O 1
ATOM 2763 N N . TYR A 1 352 ? -1.938 -12.010 -6.223 1.00 98.69 352 TYR A N 1
ATOM 2764 C CA . TYR A 1 352 ? -2.878 -12.680 -7.130 1.00 98.69 352 TYR A CA 1
ATOM 2765 C C . TYR A 1 352 ? -3.892 -13.597 -6.429 1.00 98.69 352 TYR A C 1
ATOM 2767 O O . TYR A 1 352 ? -5.000 -13.813 -6.919 1.00 98.69 352 TYR A O 1
ATOM 2775 N N . ASN A 1 353 ? -3.518 -14.127 -5.261 1.00 97.62 353 ASN A N 1
ATOM 2776 C CA . ASN A 1 353 ? -4.338 -15.012 -4.432 1.00 97.62 353 ASN A CA 1
ATOM 2777 C C . ASN A 1 353 ? -4.911 -14.321 -3.171 1.00 97.62 353 ASN A C 1
ATOM 2779 O O . ASN A 1 353 ? -5.303 -14.994 -2.216 1.00 97.62 353 ASN A O 1
ATOM 2783 N N . ARG A 1 354 ? -4.914 -12.982 -3.121 1.00 96.94 354 ARG A N 1
ATOM 2784 C CA . ARG A 1 354 ? -5.281 -12.171 -1.948 1.00 96.94 354 ARG A CA 1
ATOM 2785 C C . ARG A 1 354 ? -6.428 -11.205 -2.249 1.00 96.94 354 ARG A C 1
ATOM 2787 O O . ARG A 1 354 ? -6.493 -10.620 -3.318 1.00 96.94 354 ARG A O 1
ATOM 2794 N N . SER A 1 355 ? -7.321 -11.014 -1.274 1.00 95.56 355 SER A N 1
ATOM 2795 C CA . SER A 1 355 ? -8.474 -10.097 -1.367 1.00 95.56 355 SER A CA 1
ATOM 2796 C C . SER A 1 355 ? -8.357 -8.850 -0.489 1.00 95.56 355 SER A C 1
ATOM 2798 O O . SER A 1 355 ? -9.209 -7.961 -0.541 1.00 95.56 355 SER A O 1
ATOM 2800 N N . ASP A 1 356 ? -7.356 -8.803 0.389 1.00 92.44 356 ASP A N 1
ATOM 2801 C CA . ASP A 1 356 ? -7.063 -7.660 1.257 1.00 92.44 356 ASP A CA 1
ATOM 2802 C C . ASP A 1 356 ? -6.325 -6.535 0.512 1.00 92.44 356 ASP A C 1
ATOM 2804 O O . ASP A 1 356 ? -6.389 -5.375 0.933 1.00 92.44 356 ASP A O 1
ATOM 2808 N N . VAL A 1 357 ? -5.713 -6.863 -0.631 1.00 98.56 357 VAL A N 1
ATOM 2809 C CA . VAL A 1 357 ? -5.101 -5.920 -1.570 1.00 98.56 357 VAL A CA 1
ATOM 2810 C C . VAL A 1 357 ? -5.755 -6.068 -2.944 1.00 98.56 357 VAL A C 1
ATOM 2812 O O . VAL A 1 357 ? -5.781 -7.159 -3.498 1.00 98.56 357 VAL A O 1
ATOM 2815 N N . LEU A 1 358 ? -6.298 -4.977 -3.485 1.00 98.88 358 LEU A N 1
ATOM 2816 C CA . LEU A 1 358 ? -6.763 -4.891 -4.871 1.00 98.88 358 LEU A CA 1
ATOM 2817 C C . LEU A 1 358 ? -5.620 -4.375 -5.745 1.00 98.88 358 LEU A C 1
ATOM 2819 O O . LEU A 1 358 ? -5.111 -3.292 -5.468 1.00 98.88 358 LEU A O 1
ATOM 2823 N N . THR A 1 359 ? -5.299 -5.063 -6.832 1.00 98.94 359 THR A N 1
ATOM 2824 C CA . THR A 1 359 ? -4.371 -4.580 -7.864 1.00 98.94 359 THR A CA 1
ATOM 2825 C C . THR A 1 359 ? -5.145 -4.103 -9.092 1.00 98.94 359 THR A C 1
ATOM 2827 O O . THR A 1 359 ? -6.009 -4.805 -9.620 1.00 98.94 359 THR A O 1
ATOM 2830 N N . VAL A 1 360 ? -4.876 -2.874 -9.532 1.00 98.94 360 VAL A N 1
ATOM 2831 C CA . VAL A 1 360 ? -5.430 -2.281 -10.755 1.00 98.94 360 VAL A CA 1
ATOM 2832 C C . VAL A 1 360 ? -4.279 -1.724 -11.575 1.00 98.94 360 VAL A C 1
ATOM 2834 O O . VAL A 1 360 ? -3.573 -0.854 -11.079 1.00 98.94 360 VAL A O 1
ATOM 2837 N N . SER A 1 361 ? -4.112 -2.166 -12.819 1.00 98.94 361 SER A N 1
ATOM 2838 C CA . SER A 1 361 ? -3.050 -1.669 -13.699 1.00 98.94 361 SER A CA 1
ATOM 2839 C C . SER A 1 361 ? -3.613 -1.233 -15.051 1.00 98.94 361 SER A C 1
ATOM 2841 O O . SER A 1 361 ? -4.388 -1.966 -15.670 1.00 98.94 361 SER A O 1
ATOM 2843 N N . ILE A 1 362 ? -3.235 -0.031 -15.495 1.00 98.88 362 ILE A N 1
ATOM 2844 C CA . ILE A 1 362 ? -3.575 0.538 -16.805 1.00 98.88 362 ILE A CA 1
ATOM 2845 C C . ILE A 1 362 ? -2.285 0.669 -17.609 1.00 98.88 362 ILE A C 1
ATOM 2847 O O . ILE A 1 362 ? -1.433 1.462 -17.239 1.00 98.88 362 ILE A O 1
ATOM 2851 N N . HIS A 1 363 ? -2.156 -0.080 -18.701 1.00 98.88 363 HIS A N 1
ATOM 2852 C CA . HIS A 1 363 ? -0.871 -0.256 -19.388 1.00 98.88 363 HIS A CA 1
ATOM 2853 C C . HIS A 1 363 ? -1.041 -0.503 -20.893 1.00 98.88 363 HIS A C 1
ATOM 2855 O O . HIS A 1 363 ? -2.142 -0.789 -21.376 1.00 98.88 363 HIS A O 1
ATOM 2861 N N . GLY A 1 364 ? 0.052 -0.398 -21.651 1.00 98.69 364 GLY A N 1
ATOM 2862 C CA . GLY A 1 364 ? 0.112 -0.859 -23.038 1.00 98.69 364 GLY A CA 1
ATOM 2863 C C . GLY A 1 364 ? -0.164 -2.361 -23.129 1.00 98.69 364 GLY A C 1
ATOM 2864 O O . GLY A 1 364 ? 0.272 -3.130 -22.276 1.00 98.69 364 GLY A O 1
ATOM 2865 N N . HIS A 1 365 ? -0.923 -2.792 -24.136 1.00 98.69 365 HIS A N 1
ATOM 2866 C CA . HIS A 1 365 ? -1.315 -4.190 -24.274 1.00 98.69 365 HIS A CA 1
ATOM 2867 C C . HIS A 1 365 ? -0.073 -5.105 -24.344 1.00 98.69 365 HIS A C 1
ATOM 2869 O O . HIS A 1 365 ? 0.836 -4.831 -25.138 1.00 98.69 365 HIS A O 1
ATOM 2875 N N . PRO A 1 366 ? -0.042 -6.227 -23.595 1.00 97.94 366 PRO A N 1
ATOM 2876 C CA . PRO A 1 366 ? 1.142 -7.090 -23.528 1.00 97.94 366 PRO A CA 1
ATOM 2877 C C . PRO A 1 366 ? 1.586 -7.659 -24.885 1.00 97.94 366 PRO A C 1
ATOM 2879 O O . PRO A 1 366 ? 2.738 -8.009 -25.077 1.00 97.94 366 PRO A O 1
ATOM 2882 N N . SER A 1 367 ? 0.713 -7.697 -25.894 1.00 97.31 367 SER A N 1
ATOM 2883 C CA . SER A 1 367 ? 1.105 -8.125 -27.250 1.00 97.31 367 SER A CA 1
ATOM 2884 C C . SER A 1 367 ? 2.184 -7.254 -27.913 1.00 97.31 367 SER A C 1
ATOM 2886 O O . SER A 1 367 ? 2.760 -7.689 -28.906 1.00 97.31 367 SER A O 1
ATOM 2888 N N . PHE A 1 368 ? 2.419 -6.029 -27.431 1.00 96.94 368 PHE A N 1
ATOM 2889 C CA . PHE A 1 368 ? 3.454 -5.132 -27.964 1.00 96.94 368 PHE A CA 1
ATOM 2890 C C . PHE A 1 368 ? 4.289 -4.435 -26.879 1.00 96.94 368 PHE A C 1
ATOM 2892 O O . PHE A 1 368 ? 5.343 -3.888 -27.195 1.00 96.94 368 PHE A O 1
ATOM 2899 N N . ALA A 1 369 ? 3.842 -4.432 -25.621 1.00 97.25 369 ALA A N 1
ATOM 2900 C CA . ALA A 1 369 ? 4.541 -3.795 -24.510 1.00 97.25 369 ALA A CA 1
ATOM 2901 C C . ALA A 1 369 ? 5.050 -4.828 -23.495 1.00 97.25 369 ALA A C 1
ATOM 2903 O O . ALA A 1 369 ? 4.389 -5.828 -23.207 1.00 97.25 369 ALA A O 1
ATOM 2904 N N . TYR A 1 370 ? 6.219 -4.552 -22.913 1.00 97.56 370 TYR A N 1
ATOM 2905 C CA . TYR A 1 370 ? 6.745 -5.308 -21.777 1.00 97.56 370 TYR A CA 1
ATOM 2906 C C . TYR A 1 370 ? 5.714 -5.312 -20.625 1.00 97.56 370 TYR A C 1
ATOM 2908 O O . TYR A 1 370 ? 5.101 -4.269 -20.376 1.00 97.56 370 TYR A O 1
ATOM 2916 N N . PRO A 1 371 ? 5.475 -6.448 -19.934 1.00 97.50 371 PRO A N 1
ATOM 2917 C CA . PRO A 1 371 ? 6.288 -7.669 -19.849 1.00 97.50 371 PRO A CA 1
ATOM 2918 C C . PRO A 1 371 ? 5.889 -8.809 -20.799 1.00 97.50 371 PRO A C 1
ATOM 2920 O O . PRO A 1 371 ? 6.396 -9.918 -20.655 1.00 97.50 371 PRO A O 1
ATOM 2923 N N . TYR A 1 372 ? 5.014 -8.564 -21.775 1.00 97.62 372 TYR A N 1
ATOM 2924 C CA . TYR A 1 372 ? 4.581 -9.503 -22.825 1.00 97.62 372 TYR A CA 1
ATOM 2925 C C . TYR A 1 372 ? 3.759 -10.733 -22.411 1.00 97.62 372 TYR A C 1
ATOM 2927 O O . TYR A 1 372 ? 2.898 -11.176 -23.172 1.00 97.62 372 TYR A O 1
ATOM 2935 N N . PHE A 1 373 ? 4.008 -11.297 -21.231 1.00 96.25 373 PHE A N 1
ATOM 2936 C CA . PHE A 1 373 ? 3.465 -12.597 -20.820 1.00 96.25 373 PHE A CA 1
ATOM 2937 C C . PHE A 1 373 ? 2.350 -12.510 -19.774 1.00 96.25 373 PHE A C 1
ATOM 2939 O O . PHE A 1 373 ? 1.721 -13.521 -19.476 1.00 96.25 373 PHE A O 1
ATOM 2946 N N . THR A 1 374 ? 2.101 -11.316 -19.237 1.00 98.12 374 THR A N 1
ATOM 2947 C CA . THR A 1 374 ? 1.035 -11.014 -18.273 1.00 98.12 374 THR A CA 1
ATOM 2948 C C . THR A 1 374 ? 0.473 -9.621 -18.535 1.00 98.12 374 THR A C 1
ATOM 2950 O O . THR A 1 374 ? 1.081 -8.836 -19.264 1.00 98.12 374 THR A O 1
ATOM 2953 N N . GLY A 1 375 ? -0.656 -9.291 -17.911 1.00 98.56 375 GLY A N 1
ATOM 2954 C CA . GLY A 1 375 ? -1.360 -8.020 -18.102 1.00 98.56 375 GLY A CA 1
ATOM 2955 C C . GLY A 1 375 ? -2.582 -8.162 -19.005 1.00 98.56 375 GLY A C 1
ATOM 2956 O O . GLY A 1 375 ? -3.220 -7.176 -19.377 1.00 98.56 375 GLY A O 1
ATOM 2957 N N . PHE A 1 376 ? -2.946 -9.389 -19.378 1.00 98.81 376 PHE A N 1
ATOM 2958 C CA . PHE A 1 376 ? -4.149 -9.625 -20.159 1.00 98.81 376 PHE A CA 1
ATOM 2959 C C . PHE A 1 376 ? -5.404 -9.402 -19.302 1.00 98.81 376 PHE A C 1
ATOM 2961 O O . PHE A 1 376 ? -5.401 -9.520 -18.073 1.00 98.81 376 PHE A O 1
ATOM 2968 N N . ARG A 1 377 ? -6.501 -9.014 -19.961 1.00 98.50 377 ARG A N 1
ATOM 2969 C CA . ARG A 1 377 ? -7.755 -8.590 -19.309 1.00 98.50 377 ARG A CA 1
ATOM 2970 C C . ARG A 1 377 ? -8.442 -9.716 -18.523 1.00 98.50 377 ARG A C 1
ATOM 2972 O O . ARG A 1 377 ? -9.194 -9.438 -17.593 1.00 98.50 377 ARG A O 1
ATOM 2979 N N . ASP A 1 378 ? -8.225 -10.963 -18.919 1.00 98.31 378 ASP A N 1
ATOM 2980 C CA . ASP A 1 378 ? -8.797 -12.179 -18.333 1.00 98.31 378 ASP A CA 1
ATOM 2981 C C . ASP A 1 378 ? -8.092 -12.637 -17.044 1.00 98.31 378 ASP A C 1
ATOM 2983 O O . ASP A 1 378 ? -8.627 -13.454 -16.291 1.00 98.31 378 ASP A O 1
ATOM 2987 N N . GLU A 1 379 ? -6.943 -12.051 -16.716 1.00 98.69 379 GLU A N 1
ATOM 2988 C CA . GLU A 1 379 ? -6.199 -12.327 -15.491 1.00 98.69 379 GLU A CA 1
ATOM 2989 C C . GLU A 1 379 ? -6.845 -11.629 -14.280 1.00 98.69 379 GLU A C 1
ATOM 2991 O O . GLU A 1 379 ? -6.429 -10.556 -13.856 1.00 98.69 379 GLU A O 1
ATOM 2996 N N . THR A 1 380 ? -7.878 -12.226 -13.687 1.00 98.62 380 THR A N 1
ATOM 2997 C CA . THR A 1 380 ? -8.684 -11.568 -12.630 1.00 98.62 380 THR A CA 1
ATOM 2998 C C . THR A 1 380 ? -8.326 -11.952 -11.186 1.00 98.62 380 THR A C 1
ATOM 3000 O O . THR A 1 380 ? -9.011 -11.531 -10.250 1.00 98.62 380 THR A O 1
ATOM 3003 N N . GLY A 1 381 ? -7.243 -12.708 -10.984 1.00 98.25 381 GLY A N 1
ATOM 3004 C CA . GLY A 1 381 ? -6.851 -13.280 -9.691 1.00 98.25 381 GLY A CA 1
ATOM 3005 C C . GLY A 1 381 ? -7.360 -14.712 -9.506 1.00 98.25 381 GLY A C 1
ATOM 3006 O O . GLY A 1 381 ? -8.189 -15.200 -10.274 1.00 98.25 381 GLY A O 1
ATOM 3007 N N . ILE A 1 382 ? -6.862 -15.401 -8.481 1.00 97.56 382 ILE A N 1
ATOM 3008 C CA . ILE A 1 382 ? -7.176 -16.810 -8.190 1.00 97.56 382 ILE A CA 1
ATOM 3009 C C . ILE A 1 382 ? -7.561 -17.005 -6.727 1.00 97.56 382 ILE A C 1
ATOM 3011 O O . ILE A 1 382 ? -7.249 -16.172 -5.881 1.00 97.56 382 ILE A O 1
ATOM 3015 N N . GLY A 1 383 ? -8.234 -18.118 -6.423 1.00 97.62 383 GLY A N 1
ATOM 3016 C CA . GLY A 1 383 ? -8.585 -18.484 -5.049 1.00 97.62 383 GLY A CA 1
ATOM 3017 C C . GLY A 1 383 ? -9.299 -17.339 -4.313 1.00 97.62 383 GLY A C 1
ATOM 3018 O O . GLY A 1 383 ? -10.219 -16.746 -4.881 1.00 97.62 383 GLY A O 1
ATOM 3019 N N . PRO A 1 384 ? -8.893 -16.983 -3.078 1.00 94.56 384 PRO A N 1
ATOM 3020 C CA . PRO A 1 384 ? -9.438 -15.822 -2.376 1.00 94.56 384 PRO A CA 1
ATOM 3021 C C . PRO A 1 384 ? -9.253 -14.488 -3.116 1.00 94.56 384 PRO A C 1
ATOM 3023 O O . PRO A 1 384 ? -10.057 -13.584 -2.922 1.00 94.56 384 PRO A O 1
ATOM 3026 N N . GLY A 1 385 ? -8.233 -14.357 -3.968 1.00 97.00 385 GLY A N 1
ATOM 3027 C CA . GLY A 1 385 ? -7.976 -13.168 -4.787 1.00 97.00 385 GLY A CA 1
ATOM 3028 C C . GLY A 1 385 ? -8.792 -13.085 -6.077 1.00 97.00 385 GLY A C 1
ATOM 3029 O O . GLY A 1 385 ? -8.666 -12.103 -6.806 1.00 97.00 385 GLY A O 1
ATOM 3030 N N . ALA A 1 386 ? -9.651 -14.065 -6.377 1.00 97.50 386 ALA A N 1
ATOM 3031 C CA . ALA A 1 386 ? -10.497 -14.030 -7.567 1.00 97.50 386 ALA A CA 1
ATOM 3032 C C . ALA A 1 386 ? -11.384 -12.770 -7.593 1.00 97.50 386 ALA A C 1
ATOM 3034 O O . ALA A 1 386 ? -12.146 -12.488 -6.666 1.00 97.50 386 ALA A O 1
ATOM 3035 N N . GLY A 1 387 ? -11.273 -11.994 -8.671 1.00 97.75 387 GLY A N 1
ATOM 3036 C CA . GLY A 1 387 ? -11.932 -10.702 -8.840 1.00 97.75 387 GLY A CA 1
ATOM 3037 C C . GLY A 1 387 ? -11.211 -9.518 -8.185 1.00 97.75 387 GLY A C 1
ATOM 3038 O O . GLY A 1 387 ? -11.731 -8.402 -8.272 1.00 97.75 387 GLY A O 1
ATOM 3039 N N . TYR A 1 388 ? -10.052 -9.713 -7.544 1.00 98.31 388 TYR A N 1
ATOM 3040 C CA . TYR A 1 388 ? -9.241 -8.673 -6.887 1.00 98.31 388 TYR A CA 1
ATOM 3041 C C . TYR A 1 388 ? -7.987 -8.263 -7.678 1.00 98.31 388 TYR A C 1
ATOM 3043 O O . TYR A 1 388 ? -7.217 -7.442 -7.187 1.00 98.31 388 TYR A O 1
ATOM 3051 N N . ASN A 1 389 ? -7.852 -8.723 -8.926 1.00 98.94 389 ASN A N 1
ATOM 3052 C CA . ASN A 1 389 ? -6.959 -8.134 -9.925 1.00 98.94 389 ASN A CA 1
ATOM 3053 C C . ASN A 1 389 ? -7.776 -7.546 -11.087 1.00 98.94 389 ASN A C 1
ATOM 3055 O O . ASN A 1 389 ? -8.746 -8.159 -11.541 1.00 98.94 389 ASN A O 1
ATOM 3059 N N . LEU A 1 390 ? -7.407 -6.356 -11.561 1.00 98.94 390 LEU A N 1
ATOM 3060 C CA . LEU A 1 390 ? -7.986 -5.729 -12.749 1.00 98.94 390 LEU A CA 1
ATOM 3061 C C . LEU A 1 390 ? -6.879 -5.189 -13.657 1.00 98.94 390 LEU A C 1
ATOM 3063 O O . LEU A 1 390 ? -6.264 -4.167 -13.354 1.00 98.94 390 LEU A O 1
ATOM 3067 N N . ASN A 1 391 ? -6.719 -5.821 -14.816 1.00 98.94 391 ASN A N 1
ATOM 3068 C CA . ASN A 1 391 ? -5.882 -5.314 -15.896 1.00 98.94 391 ASN A CA 1
ATOM 3069 C C . ASN A 1 391 ? -6.728 -4.551 -16.916 1.00 98.94 391 ASN A C 1
ATOM 3071 O O . ASN A 1 391 ? -7.767 -5.036 -17.376 1.00 98.94 391 ASN A O 1
ATOM 3075 N N . ILE A 1 392 ? -6.261 -3.364 -17.297 1.00 98.88 392 ILE A N 1
ATOM 3076 C CA . ILE A 1 392 ? -6.852 -2.539 -18.350 1.00 98.88 392 ILE A CA 1
ATOM 3077 C C . ILE A 1 392 ? -5.790 -2.321 -19.438 1.00 98.88 392 ILE A C 1
ATOM 3079 O O . ILE A 1 392 ? -5.197 -1.242 -19.509 1.00 98.88 392 ILE A O 1
ATOM 3083 N N . PRO A 1 393 ? -5.533 -3.335 -20.286 1.00 98.75 393 PRO A N 1
ATOM 3084 C CA . PRO A 1 393 ? -4.587 -3.197 -21.382 1.00 98.75 393 PRO A CA 1
ATOM 3085 C C . PRO A 1 393 ? -5.181 -2.315 -22.489 1.00 98.75 393 PRO A C 1
ATOM 3087 O O . PRO A 1 393 ? -6.349 -2.475 -22.870 1.00 98.75 393 PRO A O 1
ATOM 3090 N N . LEU A 1 394 ? -4.379 -1.387 -23.008 1.00 98.81 394 LEU A N 1
ATOM 3091 C CA . LEU A 1 394 ? -4.763 -0.407 -24.028 1.00 98.81 394 LEU A CA 1
ATOM 3092 C C . LEU A 1 394 ? -3.915 -0.546 -25.297 1.00 98.81 394 LEU A C 1
ATOM 3094 O O . LEU A 1 394 ? -2.811 -1.082 -25.277 1.00 98.81 394 LEU A O 1
ATOM 3098 N N . ALA A 1 395 ? -4.434 -0.051 -26.420 1.00 98.44 395 ALA A N 1
ATOM 3099 C CA . ALA A 1 395 ? -3.737 -0.095 -27.702 1.00 98.44 395 ALA A CA 1
ATOM 3100 C C . ALA A 1 395 ? -2.415 0.703 -27.693 1.00 98.44 395 ALA A C 1
ATOM 3102 O O . ALA A 1 395 ? -2.203 1.595 -26.869 1.00 98.44 395 ALA A O 1
ATOM 3103 N N . GLU A 1 396 ? -1.538 0.409 -28.654 1.00 97.44 396 GLU A N 1
ATOM 3104 C CA . GLU A 1 396 ? -0.230 1.067 -28.794 1.00 97.44 396 GLU A CA 1
ATOM 3105 C C . GLU A 1 396 ? -0.370 2.570 -29.037 1.00 97.44 396 GLU A C 1
ATOM 3107 O O . GLU A 1 396 ? 0.432 3.376 -28.570 1.00 97.44 396 GLU A O 1
ATOM 3112 N N . HIS A 1 397 ? -1.431 2.977 -29.726 1.00 96.88 397 HIS A N 1
ATOM 3113 C CA . HIS A 1 397 ? -1.718 4.375 -29.993 1.00 96.88 397 HIS A CA 1
ATOM 3114 C C . HIS A 1 397 ? -3.074 4.741 -29.409 1.00 96.88 397 HIS A C 1
ATOM 3116 O O . HIS A 1 397 ? -4.117 4.325 -29.914 1.00 96.88 397 HIS A O 1
ATOM 3122 N N . ILE A 1 398 ? -3.046 5.549 -28.350 1.00 98.06 398 ILE A N 1
ATOM 3123 C CA . ILE A 1 398 ? -4.240 6.114 -27.727 1.00 98.06 398 ILE A CA 1
ATOM 3124 C C . ILE A 1 398 ? -4.109 7.624 -27.547 1.00 98.06 398 ILE A C 1
ATOM 3126 O O . ILE A 1 398 ? -3.012 8.189 -27.455 1.00 98.06 398 ILE A O 1
ATOM 3130 N N . THR A 1 399 ? -5.255 8.286 -27.456 1.00 98.25 399 THR A N 1
ATOM 3131 C CA . THR A 1 399 ? -5.333 9.682 -27.040 1.00 98.25 399 THR A CA 1
ATOM 3132 C C . THR A 1 399 ? -5.208 9.794 -25.514 1.00 98.25 399 THR A C 1
ATOM 3134 O O . THR A 1 399 ? -5.579 8.868 -24.786 1.00 98.25 399 THR A O 1
ATOM 3137 N N . PRO A 1 400 ? -4.769 10.950 -24.984 1.00 98.25 400 PRO A N 1
ATOM 3138 C CA . PRO A 1 400 ? -4.790 11.195 -23.540 1.00 98.25 400 PRO A CA 1
ATOM 3139 C C . PRO A 1 400 ? -6.187 11.051 -22.912 1.00 98.25 400 PRO A C 1
ATOM 3141 O O . PRO A 1 400 ? -6.316 10.705 -21.742 1.00 98.25 400 PRO A O 1
ATOM 3144 N N . GLU A 1 401 ? -7.252 11.283 -23.684 1.00 98.25 401 GLU A N 1
ATOM 3145 C CA . GLU A 1 401 ? -8.630 11.070 -23.232 1.00 98.25 401 GLU A CA 1
ATOM 3146 C C . GLU A 1 401 ? -8.956 9.588 -23.030 1.00 98.25 401 GLU A C 1
ATOM 3148 O O . GLU A 1 401 ? -9.516 9.226 -21.999 1.00 98.25 401 GLU A O 1
ATOM 3153 N N . GLN A 1 402 ? -8.557 8.720 -23.963 1.00 98.50 402 GLN A N 1
ATOM 3154 C CA . GLN A 1 402 ? -8.712 7.272 -23.807 1.00 98.50 402 GLN A CA 1
ATOM 3155 C C . GLN A 1 402 ? -7.952 6.763 -22.576 1.00 98.50 402 GLN A C 1
ATOM 3157 O O . GLN A 1 402 ? -8.500 5.970 -21.811 1.00 98.50 402 GLN A O 1
ATOM 3162 N N . HIS A 1 403 ? -6.743 7.281 -22.331 1.00 98.69 403 HIS A N 1
ATOM 3163 C CA . HIS A 1 403 ? -5.994 6.975 -21.113 1.00 98.69 403 HIS A CA 1
ATOM 3164 C C . HIS A 1 403 ? -6.754 7.409 -19.847 1.00 98.69 403 HIS A C 1
ATOM 3166 O O . HIS A 1 403 ? -6.951 6.605 -18.937 1.00 98.69 403 HIS A O 1
ATOM 3172 N N . ARG A 1 404 ? -7.267 8.647 -19.798 1.00 98.50 404 ARG A N 1
ATOM 3173 C CA . ARG A 1 404 ? -8.088 9.118 -18.666 1.00 98.50 404 ARG A CA 1
ATOM 3174 C C . ARG A 1 404 ? -9.348 8.278 -18.465 1.00 98.50 404 ARG A C 1
ATOM 3176 O O . ARG A 1 404 ? -9.700 7.991 -17.326 1.00 98.50 404 ARG A O 1
ATOM 3183 N N . ASN A 1 405 ? -10.013 7.850 -19.536 1.00 98.69 405 ASN A N 1
ATOM 3184 C CA . ASN A 1 405 ? -11.201 6.998 -19.444 1.00 98.69 405 ASN A CA 1
ATOM 3185 C C . ASN A 1 405 ? -10.879 5.632 -18.814 1.00 98.69 405 ASN A C 1
ATOM 3187 O O . ASN A 1 405 ? -11.651 5.150 -17.980 1.00 98.69 405 ASN A O 1
ATOM 3191 N N . ALA A 1 406 ? -9.724 5.051 -19.148 1.00 98.75 406 ALA A N 1
ATOM 3192 C CA . ALA A 1 406 ? -9.222 3.826 -18.530 1.00 98.75 406 ALA A CA 1
ATOM 3193 C C . ALA A 1 406 ? -8.869 4.029 -17.047 1.00 98.75 406 ALA A C 1
ATOM 3195 O O . ALA A 1 406 ? -9.285 3.247 -16.192 1.00 98.75 406 ALA A O 1
ATOM 3196 N N . VAL A 1 407 ? -8.203 5.134 -16.700 1.00 98.81 407 VAL A N 1
ATOM 3197 C CA . VAL A 1 407 ? -7.942 5.484 -15.294 1.00 98.81 407 VAL A CA 1
ATOM 3198 C C . VAL A 1 407 ? -9.255 5.693 -14.530 1.00 98.81 407 VAL A C 1
ATOM 3200 O O . VAL A 1 407 ? -9.403 5.198 -13.416 1.00 98.81 407 VAL A O 1
ATOM 3203 N N . ALA A 1 408 ? -10.267 6.327 -15.131 1.00 98.69 408 ALA A N 1
ATOM 3204 C CA . ALA A 1 408 ? -11.593 6.466 -14.528 1.00 98.69 408 ALA A CA 1
ATOM 3205 C C . ALA A 1 408 ? -12.282 5.109 -14.281 1.00 98.69 408 ALA A C 1
ATOM 3207 O O . ALA A 1 408 ? -13.020 4.963 -13.301 1.00 98.69 408 ALA A O 1
ATOM 3208 N N . GLU A 1 409 ? -12.065 4.116 -15.149 1.00 98.44 409 GLU A N 1
ATOM 3209 C CA . GLU A 1 409 ? -12.505 2.731 -14.942 1.00 98.44 409 GLU A CA 1
ATOM 3210 C C . GLU A 1 409 ? -11.807 2.084 -13.749 1.00 98.44 409 GLU A C 1
ATOM 3212 O O . GLU A 1 409 ? -12.487 1.576 -12.850 1.00 98.44 409 GLU A O 1
ATOM 3217 N N . GLY A 1 410 ? -10.480 2.197 -13.675 1.00 98.69 410 GLY A N 1
ATOM 3218 C CA . GLY A 1 410 ? -9.711 1.743 -12.520 1.00 98.69 410 GLY A CA 1
ATOM 3219 C C . GLY A 1 410 ? -10.195 2.388 -11.218 1.00 98.69 410 GLY A C 1
ATOM 3220 O O . GLY A 1 410 ? -10.503 1.699 -10.247 1.00 98.69 410 GLY A O 1
ATOM 3221 N N . LEU A 1 411 ? -10.407 3.705 -11.218 1.00 98.62 411 LEU A N 1
ATOM 3222 C CA . LEU A 1 411 ? -10.918 4.448 -10.064 1.00 98.62 411 LEU A CA 1
ATOM 3223 C C . LEU A 1 411 ? -12.352 4.051 -9.670 1.00 98.62 411 LEU A C 1
ATOM 3225 O O . LEU A 1 411 ? -12.680 4.033 -8.483 1.00 98.62 411 LEU A O 1
ATOM 3229 N N . ARG A 1 412 ? -13.224 3.669 -10.619 1.00 98.38 412 ARG A N 1
ATOM 3230 C CA . ARG A 1 412 ? -14.531 3.053 -10.292 1.00 98.38 412 ARG A CA 1
ATOM 3231 C C . ARG A 1 412 ? -14.342 1.744 -9.523 1.00 98.38 412 ARG A C 1
ATOM 3233 O O . ARG A 1 412 ? -15.045 1.511 -8.536 1.00 98.38 412 ARG A O 1
ATOM 3240 N N . ARG A 1 413 ? -13.393 0.903 -9.947 1.00 98.00 413 ARG A N 1
ATOM 3241 C CA . ARG A 1 413 ? -13.074 -0.363 -9.271 1.00 98.00 413 ARG A CA 1
ATOM 3242 C C . ARG A 1 413 ? -12.479 -0.139 -7.880 1.00 98.00 413 ARG A C 1
ATOM 3244 O O . ARG A 1 413 ? -12.872 -0.859 -6.957 1.00 98.00 413 ARG A O 1
ATOM 3251 N N . VAL A 1 414 ? -11.609 0.861 -7.721 1.00 97.44 414 VAL A N 1
ATOM 3252 C CA . VAL A 1 414 ? -11.046 1.292 -6.428 1.00 97.44 414 VAL A CA 1
ATOM 3253 C C . VAL A 1 414 ? -12.160 1.753 -5.485 1.00 97.44 414 VAL A C 1
ATOM 3255 O O . VAL A 1 414 ? -12.274 1.232 -4.379 1.00 97.44 414 VAL A O 1
ATOM 3258 N N . ARG A 1 415 ? -13.069 2.631 -5.932 1.00 95.38 415 ARG A N 1
ATOM 3259 C CA . ARG A 1 415 ? -14.208 3.081 -5.109 1.00 95.38 415 ARG A CA 1
ATOM 3260 C C . ARG A 1 415 ? -15.110 1.942 -4.660 1.00 95.38 415 ARG A C 1
ATOM 3262 O O . ARG A 1 415 ? -15.505 1.893 -3.500 1.00 95.38 415 ARG A O 1
ATOM 3269 N N . ARG A 1 416 ? -15.410 0.996 -5.557 1.00 91.25 416 ARG A N 1
ATOM 3270 C CA . ARG A 1 416 ? -16.212 -0.192 -5.218 1.00 91.25 416 ARG A CA 1
ATOM 3271 C C . ARG A 1 416 ? -15.520 -1.076 -4.179 1.00 91.25 416 ARG A C 1
ATOM 3273 O O . ARG A 1 416 ? -16.196 -1.695 -3.363 1.00 91.25 416 ARG A O 1
ATOM 3280 N N . PHE A 1 417 ? -14.191 -1.150 -4.213 1.00 94.00 417 PHE A N 1
ATOM 3281 C CA . PHE A 1 417 ? -13.413 -1.876 -3.212 1.00 94.00 417 PHE A CA 1
ATOM 3282 C C . PHE A 1 417 ? -13.383 -1.167 -1.859 1.00 94.00 417 PHE A C 1
ATOM 3284 O O . PHE A 1 417 ? -13.300 -1.849 -0.836 1.00 94.00 417 PHE A O 1
ATOM 3291 N N . ALA A 1 418 ? -13.499 0.165 -1.850 1.00 88.19 418 ALA A N 1
ATOM 3292 C CA . ALA A 1 418 ? -13.445 1.013 -0.663 1.00 88.19 418 ALA A CA 1
ATOM 3293 C C . ALA A 1 418 ? -12.208 0.694 0.204 1.00 88.19 418 ALA A C 1
ATOM 3295 O O . ALA A 1 418 ? -12.352 0.121 1.296 1.00 88.19 418 ALA A O 1
ATOM 3296 N N . PRO A 1 419 ? -10.991 0.965 -0.308 1.00 93.38 419 PRO A N 1
ATOM 3297 C CA . PRO A 1 419 ? -9.766 0.766 0.453 1.00 93.38 419 PRO A CA 1
ATOM 3298 C C . PRO A 1 419 ? -9.667 1.759 1.618 1.00 93.38 419 PRO A C 1
ATOM 3300 O O . PRO A 1 419 ? -10.227 2.852 1.573 1.00 93.38 419 PRO A O 1
ATOM 3303 N N . ALA A 1 420 ? -8.920 1.375 2.650 1.00 84.44 420 ALA A N 1
ATOM 3304 C CA . ALA A 1 420 ? -8.454 2.289 3.688 1.00 84.44 420 ALA A CA 1
ATOM 3305 C C . ALA A 1 420 ? -7.261 3.130 3.203 1.00 84.44 420 ALA A C 1
ATOM 3307 O O . ALA A 1 420 ? -7.119 4.278 3.611 1.00 84.44 420 ALA A O 1
ATOM 3308 N N . TYR A 1 421 ? -6.433 2.564 2.317 1.00 95.81 421 TYR A N 1
ATOM 3309 C CA . TYR A 1 421 ? -5.240 3.212 1.772 1.00 95.81 421 TYR A CA 1
ATOM 3310 C C . TYR A 1 421 ? -5.143 2.996 0.263 1.00 95.81 421 TYR A C 1
ATOM 3312 O O . TYR A 1 421 ? -5.372 1.886 -0.228 1.00 95.81 421 TYR A O 1
ATOM 3320 N N . LEU A 1 422 ? -4.764 4.042 -0.465 1.00 98.88 422 LEU A N 1
ATOM 3321 C CA . LEU A 1 422 ? -4.458 3.965 -1.889 1.00 98.88 422 LEU A CA 1
ATOM 3322 C C . LEU A 1 422 ? -2.939 4.019 -2.085 1.00 98.88 422 LEU A C 1
ATOM 3324 O O . LEU A 1 422 ? -2.287 4.956 -1.642 1.00 98.88 422 LEU A O 1
ATOM 3328 N N . VAL A 1 423 ? -2.369 3.031 -2.761 1.00 98.94 423 VAL A N 1
ATOM 3329 C CA . VAL A 1 423 ? -0.990 3.078 -3.253 1.00 98.94 423 VAL A CA 1
ATOM 3330 C C . VAL A 1 423 ? -1.049 3.369 -4.748 1.00 98.94 423 VAL A C 1
ATOM 3332 O O . VAL A 1 423 ? -1.789 2.711 -5.470 1.00 98.94 423 VAL A O 1
ATOM 3335 N N . VAL A 1 424 ? -0.311 4.369 -5.216 1.00 98.94 424 VAL A N 1
ATOM 3336 C CA . VAL A 1 424 ? -0.251 4.747 -6.631 1.00 98.94 424 VAL A CA 1
ATOM 3337 C C . VAL A 1 424 ? 1.151 4.462 -7.144 1.00 98.94 424 VAL A C 1
ATOM 3339 O O . VAL A 1 424 ? 2.087 5.155 -6.749 1.00 98.94 424 VAL A O 1
ATOM 3342 N N . SER A 1 425 ? 1.295 3.472 -8.020 1.00 98.88 425 SER A N 1
ATOM 3343 C CA . SER A 1 425 ? 2.534 3.266 -8.774 1.00 98.88 425 SER A CA 1
ATOM 3344 C C . SER A 1 425 ? 2.537 4.222 -9.959 1.00 98.88 425 SER A C 1
ATOM 3346 O O . SER A 1 425 ? 1.678 4.156 -10.836 1.00 98.88 425 SER A O 1
ATOM 3348 N N . LEU A 1 426 ? 3.443 5.198 -9.909 1.00 98.81 426 LEU A N 1
ATOM 3349 C CA . LEU A 1 426 ? 3.458 6.348 -10.804 1.00 98.81 426 LEU A CA 1
ATOM 3350 C C . LEU A 1 426 ? 4.654 6.284 -11.751 1.00 98.81 426 LEU A C 1
ATOM 3352 O O . LEU A 1 426 ? 5.772 6.654 -11.377 1.00 98.81 426 LEU A O 1
ATOM 3356 N N . GLY A 1 427 ? 4.390 5.896 -12.996 1.00 98.25 427 GLY A N 1
ATOM 3357 C CA . GLY A 1 427 ? 5.290 6.096 -14.127 1.00 98.25 427 GLY A CA 1
ATOM 3358 C C . GLY A 1 427 ? 4.960 7.369 -14.907 1.00 98.25 427 GLY A C 1
ATOM 3359 O O . GLY A 1 427 ? 3.801 7.759 -15.060 1.00 98.25 427 GLY A O 1
ATOM 3360 N N . PHE A 1 428 ? 5.992 8.041 -15.421 1.00 98.31 428 PHE A N 1
ATOM 3361 C CA . PHE A 1 428 ? 5.829 9.171 -16.353 1.00 98.31 428 PHE A CA 1
ATOM 3362 C C . PHE A 1 428 ? 6.149 8.801 -17.806 1.00 98.31 428 PHE A C 1
ATOM 3364 O O . PHE A 1 428 ? 6.239 9.683 -18.658 1.00 98.31 428 PHE A O 1
ATOM 3371 N N . ASP A 1 429 ? 6.327 7.518 -18.095 1.00 97.56 429 ASP A N 1
ATOM 3372 C CA . ASP A 1 429 ? 6.624 6.960 -19.418 1.00 97.56 429 ASP A CA 1
ATOM 3373 C C . ASP A 1 429 ? 5.406 6.870 -20.343 1.00 97.56 429 ASP A C 1
ATOM 3375 O O . ASP A 1 429 ? 5.545 6.682 -21.546 1.00 97.56 429 ASP A O 1
ATOM 3379 N N . THR A 1 430 ? 4.213 7.179 -19.838 1.00 98.00 430 THR A N 1
ATOM 3380 C CA . THR A 1 430 ? 3.043 7.486 -20.677 1.00 98.00 430 THR A CA 1
ATOM 3381 C C . THR A 1 430 ? 3.145 8.852 -21.390 1.00 98.00 430 THR A C 1
ATOM 3383 O O . THR A 1 430 ? 2.243 9.249 -22.140 1.00 98.00 430 THR A O 1
ATOM 3386 N N . ALA A 1 431 ? 4.215 9.619 -21.136 1.00 97.62 431 ALA A N 1
ATOM 3387 C CA . ALA A 1 431 ? 4.433 10.948 -21.691 1.00 97.62 431 ALA A CA 1
ATOM 3388 C C . ALA A 1 431 ? 4.834 10.934 -23.171 1.00 97.62 431 ALA A C 1
ATOM 3390 O O . ALA A 1 431 ? 5.585 10.086 -23.643 1.00 97.62 431 ALA A O 1
ATOM 3391 N N . ARG A 1 432 ? 4.438 11.989 -23.892 1.00 96.69 432 ARG A N 1
ATOM 3392 C CA . ARG A 1 432 ? 4.796 12.175 -25.299 1.00 96.69 432 ARG A CA 1
ATOM 3393 C C . ARG A 1 432 ? 6.312 12.138 -25.510 1.00 96.69 432 ARG A C 1
ATOM 3395 O O . ARG A 1 432 ? 7.033 13.045 -25.081 1.00 96.69 432 ARG A O 1
ATOM 3402 N N . GLY A 1 433 ? 6.744 11.173 -26.317 1.00 92.62 433 GLY A N 1
ATOM 3403 C CA . GLY A 1 433 ? 8.134 11.019 -26.742 1.00 92.62 433 GLY A CA 1
ATOM 3404 C C . GLY A 1 433 ? 9.043 10.463 -25.652 1.00 92.62 433 GLY A C 1
ATOM 3405 O O . GLY A 1 433 ? 10.250 10.715 -25.708 1.00 92.62 433 GLY A O 1
ATOM 3406 N N . ASP A 1 434 ? 8.474 9.807 -24.638 1.00 96.38 434 ASP A N 1
ATOM 3407 C CA . ASP A 1 434 ? 9.242 8.941 -23.755 1.00 96.38 434 ASP A CA 1
ATOM 3408 C C . ASP A 1 434 ? 9.821 7.756 -24.548 1.00 96.38 434 ASP A C 1
ATOM 3410 O O . ASP A 1 434 ? 9.161 7.264 -25.461 1.00 96.38 434 ASP A O 1
ATOM 3414 N N . PRO A 1 435 ? 11.076 7.340 -24.299 1.00 93.38 435 PRO A N 1
ATOM 3415 C CA . PRO A 1 435 ? 11.688 6.255 -25.062 1.00 93.38 435 PRO A CA 1
ATOM 3416 C C . PRO A 1 435 ? 11.109 4.865 -24.768 1.00 93.38 435 PRO A C 1
ATOM 3418 O O . PRO A 1 435 ? 11.376 3.960 -25.553 1.00 93.38 435 PRO A O 1
ATOM 3421 N N . THR A 1 436 ? 10.366 4.672 -23.671 1.00 92.88 436 THR A N 1
ATOM 3422 C CA . THR A 1 436 ? 9.824 3.351 -23.295 1.00 92.88 436 THR A CA 1
ATOM 3423 C C . THR A 1 436 ? 8.306 3.251 -23.418 1.00 92.88 436 THR A C 1
ATOM 3425 O O . THR A 1 436 ? 7.754 2.194 -23.147 1.00 92.88 436 THR A O 1
ATOM 3428 N N . GLY A 1 437 ? 7.625 4.322 -23.833 1.00 95.00 437 GLY A N 1
ATOM 3429 C CA . GLY A 1 437 ? 6.176 4.336 -24.008 1.00 95.00 437 GLY A CA 1
ATOM 3430 C C . GLY A 1 437 ? 5.747 5.097 -25.256 1.00 95.00 437 GLY A C 1
ATOM 3431 O O . GLY A 1 437 ? 6.394 6.046 -25.695 1.00 95.00 437 GLY A O 1
ATOM 3432 N N . THR A 1 438 ? 4.637 4.679 -25.857 1.00 96.81 438 THR A N 1
ATOM 3433 C CA . THR A 1 438 ? 4.160 5.203 -27.151 1.00 96.81 438 THR A CA 1
ATOM 3434 C C . THR A 1 438 ? 3.037 6.232 -27.020 1.00 96.81 438 THR A C 1
ATOM 3436 O O . THR A 1 438 ? 2.597 6.817 -28.015 1.00 96.81 438 THR A O 1
ATOM 3439 N N . TRP A 1 439 ? 2.538 6.468 -25.805 1.00 98.00 439 TRP A N 1
ATOM 3440 C CA . TRP A 1 439 ? 1.427 7.386 -25.564 1.00 98.00 439 TRP A CA 1
ATOM 3441 C C . TRP A 1 439 ? 1.866 8.853 -25.589 1.00 98.00 439 TRP A C 1
ATOM 3443 O O . TRP A 1 439 ? 3.038 9.209 -25.718 1.00 98.00 439 TRP A O 1
ATOM 3453 N N . SER A 1 440 ? 0.881 9.750 -25.551 1.00 97.12 440 SER A N 1
ATOM 3454 C CA . SER A 1 440 ? 1.082 11.163 -25.881 1.00 97.12 440 SER A CA 1
ATOM 3455 C C . SER A 1 440 ? 0.710 12.137 -24.761 1.00 97.12 440 SER A C 1
ATOM 3457 O O . SER A 1 440 ? 0.486 13.321 -25.043 1.00 97.12 440 SER A O 1
ATOM 3459 N N . ASN A 1 441 ? 0.698 11.682 -23.499 1.00 98.12 441 ASN A N 1
ATOM 3460 C CA . ASN A 1 441 ? 0.380 12.540 -22.354 1.00 98.12 441 ASN A CA 1
ATOM 3461 C C . ASN A 1 441 ? 1.372 13.702 -22.233 1.00 98.12 441 ASN A C 1
ATOM 3463 O O . ASN A 1 441 ? 2.571 13.583 -22.503 1.00 98.12 441 ASN A O 1
ATOM 3467 N N . ARG A 1 442 ? 0.874 14.859 -21.809 1.00 97.75 442 ARG A N 1
ATOM 3468 C CA . ARG A 1 442 ? 1.671 16.057 -21.518 1.00 97.75 442 ARG A CA 1
ATOM 3469 C C . ARG A 1 442 ? 1.418 16.501 -20.084 1.00 97.75 442 ARG A C 1
ATOM 3471 O O . ARG A 1 442 ? 0.543 15.960 -19.419 1.00 97.75 442 ARG A O 1
ATOM 3478 N N . GLY A 1 443 ? 2.123 17.539 -19.629 1.00 96.44 443 GLY A N 1
ATOM 3479 C CA . GLY A 1 443 ? 1.952 18.090 -18.277 1.00 96.44 443 GLY A CA 1
ATOM 3480 C C . GLY A 1 443 ? 0.483 18.288 -17.874 1.00 96.44 443 GLY A C 1
ATOM 3481 O O . GLY A 1 443 ? 0.078 17.792 -16.833 1.00 96.44 443 GLY A O 1
ATOM 3482 N N . LYS A 1 444 ? -0.346 18.885 -18.744 1.00 97.62 444 LYS A N 1
ATOM 3483 C CA . LYS A 1 444 ? -1.789 19.066 -18.485 1.00 97.62 444 LYS A CA 1
ATOM 3484 C C . LYS A 1 444 ? -2.566 17.758 -18.277 1.00 97.62 444 LYS A C 1
ATOM 3486 O O . LYS A 1 444 ? -3.561 17.746 -17.566 1.00 97.62 444 LYS A O 1
ATOM 3491 N N . ASP A 1 445 ? -2.148 16.672 -18.924 1.00 98.38 445 ASP A N 1
ATOM 3492 C CA . ASP A 1 445 ? -2.814 15.377 -18.805 1.00 98.38 445 ASP A CA 1
ATOM 3493 C C . ASP A 1 445 ? -2.408 14.711 -17.483 1.00 98.38 445 ASP A C 1
ATOM 3495 O O . ASP A 1 445 ? -3.256 14.136 -16.813 1.00 98.38 445 ASP A O 1
ATOM 3499 N N . PHE A 1 446 ? -1.152 14.877 -17.049 1.00 98.75 446 PHE A N 1
ATOM 3500 C CA . PHE A 1 446 ? -0.707 14.457 -15.716 1.00 98.75 446 PHE A CA 1
ATOM 3501 C C . PHE A 1 446 ? -1.392 15.236 -14.588 1.00 98.75 446 PHE A C 1
ATOM 3503 O O . PHE A 1 446 ? -1.747 14.622 -13.587 1.00 98.75 446 PHE A O 1
ATOM 3510 N N . ASP A 1 447 ? -1.640 16.539 -14.757 1.00 98.62 447 ASP A N 1
ATOM 3511 C CA . ASP A 1 447 ? -2.477 17.323 -13.832 1.00 98.62 447 ASP A CA 1
ATOM 3512 C C . ASP A 1 447 ? -3.877 16.713 -13.693 1.00 98.62 447 ASP A C 1
ATOM 3514 O O . ASP A 1 447 ? -4.318 16.403 -12.587 1.00 98.62 447 ASP A O 1
ATOM 3518 N N . GLN A 1 448 ? -4.538 16.422 -14.815 1.00 98.56 448 GLN A N 1
ATOM 3519 C CA . GLN A 1 448 ? -5.865 15.806 -14.803 1.00 98.56 448 GLN A CA 1
ATOM 3520 C C . GLN A 1 448 ? -5.861 14.416 -14.155 1.00 98.56 448 GLN A C 1
ATOM 3522 O O . GLN A 1 448 ? -6.755 14.112 -13.368 1.00 98.56 448 GLN A O 1
ATOM 3527 N N . LEU A 1 449 ? -4.852 13.587 -14.440 1.00 98.75 449 LEU A N 1
ATOM 3528 C CA . LEU A 1 449 ? -4.687 12.275 -13.807 1.00 98.75 449 LEU A CA 1
ATOM 3529 C C . LEU A 1 449 ? -4.504 12.401 -12.292 1.00 98.75 449 LEU A C 1
ATOM 3531 O O . LEU A 1 449 ? -5.216 11.742 -11.533 1.00 98.75 449 LEU A O 1
ATOM 3535 N N . GLY A 1 450 ? -3.600 13.281 -11.855 1.00 98.56 450 GLY A N 1
ATOM 3536 C CA . GLY A 1 450 ? -3.392 13.580 -10.442 1.00 98.56 450 GLY A CA 1
ATOM 3537 C C . GLY A 1 450 ? -4.692 14.024 -9.781 1.00 98.56 450 GLY A C 1
ATOM 3538 O O . GLY A 1 450 ? -5.077 13.479 -8.750 1.00 98.56 450 GLY A O 1
ATOM 3539 N N . ARG A 1 451 ? -5.432 14.934 -10.420 1.00 98.44 451 ARG A N 1
ATOM 3540 C CA . ARG A 1 451 ? -6.712 15.439 -9.920 1.00 98.44 451 ARG A CA 1
ATOM 3541 C C . ARG A 1 451 ? -7.760 14.346 -9.751 1.00 98.44 451 ARG A C 1
ATOM 3543 O O . ARG A 1 451 ? -8.334 14.243 -8.671 1.00 98.44 451 ARG A O 1
ATOM 3550 N N . MET A 1 452 ? -7.961 13.500 -10.760 1.00 98.38 452 MET A N 1
ATOM 3551 C CA . MET A 1 452 ? -8.910 12.381 -10.693 1.00 98.38 452 MET A CA 1
ATOM 3552 C C . MET A 1 452 ? -8.587 11.418 -9.542 1.00 98.38 452 MET A C 1
ATOM 3554 O O . MET A 1 452 ? -9.494 10.927 -8.866 1.00 98.38 452 MET A O 1
ATOM 3558 N N . ILE A 1 453 ? -7.299 11.152 -9.307 1.00 98.56 453 ILE A N 1
ATOM 3559 C CA . ILE A 1 453 ? -6.829 10.302 -8.207 1.00 98.56 453 ILE A CA 1
ATOM 3560 C C . ILE A 1 453 ? -7.035 11.004 -6.857 1.00 98.56 453 ILE A C 1
ATOM 3562 O O . ILE A 1 453 ? -7.549 10.396 -5.919 1.00 98.56 453 ILE A O 1
ATOM 3566 N N . GLY A 1 454 ? -6.696 12.290 -6.759 1.00 96.62 454 GLY A N 1
ATOM 3567 C CA . GLY A 1 454 ? -6.869 13.086 -5.544 1.00 96.62 454 GLY A CA 1
ATOM 3568 C C . GLY A 1 454 ? -8.333 13.195 -5.120 1.00 96.62 454 GLY A C 1
ATOM 3569 O O . GLY A 1 454 ? -8.647 13.040 -3.942 1.00 96.62 454 GLY A O 1
ATOM 3570 N N . GLU A 1 455 ? -9.242 13.364 -6.083 1.00 96.00 455 GLU A N 1
ATOM 3571 C CA . GLU A 1 455 ? -10.695 13.453 -5.869 1.00 96.00 455 GLU A CA 1
ATOM 3572 C C . GLU A 1 455 ? -11.305 12.184 -5.249 1.00 96.00 455 GLU A C 1
ATOM 3574 O O . GLU A 1 455 ? -12.437 12.220 -4.768 1.00 96.00 455 GLU A O 1
ATOM 3579 N N . GLN A 1 456 ? -10.566 11.068 -5.199 1.00 93.06 456 GLN A N 1
ATOM 3580 C CA . GLN A 1 456 ? -11.016 9.883 -4.468 1.00 93.06 456 GLN A CA 1
ATOM 3581 C C . GLN A 1 456 ? -10.980 10.060 -2.942 1.00 93.06 456 GLN A C 1
ATOM 3583 O O . GLN A 1 456 ? -11.656 9.318 -2.237 1.00 93.06 456 GLN A O 1
ATOM 3588 N N . GLY A 1 457 ? -10.193 11.011 -2.424 1.00 91.44 457 GLY A N 1
ATOM 3589 C CA . GLY A 1 457 ? -10.163 11.362 -1.000 1.00 91.44 457 GLY A CA 1
ATOM 3590 C C . GLY A 1 457 ? -9.540 10.319 -0.061 1.00 91.44 457 GLY A C 1
ATOM 3591 O O . GLY A 1 457 ? -9.631 10.476 1.153 1.00 91.44 457 GLY A O 1
ATOM 3592 N N . TYR A 1 458 ? -8.909 9.262 -0.583 1.00 93.88 458 TYR A N 1
ATOM 3593 C CA . TYR A 1 458 ? -8.203 8.272 0.239 1.00 93.88 458 TYR A CA 1
ATOM 3594 C C . TYR A 1 458 ? -6.842 8.802 0.715 1.00 93.88 458 TYR A C 1
ATOM 3596 O O . TYR A 1 458 ? -6.181 9.507 -0.054 1.00 93.88 458 TYR A O 1
ATOM 3604 N N . PRO A 1 459 ? -6.369 8.406 1.914 1.00 95.56 459 PRO A N 1
ATOM 3605 C CA . PRO A 1 459 ? -4.958 8.521 2.263 1.00 95.56 459 PRO A CA 1
ATOM 3606 C C . PRO A 1 459 ? -4.114 7.779 1.222 1.00 95.56 459 PRO A C 1
ATOM 3608 O O . PRO A 1 459 ? -4.313 6.575 1.007 1.00 95.56 459 PRO A O 1
ATOM 3611 N N . ALA A 1 460 ? -3.219 8.500 0.547 1.00 98.00 460 ALA A N 1
ATOM 3612 C CA . ALA A 1 460 ? -2.519 7.997 -0.626 1.00 98.00 460 ALA A CA 1
ATOM 3613 C C . ALA A 1 460 ? -0.994 8.016 -0.470 1.00 98.00 460 ALA A C 1
ATOM 3615 O O . ALA A 1 460 ? -0.389 9.032 -0.125 1.00 98.00 460 ALA A O 1
ATOM 3616 N N . LEU A 1 461 ? -0.374 6.885 -0.799 1.00 98.81 461 LEU A N 1
ATOM 3617 C CA . LEU A 1 461 ? 1.062 6.746 -0.994 1.00 98.81 461 LEU A CA 1
ATOM 3618 C C . LEU A 1 461 ? 1.355 6.662 -2.492 1.00 98.81 461 LEU A C 1
ATOM 3620 O O . LEU A 1 461 ? 1.016 5.677 -3.136 1.00 98.81 461 LEU A O 1
ATOM 3624 N N . VAL A 1 462 ? 2.032 7.662 -3.038 1.00 98.88 462 VAL A N 1
ATOM 3625 C CA . VAL A 1 462 ? 2.570 7.623 -4.399 1.00 98.88 462 VAL A CA 1
ATOM 3626 C C . VAL A 1 462 ? 3.968 7.005 -4.360 1.00 98.88 462 VAL A C 1
ATOM 3628 O O . VAL A 1 462 ? 4.794 7.401 -3.538 1.00 98.88 462 VAL A O 1
ATOM 3631 N N . VAL A 1 463 ? 4.259 6.055 -5.241 1.00 98.88 463 VAL A N 1
ATOM 3632 C CA . VAL A 1 463 ? 5.568 5.401 -5.377 1.00 98.88 463 VAL A CA 1
ATOM 3633 C C . VAL A 1 463 ? 6.061 5.607 -6.804 1.00 98.88 463 VAL A C 1
ATOM 3635 O O . VAL A 1 463 ? 5.350 5.302 -7.756 1.00 98.88 463 VAL A O 1
ATOM 3638 N N . GLN A 1 464 ? 7.261 6.170 -6.958 1.00 98.69 464 GLN A N 1
ATOM 3639 C CA . GLN A 1 464 ? 7.847 6.410 -8.279 1.00 98.69 464 GLN A CA 1
ATOM 3640 C C . GLN A 1 464 ? 8.205 5.092 -8.987 1.00 98.69 464 GLN A C 1
ATOM 3642 O O . GLN A 1 464 ? 8.954 4.293 -8.431 1.00 98.69 464 GLN A O 1
ATOM 3647 N N . GLU A 1 465 ? 7.763 4.922 -10.233 1.00 98.44 465 GLU A N 1
ATOM 3648 C CA . GLU A 1 465 ? 8.155 3.815 -11.121 1.00 98.44 465 GLU A CA 1
ATOM 3649 C C . GLU A 1 465 ? 8.972 4.355 -12.317 1.00 98.44 465 GLU A C 1
ATOM 3651 O O . GLU A 1 465 ? 10.046 4.941 -12.106 1.00 98.44 465 GLU A O 1
ATOM 3656 N N . GLY A 1 466 ? 8.488 4.203 -13.554 1.00 94.56 466 GLY A N 1
ATOM 3657 C CA . GLY A 1 466 ? 9.134 4.586 -14.807 1.00 94.56 466 GLY A CA 1
ATOM 3658 C C . GLY A 1 466 ? 9.078 6.077 -15.155 1.00 94.56 466 GLY A C 1
ATOM 3659 O O . GLY A 1 466 ? 8.871 6.956 -14.310 1.00 94.56 466 GLY A O 1
ATOM 3660 N N . GLY A 1 467 ? 9.346 6.396 -16.421 1.00 95.19 467 GLY A N 1
ATOM 3661 C CA . GLY A 1 467 ? 9.471 7.760 -16.944 1.00 95.19 467 GLY A CA 1
ATOM 3662 C C . GLY A 1 467 ? 10.920 8.193 -17.130 1.00 95.19 467 GLY A C 1
ATOM 3663 O O . GLY A 1 467 ? 11.654 8.445 -16.167 1.00 95.19 467 GLY A O 1
ATOM 3664 N N . TYR A 1 468 ? 11.325 8.317 -18.389 1.00 91.50 468 TYR A N 1
ATOM 3665 C CA . TYR A 1 468 ? 12.728 8.367 -18.790 1.00 91.50 468 TYR A CA 1
ATOM 3666 C C . TYR A 1 468 ? 13.055 9.564 -19.682 1.00 91.50 468 TYR A C 1
ATOM 3668 O O . TYR A 1 468 ? 14.224 9.907 -19.885 1.00 91.50 468 TYR A O 1
ATOM 3676 N N . ARG A 1 469 ? 12.039 10.297 -20.146 1.00 91.12 469 ARG A N 1
ATOM 3677 C CA . ARG A 1 469 ? 12.220 11.583 -20.822 1.00 91.12 469 ARG A CA 1
ATOM 3678 C C . ARG A 1 469 ? 12.573 12.704 -19.846 1.00 91.12 469 ARG A C 1
ATOM 3680 O O . ARG A 1 469 ? 11.754 13.570 -19.535 1.00 91.12 469 ARG A O 1
ATOM 3687 N N . VAL A 1 470 ? 13.840 12.751 -19.434 1.00 89.12 470 VAL A N 1
ATOM 3688 C CA . VAL A 1 470 ? 14.396 13.713 -18.456 1.00 89.12 470 VAL A CA 1
ATOM 3689 C C . VAL A 1 470 ? 14.002 15.169 -18.742 1.00 89.12 470 VAL A C 1
ATOM 3691 O O . VAL A 1 470 ? 13.711 15.917 -17.818 1.00 89.12 470 VAL A O 1
ATOM 3694 N N . ARG A 1 471 ? 13.928 15.577 -20.018 1.00 86.19 471 ARG A N 1
ATOM 3695 C CA . ARG A 1 471 ? 13.567 16.954 -20.413 1.00 86.19 471 ARG A CA 1
ATOM 3696 C C . ARG A 1 471 ? 12.174 17.401 -19.953 1.00 86.19 471 ARG A C 1
ATOM 3698 O O . ARG A 1 471 ? 11.945 18.596 -19.851 1.00 86.19 471 ARG A O 1
ATOM 3705 N N . THR A 1 472 ? 11.241 16.474 -19.747 1.00 90.50 472 THR A N 1
ATOM 3706 C CA . THR A 1 472 ? 9.860 16.778 -19.316 1.00 90.50 472 THR A CA 1
ATOM 3707 C C . THR A 1 472 ? 9.464 16.101 -18.016 1.00 90.50 472 THR A C 1
ATOM 3709 O O . THR A 1 472 ? 8.396 16.404 -17.495 1.00 90.50 472 THR A O 1
ATOM 3712 N N . LEU A 1 473 ? 10.304 15.208 -17.491 1.00 92.25 473 LEU A N 1
ATOM 3713 C CA . LEU A 1 473 ? 10.003 14.389 -16.323 1.00 92.25 473 LEU A CA 1
ATOM 3714 C C . LEU A 1 473 ? 9.611 15.237 -15.107 1.00 92.25 473 LEU A C 1
ATOM 3716 O O . LEU A 1 473 ? 8.528 15.048 -14.561 1.00 92.25 473 LEU A O 1
ATOM 3720 N N . GLY A 1 474 ? 10.440 16.214 -14.730 1.00 93.06 474 GLY A N 1
ATOM 3721 C CA . GLY A 1 474 ? 10.129 17.087 -13.598 1.00 93.06 474 GLY A CA 1
ATOM 3722 C C . GLY A 1 474 ? 8.857 17.914 -13.797 1.00 93.06 474 GLY A C 1
ATOM 3723 O O . GLY A 1 474 ? 8.032 18.000 -12.891 1.00 93.06 474 GLY A O 1
ATOM 3724 N N . THR A 1 475 ? 8.641 18.468 -14.996 1.00 94.38 475 THR A N 1
ATOM 3725 C CA . THR A 1 475 ? 7.415 19.219 -15.302 1.00 94.38 475 THR A CA 1
ATOM 3726 C C . THR A 1 475 ? 6.181 18.322 -15.200 1.00 94.38 475 THR A C 1
ATOM 3728 O O . THR A 1 475 ? 5.176 18.740 -14.627 1.00 94.38 475 THR A O 1
ATOM 3731 N N . ASN A 1 476 ? 6.241 17.093 -15.715 1.00 97.50 476 ASN A N 1
ATOM 3732 C CA . ASN A 1 476 ? 5.151 16.122 -15.608 1.00 97.50 476 ASN A CA 1
ATOM 3733 C C . ASN A 1 476 ? 4.868 15.768 -14.140 1.00 97.50 476 ASN A C 1
ATOM 3735 O O . ASN A 1 476 ? 3.708 15.791 -13.733 1.00 97.50 476 ASN A O 1
ATOM 3739 N N . ALA A 1 477 ? 5.915 15.547 -13.337 1.00 98.06 477 ALA A N 1
ATOM 3740 C CA . ALA A 1 477 ? 5.788 15.279 -11.908 1.00 98.06 477 ALA A CA 1
ATOM 3741 C C . ALA A 1 477 ? 5.146 16.439 -11.147 1.00 98.06 477 ALA A C 1
ATOM 3743 O O . ALA A 1 477 ? 4.187 16.229 -10.406 1.00 98.06 477 ALA A O 1
ATOM 3744 N N . ARG A 1 478 ? 5.601 17.675 -11.381 1.00 97.56 478 ARG A N 1
ATOM 3745 C CA . ARG A 1 478 ? 4.987 18.860 -10.775 1.00 97.56 478 ARG A CA 1
ATOM 3746 C C . ARG A 1 478 ? 3.506 18.960 -11.124 1.00 97.56 478 ARG A C 1
ATOM 3748 O O . ARG A 1 478 ? 2.701 19.142 -10.223 1.00 97.56 478 ARG A O 1
ATOM 3755 N N . ASN A 1 479 ? 3.144 18.823 -12.401 1.00 98.31 479 ASN A N 1
ATOM 3756 C CA . ASN A 1 479 ? 1.740 18.897 -12.817 1.00 98.31 479 ASN A CA 1
ATOM 3757 C C . ASN A 1 479 ? 0.896 17.794 -12.161 1.00 98.31 479 ASN A C 1
ATOM 3759 O O . ASN A 1 479 ? -0.171 18.094 -11.639 1.00 98.31 479 ASN A O 1
ATOM 3763 N N . PHE A 1 480 ? 1.391 16.553 -12.109 1.00 98.69 480 PHE A N 1
ATOM 3764 C CA . PHE A 1 480 ? 0.704 15.469 -11.403 1.00 98.69 480 PHE A CA 1
ATOM 3765 C C . PHE A 1 480 ? 0.418 15.820 -9.941 1.00 98.69 480 PHE A C 1
ATOM 3767 O O . PHE A 1 480 ? -0.716 15.682 -9.490 1.00 98.69 480 PHE A O 1
ATOM 3774 N N . PHE A 1 481 ? 1.419 16.309 -9.203 1.00 98.19 481 PHE A N 1
ATOM 3775 C CA . PHE A 1 481 ? 1.241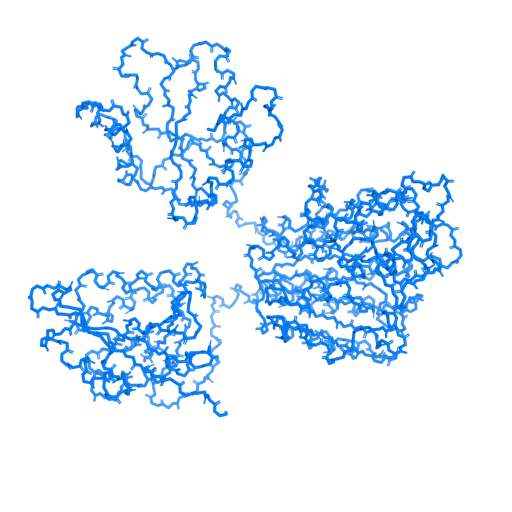 16.648 -7.791 1.00 98.19 481 PHE A CA 1
ATOM 3776 C C . PHE A 1 481 ? 0.382 17.896 -7.567 1.00 98.19 481 PHE A C 1
ATOM 3778 O O . PHE A 1 481 ? -0.376 17.914 -6.600 1.00 98.19 481 PHE A O 1
ATOM 3785 N N . VAL A 1 482 ? 0.425 18.893 -8.462 1.00 97.00 482 VAL A N 1
ATOM 3786 C CA . VAL A 1 482 ? -0.534 20.015 -8.462 1.00 97.00 482 VAL A CA 1
ATOM 3787 C C . VAL A 1 482 ? -1.960 19.475 -8.559 1.00 97.00 482 VAL A C 1
ATOM 3789 O O . VAL A 1 482 ? -2.790 19.772 -7.699 1.00 97.00 482 VAL A O 1
ATOM 3792 N N . GLY A 1 483 ? -2.221 18.621 -9.551 1.00 97.50 483 GLY A N 1
ATOM 3793 C CA . GLY A 1 483 ? -3.514 17.976 -9.732 1.00 97.50 483 GLY A CA 1
ATOM 3794 C C . GLY A 1 483 ? -3.928 17.150 -8.516 1.00 97.50 483 GLY A C 1
ATOM 3795 O O . GLY A 1 483 ? -5.034 17.318 -8.008 1.00 97.50 483 GLY A O 1
ATOM 3796 N N . LEU A 1 484 ? -3.033 16.301 -8.004 1.00 97.94 484 LEU A N 1
ATOM 3797 C CA . LEU A 1 484 ? -3.284 15.425 -6.856 1.00 97.94 484 LEU A CA 1
ATOM 3798 C C . LEU A 1 484 ? -3.670 16.210 -5.602 1.00 97.94 484 LEU A C 1
ATOM 3800 O O . LEU A 1 484 ? -4.691 15.910 -4.985 1.00 97.94 484 LEU A O 1
ATOM 3804 N N . VAL A 1 485 ? -2.893 17.237 -5.253 1.00 96.06 485 VAL A N 1
ATOM 3805 C CA . VAL A 1 485 ? -3.162 18.111 -4.101 1.00 96.06 485 VAL A CA 1
ATOM 3806 C C . VAL A 1 485 ? -4.475 18.867 -4.295 1.00 96.06 485 VAL A C 1
ATOM 3808 O O . VAL A 1 485 ? -5.285 18.925 -3.367 1.00 96.06 485 VAL A O 1
ATOM 3811 N N . ALA A 1 486 ? -4.734 19.398 -5.494 1.00 93.88 486 ALA A N 1
ATOM 3812 C CA . ALA A 1 486 ? -5.971 20.112 -5.799 1.00 93.88 486 ALA A CA 1
ATOM 3813 C C . ALA A 1 486 ? -7.203 19.198 -5.714 1.00 93.88 486 ALA A C 1
ATOM 3815 O O . ALA A 1 486 ? -8.202 19.566 -5.097 1.00 93.88 486 ALA A O 1
ATOM 3816 N N . GLY A 1 487 ? -7.126 17.995 -6.288 1.00 94.12 487 GLY A N 1
ATOM 3817 C CA . GLY A 1 487 ? -8.193 16.999 -6.248 1.00 94.12 487 GLY A CA 1
ATOM 3818 C C . GLY A 1 487 ? -8.466 16.505 -4.830 1.00 94.12 487 GLY A C 1
ATOM 3819 O O . GLY A 1 487 ? -9.618 16.453 -4.405 1.00 94.12 487 GLY A O 1
ATOM 3820 N N . HIS A 1 488 ? -7.410 16.232 -4.059 1.00 92.00 488 HIS A N 1
ATOM 3821 C CA . HIS A 1 488 ? -7.539 15.813 -2.664 1.00 92.00 488 HIS A CA 1
ATOM 3822 C C . HIS A 1 488 ? -8.125 16.927 -1.793 1.00 92.00 488 HIS A C 1
ATOM 3824 O O . HIS A 1 488 ? -9.040 16.692 -1.006 1.00 92.00 488 HIS A O 1
ATOM 3830 N N . SER A 1 489 ? -7.683 18.169 -1.994 1.00 87.69 48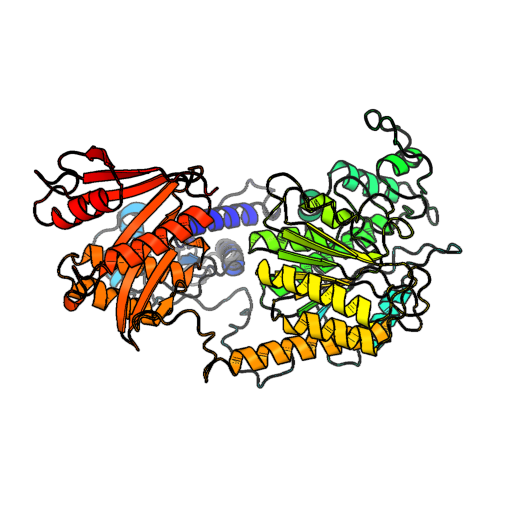9 SER A N 1
ATOM 3831 C CA . SER A 1 489 ? -8.262 19.344 -1.337 1.00 87.69 489 SER A CA 1
ATOM 3832 C C . SER A 1 489 ? -9.727 19.552 -1.714 1.00 87.69 489 SER A C 1
ATOM 3834 O O . SER A 1 489 ? -10.518 19.945 -0.865 1.00 87.69 489 SER A O 1
ATOM 3836 N N . ALA A 1 490 ? -10.110 19.292 -2.968 1.00 83.94 490 ALA A N 1
ATOM 3837 C CA . ALA A 1 490 ? -11.492 19.382 -3.425 1.00 83.94 490 ALA A CA 1
ATOM 3838 C C . ALA A 1 490 ? -12.367 18.293 -2.796 1.00 83.94 490 ALA A C 1
ATOM 3840 O O . ALA A 1 490 ? -13.438 18.615 -2.286 1.00 83.94 490 ALA A O 1
ATOM 3841 N N . ALA A 1 491 ? -11.890 17.045 -2.730 1.00 78.75 491 ALA A N 1
ATOM 3842 C CA . ALA A 1 491 ? -12.544 15.990 -1.962 1.00 78.75 491 ALA A CA 1
ATOM 3843 C C . ALA A 1 491 ? -12.707 16.434 -0.503 1.00 78.75 491 ALA A C 1
ATOM 3845 O O . ALA A 1 491 ? -13.816 16.442 0.008 1.00 78.75 491 ALA A O 1
ATOM 3846 N N . ARG A 1 492 ? -11.656 16.979 0.120 1.00 67.25 492 ARG A N 1
ATOM 3847 C CA . ARG A 1 492 ? -11.700 17.617 1.446 1.00 67.25 492 ARG A CA 1
ATOM 3848 C C . ARG A 1 492 ? -12.432 18.953 1.514 1.00 67.25 492 ARG A C 1
ATOM 3850 O O . ARG A 1 492 ? -12.427 19.539 2.579 1.00 67.25 492 ARG A O 1
ATOM 3857 N N . ARG A 1 493 ? -13.027 19.491 0.454 1.00 52.75 493 ARG A N 1
ATOM 3858 C CA . ARG A 1 493 ? -13.959 20.636 0.529 1.00 52.75 493 ARG A CA 1
ATOM 3859 C C . ARG A 1 493 ? -15.387 20.161 0.348 1.00 52.75 493 ARG A C 1
ATOM 3861 O O . ARG A 1 493 ? -16.279 20.674 1.006 1.00 52.75 493 ARG A O 1
ATOM 3868 N N . VAL A 1 494 ? -15.577 19.120 -0.452 1.00 46.16 494 VAL A N 1
ATOM 3869 C CA . VAL A 1 494 ? -16.831 18.383 -0.568 1.00 46.16 494 VAL A CA 1
ATOM 3870 C C . VAL A 1 494 ? -17.120 17.604 0.725 1.00 46.16 494 VAL A C 1
ATOM 3872 O O . VAL A 1 494 ? -18.268 17.564 1.138 1.00 46.16 494 VAL A O 1
ATOM 3875 N N . THR A 1 495 ? -16.114 17.092 1.442 1.00 34.66 495 THR A N 1
ATOM 3876 C CA . THR A 1 495 ? -16.294 16.337 2.701 1.00 34.66 495 THR A CA 1
ATOM 3877 C C . THR A 1 495 ? -16.596 17.209 3.943 1.00 34.66 495 THR A C 1
ATOM 3879 O O . THR A 1 495 ? -17.365 16.745 4.774 1.00 34.66 495 THR A O 1
ATOM 3882 N N . PRO A 1 496 ? -16.103 18.461 4.092 1.00 27.88 496 PRO A N 1
ATOM 3883 C CA . PRO A 1 496 ? -16.578 19.419 5.095 1.00 27.88 496 PRO A CA 1
ATOM 3884 C C . PRO A 1 496 ? -17.810 20.218 4.655 1.00 27.88 496 PRO A C 1
ATOM 3886 O O . PRO A 1 496 ? -18.509 20.750 5.511 1.00 27.88 496 PRO A O 1
ATOM 3889 N N . ALA A 1 497 ? -18.091 20.336 3.349 1.00 26.06 497 ALA A N 1
ATOM 3890 C CA . ALA A 1 497 ? -19.306 20.996 2.853 1.00 26.06 497 ALA A CA 1
ATOM 3891 C C . ALA A 1 497 ? -20.499 20.037 2.692 1.00 26.06 497 ALA A C 1
ATOM 3893 O O . ALA A 1 497 ? -21.630 20.498 2.631 1.00 26.06 497 ALA A O 1
ATOM 3894 N N . LEU A 1 498 ? -20.289 18.715 2.707 1.00 31.03 498 LEU A N 1
ATOM 3895 C CA . LEU A 1 498 ? -21.346 17.712 2.912 1.00 31.03 498 LEU A CA 1
ATOM 3896 C C . LEU A 1 498 ? -21.603 17.418 4.396 1.00 31.03 498 LEU A C 1
ATOM 3898 O O . LEU A 1 498 ? -22.414 16.553 4.719 1.00 31.03 498 LEU A O 1
ATOM 3902 N N . THR A 1 499 ? -20.977 18.178 5.297 1.00 31.34 499 THR A N 1
ATOM 3903 C CA . THR A 1 499 ? -21.342 18.209 6.716 1.00 31.34 499 THR A CA 1
ATOM 3904 C C . THR A 1 499 ? -22.548 19.113 6.989 1.00 31.34 499 THR A C 1
ATOM 3906 O O . THR A 1 499 ? -23.082 19.075 8.089 1.00 31.34 499 THR A O 1
ATOM 3909 N N . LEU A 1 500 ? -23.049 19.865 6.003 1.00 29.42 500 LEU A N 1
ATOM 3910 C CA . LEU A 1 500 ? -24.324 20.584 6.069 1.00 29.42 500 LEU A CA 1
ATOM 3911 C C . LEU A 1 500 ? -24.941 20.646 4.658 1.00 29.42 500 LEU A C 1
ATOM 3913 O O . LEU A 1 500 ? -24.374 21.256 3.764 1.00 29.42 500 LEU A O 1
ATOM 3917 N N . SER A 1 501 ? -26.138 20.069 4.495 1.00 23.09 501 SER A N 1
ATOM 3918 C CA . SER A 1 501 ? -27.016 20.106 3.305 1.00 23.09 501 SER A CA 1
ATOM 3919 C C . SER A 1 501 ? -26.958 18.913 2.328 1.00 23.09 501 SER A C 1
ATOM 3921 O O . SER A 1 501 ? -26.228 18.884 1.345 1.00 23.09 501 SER A O 1
ATOM 3923 N N . THR A 1 502 ? -27.890 17.983 2.569 1.00 33.62 502 THR A N 1
ATOM 3924 C CA . THR A 1 502 ? -28.815 17.378 1.586 1.00 33.62 502 THR A CA 1
ATOM 3925 C C . THR A 1 502 ? -28.242 16.754 0.304 1.00 33.62 502 THR A C 1
ATOM 3927 O O . THR A 1 502 ? -28.088 17.414 -0.720 1.00 33.62 502 THR A O 1
ATOM 3930 N N . GLY A 1 503 ? -28.111 15.425 0.312 1.00 24.09 503 GLY A N 1
ATOM 3931 C CA . GLY A 1 503 ? -27.848 14.611 -0.878 1.00 24.09 503 GLY A CA 1
ATOM 3932 C C . GLY A 1 503 ? -28.471 13.219 -0.785 1.00 24.09 503 GLY A C 1
ATOM 3933 O O . GLY A 1 503 ? -27.778 12.214 -0.908 1.00 24.09 503 GLY A O 1
ATOM 3934 N N . LEU A 1 504 ? -29.782 13.165 -0.528 1.00 29.62 504 LEU A N 1
ATOM 3935 C CA . LEU A 1 504 ? -30.617 11.968 -0.652 1.00 29.62 504 LEU A CA 1
ATOM 3936 C C . LEU A 1 504 ? -30.459 11.360 -2.054 1.00 29.62 504 LEU A C 1
ATOM 3938 O O . LEU A 1 504 ? -31.014 11.869 -3.029 1.00 29.62 504 LEU A O 1
ATOM 3942 N N . THR A 1 505 ? -29.783 10.219 -2.154 1.00 28.31 505 THR A N 1
ATOM 3943 C CA . THR A 1 505 ? -30.060 9.279 -3.242 1.00 28.31 505 THR A CA 1
ATOM 3944 C C . THR A 1 505 ? -31.360 8.563 -2.888 1.00 28.31 505 THR A C 1
ATOM 3946 O O . THR A 1 505 ? -31.391 7.612 -2.111 1.00 28.31 505 THR A O 1
ATOM 3949 N N . LYS A 1 506 ? -32.478 9.085 -3.411 1.00 34.00 506 LYS A N 1
ATOM 3950 C CA . LYS A 1 506 ? -33.801 8.465 -3.283 1.00 34.00 506 LYS A CA 1
ATOM 3951 C C . LYS A 1 506 ? -33.750 7.054 -3.867 1.00 34.00 506 LYS A C 1
ATOM 3953 O O . LYS A 1 506 ? -33.676 6.888 -5.083 1.00 34.00 506 LYS A O 1
ATOM 3958 N N . SER A 1 507 ? -33.853 6.048 -3.004 1.00 33.38 507 SER A N 1
ATOM 3959 C CA . SER A 1 507 ? -34.176 4.684 -3.410 1.00 33.38 507 SER A CA 1
ATOM 3960 C C . SER A 1 507 ? -35.496 4.257 -2.757 1.00 33.38 507 SER A C 1
ATOM 3962 O O . SER A 1 507 ? -35.596 4.109 -1.547 1.00 33.38 507 SER A O 1
ATOM 3964 N N . GLY A 1 508 ? -36.528 4.108 -3.594 1.00 33.62 508 GLY A N 1
ATOM 3965 C CA . GLY A 1 508 ? -37.698 3.260 -3.349 1.00 33.62 508 GLY A CA 1
ATOM 3966 C C . GLY A 1 508 ? -38.734 3.706 -2.311 1.00 33.62 508 GLY A C 1
ATOM 3967 O O . GLY A 1 508 ? -38.939 3.004 -1.325 1.00 33.62 508 GLY A O 1
ATOM 3968 N N . HIS A 1 509 ? -39.510 4.763 -2.584 1.00 33.75 509 HIS A N 1
ATOM 3969 C CA . HIS A 1 509 ? -40.787 4.970 -1.888 1.00 33.75 509 HIS A CA 1
ATOM 3970 C C . HIS A 1 509 ? -41.839 3.964 -2.375 1.00 33.75 509 HIS A C 1
ATOM 3972 O O . HIS A 1 509 ? -42.524 4.168 -3.376 1.00 33.75 509 HIS A O 1
ATOM 3978 N N . ARG A 1 510 ? -42.010 2.888 -1.611 1.00 39.62 510 ARG A N 1
ATOM 3979 C CA . ARG A 1 510 ? -43.308 2.228 -1.450 1.00 39.62 510 ARG A CA 1
ATOM 3980 C C . ARG A 1 510 ? -43.589 2.178 0.056 1.00 39.62 510 ARG A C 1
ATOM 3982 O O . ARG A 1 510 ? -42.794 1.615 0.800 1.00 39.62 510 ARG A O 1
ATOM 3989 N N . ASN A 1 511 ? -44.691 2.802 0.481 1.00 52.31 511 ASN A N 1
ATOM 3990 C CA . ASN A 1 511 ? -45.266 2.826 1.843 1.00 52.31 511 ASN A CA 1
ATOM 3991 C C . ASN A 1 511 ? -44.761 3.869 2.869 1.00 52.31 511 ASN A C 1
ATOM 3993 O O . ASN A 1 511 ? -45.090 3.739 4.045 1.00 52.31 511 ASN A O 1
ATOM 3997 N N . GLY A 1 512 ? -44.029 4.920 2.473 1.00 70.00 512 GLY A N 1
ATOM 3998 C CA . GLY A 1 512 ? -43.643 6.004 3.404 1.00 70.00 512 GLY A CA 1
ATOM 3999 C C . GLY A 1 512 ? -42.633 5.596 4.487 1.00 70.00 512 GLY A C 1
ATOM 4000 O O . GLY A 1 512 ? -42.552 6.251 5.521 1.00 70.00 512 GLY A O 1
ATOM 4001 N N . LEU A 1 513 ? -41.898 4.506 4.252 1.00 83.06 513 LEU A N 1
ATOM 4002 C CA . LEU A 1 513 ? -40.794 4.033 5.084 1.00 83.06 513 LEU A CA 1
ATOM 4003 C C . LEU A 1 513 ? -39.476 4.212 4.334 1.00 83.06 513 LEU A C 1
ATOM 4005 O O . LEU A 1 513 ? -39.351 3.736 3.201 1.00 83.06 513 LEU A O 1
ATOM 4009 N N . ASP A 1 514 ? -38.507 4.831 4.995 1.00 86.75 514 ASP A N 1
ATOM 4010 C CA . ASP A 1 514 ? -37.131 4.961 4.538 1.00 86.75 514 ASP A CA 1
ATOM 4011 C C . ASP A 1 514 ? -36.286 3.831 5.135 1.00 86.75 514 ASP A C 1
ATOM 4013 O O . ASP A 1 514 ? -36.461 3.435 6.288 1.00 86.75 514 ASP A O 1
ATOM 4017 N N . TRP A 1 515 ? -35.399 3.254 4.326 1.00 89.62 515 TRP A N 1
ATOM 4018 C CA . TRP A 1 515 ? -34.625 2.070 4.702 1.00 89.62 515 TRP A CA 1
ATOM 4019 C C . TRP A 1 515 ? -33.143 2.386 4.700 1.00 89.62 515 TRP A C 1
ATOM 4021 O O . TRP A 1 515 ? -32.620 2.959 3.743 1.00 89.62 515 TRP A O 1
ATOM 4031 N N . ARG A 1 516 ? -32.452 1.943 5.745 1.00 92.12 516 ARG A N 1
ATOM 4032 C CA . ARG A 1 516 ? -31.033 2.226 5.942 1.00 92.12 516 ARG A CA 1
ATOM 4033 C C . ARG A 1 516 ? -30.316 1.027 6.554 1.00 92.12 516 ARG A C 1
ATOM 4035 O O . ARG A 1 516 ? -30.921 0.216 7.242 1.00 92.12 516 ARG A O 1
ATOM 4042 N N . SER A 1 517 ? -29.022 0.885 6.277 1.00 85.94 517 SER A N 1
ATOM 4043 C CA . SER A 1 517 ? -28.169 -0.173 6.854 1.00 85.94 517 SER A CA 1
ATOM 4044 C C . SER A 1 517 ? -26.901 0.352 7.530 1.00 85.94 517 SER A C 1
ATOM 4046 O O . SER A 1 517 ? -26.242 -0.371 8.275 1.00 85.94 517 SER A O 1
ATOM 4048 N N . ALA A 1 518 ? -26.513 1.593 7.233 1.00 87.38 518 ALA A N 1
ATOM 4049 C CA . ALA A 1 518 ? -25.481 2.299 7.981 1.00 87.38 518 ALA A CA 1
ATOM 4050 C C . ALA A 1 518 ? -26.093 2.780 9.294 1.00 87.38 518 ALA A C 1
ATOM 4052 O O . ALA A 1 518 ? -27.205 3.279 9.246 1.00 87.38 518 ALA A O 1
ATOM 4053 N N . VAL A 1 519 ? -25.395 2.655 10.417 1.00 90.06 519 VAL A N 1
ATOM 4054 C CA . VAL A 1 519 ? -25.797 3.266 11.696 1.00 90.06 519 VAL A CA 1
ATOM 4055 C C . VAL A 1 519 ? -25.166 4.657 11.822 1.00 90.06 519 VAL A C 1
ATOM 4057 O O . VAL A 1 519 ? -24.116 4.907 11.230 1.00 90.06 519 VAL A O 1
ATOM 4060 N N . MET A 1 520 ? -25.818 5.549 12.556 1.00 91.44 520 MET A N 1
ATOM 4061 C CA . MET A 1 520 ? -25.412 6.925 12.861 1.00 91.44 520 MET A CA 1
ATOM 4062 C C . MET A 1 520 ? -25.316 7.097 14.380 1.00 91.44 520 MET A C 1
ATOM 4064 O O . MET A 1 520 ? -25.937 6.332 15.115 1.00 91.44 520 MET A O 1
ATOM 4068 N N . ASP A 1 521 ? -24.592 8.108 14.861 1.00 87.00 521 ASP A N 1
ATOM 4069 C CA . ASP A 1 521 ? -24.421 8.346 16.306 1.00 87.00 521 ASP A CA 1
ATOM 4070 C C . ASP A 1 521 ? -25.767 8.485 17.040 1.00 87.00 521 ASP A C 1
ATOM 4072 O O . ASP A 1 521 ? -25.954 7.978 18.145 1.00 87.00 521 ASP A O 1
ATOM 4076 N N . GLU A 1 522 ? -26.756 9.090 16.380 1.00 90.56 522 GLU A N 1
ATOM 4077 C CA . GLU A 1 522 ? -28.120 9.242 16.896 1.00 90.56 522 GLU A CA 1
ATOM 4078 C C . GLU A 1 522 ? -28.854 7.902 17.084 1.00 90.56 522 GLU A C 1
ATOM 4080 O O . GLU A 1 522 ? -29.780 7.810 17.895 1.00 90.56 522 GLU A O 1
ATOM 4085 N N . ASP A 1 523 ? -28.447 6.840 16.378 1.00 92.69 523 ASP A N 1
ATOM 4086 C CA . ASP A 1 523 ? -29.100 5.532 16.467 1.00 92.69 523 ASP A CA 1
ATOM 4087 C C . ASP A 1 523 ? -28.859 4.835 17.798 1.00 92.69 523 ASP A C 1
ATOM 4089 O O . ASP A 1 523 ? -29.674 4.004 18.186 1.00 92.69 523 ASP A O 1
ATOM 4093 N N . VAL A 1 524 ? -27.806 5.197 18.535 1.00 92.00 524 VAL A N 1
ATOM 4094 C CA . VAL A 1 524 ? -27.598 4.729 19.915 1.00 92.00 524 VAL A CA 1
ATOM 4095 C C . VAL A 1 524 ? -28.822 5.093 20.762 1.00 92.00 524 VAL A C 1
ATOM 4097 O O . VAL A 1 524 ? -29.401 4.245 21.445 1.00 92.00 524 VAL A O 1
ATOM 4100 N N . GLY A 1 525 ? -29.273 6.347 20.655 1.00 90.19 525 GLY A N 1
ATOM 4101 C CA . GLY A 1 525 ? -30.473 6.838 21.328 1.00 90.19 525 GLY A CA 1
ATOM 4102 C C . GLY A 1 525 ? -31.759 6.284 20.718 1.00 90.19 525 GLY A C 1
ATOM 4103 O O . GLY A 1 525 ? -32.635 5.826 21.449 1.00 90.19 525 GLY A O 1
ATOM 4104 N N . ARG A 1 526 ? -31.873 6.266 19.384 1.00 94.06 526 ARG A N 1
ATOM 4105 C CA . ARG A 1 526 ? -33.097 5.807 18.701 1.00 94.06 526 ARG A CA 1
ATOM 4106 C C . ARG A 1 526 ? -33.364 4.316 18.917 1.00 94.06 526 ARG A C 1
ATOM 4108 O O . ARG A 1 526 ? -34.510 3.945 19.160 1.00 94.06 526 ARG A O 1
ATOM 4115 N N . VAL A 1 527 ? -32.332 3.469 1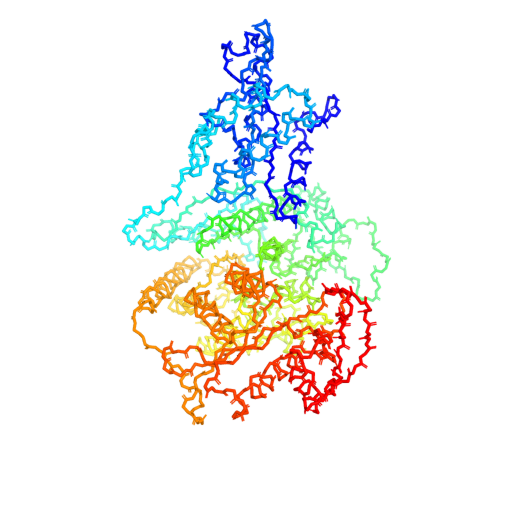8.876 1.00 94.81 527 VAL A N 1
ATOM 4116 C CA . VAL A 1 527 ? -32.454 2.034 19.174 1.00 94.81 527 VAL A CA 1
ATOM 4117 C C . VAL A 1 527 ? -32.815 1.835 20.639 1.00 94.81 527 VAL A C 1
ATOM 4119 O O . VAL A 1 527 ? -33.767 1.100 20.887 1.00 94.81 527 VAL A O 1
ATOM 4122 N N . ARG A 1 528 ? -32.169 2.541 21.588 1.00 94.44 528 ARG A N 1
ATOM 4123 C CA . ARG A 1 528 ? -32.553 2.529 23.016 1.00 94.44 528 ARG A CA 1
ATOM 4124 C C . ARG A 1 528 ? -34.043 2.835 23.183 1.00 94.44 528 ARG A C 1
ATOM 4126 O O . ARG A 1 528 ? -34.762 2.044 23.788 1.00 94.44 528 ARG A O 1
ATOM 4133 N N . SER A 1 529 ? -34.519 3.947 22.623 1.00 91.94 529 SER A N 1
ATOM 4134 C CA . SER A 1 529 ? -35.930 4.344 22.703 1.00 91.94 529 SER A CA 1
ATOM 4135 C C . SER A 1 529 ? -36.862 3.294 22.098 1.00 91.94 529 SER A C 1
ATOM 4137 O O . SER A 1 529 ? -37.872 2.950 22.709 1.00 91.94 529 SER A O 1
ATOM 4139 N N . LEU A 1 530 ? -36.508 2.745 20.933 1.00 93.69 530 LEU A N 1
ATOM 4140 C CA . LEU A 1 530 ? -37.282 1.709 20.257 1.00 93.69 530 LEU A CA 1
ATOM 4141 C C . LEU A 1 530 ? -37.398 0.444 21.115 1.00 93.69 530 LEU A C 1
ATOM 4143 O O . LEU A 1 530 ? -38.518 0.026 21.403 1.00 93.69 530 LEU A O 1
ATOM 4147 N N . VAL A 1 531 ? -36.283 -0.146 21.560 1.00 92.06 531 VAL A N 1
ATOM 4148 C CA . VAL A 1 531 ? -36.310 -1.404 22.330 1.00 92.06 531 VAL A CA 1
ATOM 4149 C C . VAL A 1 531 ? -37.023 -1.241 23.670 1.00 92.06 531 VAL A C 1
ATOM 4151 O O . VAL A 1 531 ? -37.840 -2.093 24.018 1.00 92.06 531 VAL A O 1
ATOM 4154 N N . VAL A 1 532 ? -36.817 -0.115 24.364 1.00 90.38 532 VAL A N 1
ATOM 4155 C CA . VAL A 1 532 ? -37.521 0.210 25.616 1.00 90.38 532 VAL A CA 1
ATOM 4156 C C . VAL A 1 532 ? -39.025 0.322 25.373 1.00 90.38 532 VAL A C 1
ATOM 4158 O O . VAL A 1 532 ? -39.808 -0.276 26.108 1.00 90.38 532 VAL A O 1
ATOM 4161 N N . SER A 1 533 ? -39.441 1.020 24.310 1.00 89.75 533 SER A N 1
ATOM 4162 C CA . SER A 1 533 ? -40.864 1.214 23.999 1.00 89.75 533 SER A CA 1
ATOM 4163 C C . SER A 1 533 ? -41.606 -0.089 23.700 1.00 89.75 533 SER A C 1
ATOM 4165 O O . SER A 1 533 ? -42.812 -0.163 23.914 1.00 89.75 533 SER A O 1
ATOM 4167 N N . THR A 1 534 ? -40.907 -1.138 23.246 1.00 86.81 534 THR A N 1
ATOM 4168 C CA . THR A 1 534 ? -41.545 -2.439 23.003 1.00 86.81 534 THR A CA 1
ATOM 4169 C C . THR A 1 534 ? -42.053 -3.100 24.284 1.00 86.81 534 THR A C 1
ATOM 4171 O O . THR A 1 534 ? -42.933 -3.954 24.209 1.00 86.81 534 THR A O 1
ATOM 4174 N N . GLY A 1 535 ? -41.482 -2.756 25.444 1.00 81.38 535 GLY A N 1
ATOM 4175 C CA . GLY A 1 535 ? -41.783 -3.404 26.720 1.00 81.38 535 GLY A CA 1
ATOM 4176 C C . GLY A 1 535 ? -41.352 -4.874 26.799 1.00 81.38 535 GLY A C 1
ATOM 4177 O O . GLY A 1 535 ? -41.729 -5.559 27.749 1.00 81.38 535 GLY A O 1
ATOM 4178 N N . PHE A 1 536 ? -40.586 -5.387 25.826 1.00 80.81 536 PHE A N 1
ATOM 4179 C CA . PHE A 1 536 ? -40.110 -6.778 25.802 1.00 80.81 536 PHE A CA 1
ATOM 4180 C C . PHE A 1 536 ? -38.717 -6.958 26.415 1.00 80.81 536 PHE A C 1
ATOM 4182 O O . PHE A 1 536 ? -38.479 -7.976 27.058 1.00 80.81 536 PHE A O 1
ATOM 4189 N N . PHE A 1 537 ? -37.839 -5.966 26.272 1.00 83.81 537 PHE A N 1
ATOM 4190 C CA . PHE A 1 537 ? -36.438 -6.039 26.686 1.00 83.81 537 PHE A CA 1
ATOM 4191 C C . PHE A 1 537 ? -36.287 -5.676 28.168 1.00 83.81 537 PHE A C 1
ATOM 4193 O O . PHE A 1 537 ? -36.858 -4.687 28.633 1.00 83.81 537 PHE A O 1
ATOM 4200 N N . ASN A 1 538 ? -35.501 -6.450 28.914 1.00 83.56 538 ASN A N 1
ATOM 4201 C CA . ASN A 1 538 ? -35.057 -6.077 30.257 1.00 83.56 538 ASN A CA 1
ATOM 4202 C C . ASN A 1 538 ? -33.889 -5.069 30.204 1.00 83.56 538 ASN A C 1
ATOM 4204 O O . ASN A 1 538 ? -33.304 -4.836 29.149 1.00 83.56 538 ASN A O 1
ATOM 4208 N N . ALA A 1 539 ? -33.525 -4.471 31.343 1.00 78.88 539 ALA A N 1
ATOM 4209 C CA . ALA A 1 539 ? -32.489 -3.434 31.390 1.00 78.88 539 ALA A CA 1
ATOM 4210 C C . ALA A 1 539 ? -31.132 -3.890 30.816 1.00 78.88 539 ALA A C 1
ATOM 4212 O O . ALA A 1 539 ? -30.485 -3.121 30.113 1.00 78.88 539 ALA A O 1
ATOM 4213 N N . ALA A 1 540 ? -30.724 -5.139 31.057 1.00 74.38 540 ALA A N 1
ATOM 4214 C CA . ALA A 1 540 ? -29.479 -5.675 30.513 1.00 74.38 540 ALA A CA 1
ATOM 4215 C C . ALA A 1 540 ? -29.570 -5.907 28.994 1.00 74.38 540 ALA A C 1
ATOM 4217 O O . ALA A 1 540 ? -28.632 -5.595 28.269 1.00 74.38 540 ALA A O 1
ATOM 4218 N N . GLU A 1 541 ? -30.706 -6.395 28.493 1.00 83.56 541 GLU A N 1
ATOM 4219 C CA . GLU A 1 541 ? -30.944 -6.582 27.054 1.00 83.56 541 GLU A CA 1
ATOM 4220 C C . GLU A 1 541 ? -30.973 -5.252 26.289 1.00 83.56 541 GLU A C 1
ATOM 4222 O O . GLU A 1 541 ? -30.503 -5.181 25.153 1.00 83.56 541 GLU A O 1
ATOM 4227 N N . VAL A 1 542 ? -31.487 -4.186 26.915 1.00 87.69 542 VAL A N 1
ATOM 4228 C CA . VAL A 1 542 ? -31.436 -2.829 26.356 1.00 87.69 542 VAL A CA 1
ATOM 4229 C C . VAL A 1 542 ? -29.989 -2.364 26.205 1.00 87.69 542 VAL A C 1
ATOM 4231 O O . VAL A 1 542 ? -29.635 -1.878 25.134 1.00 87.69 542 VAL A O 1
ATOM 4234 N N . GLU A 1 543 ? -29.142 -2.542 27.224 1.00 84.94 543 GLU A N 1
ATOM 4235 C CA . GLU A 1 543 ? -27.722 -2.177 27.115 1.00 84.94 543 GLU A CA 1
ATOM 4236 C C . GLU A 1 543 ? -27.006 -3.009 26.045 1.00 84.94 543 GLU A C 1
ATOM 4238 O O . GLU A 1 543 ? -26.293 -2.442 25.224 1.00 84.94 543 GLU A O 1
ATOM 4243 N N . VAL A 1 544 ? -27.287 -4.314 25.939 1.00 84.88 544 VAL A N 1
ATOM 4244 C CA . VAL A 1 544 ? -26.732 -5.148 24.858 1.00 84.88 544 VAL A CA 1
ATOM 4245 C C . VAL A 1 544 ? -27.135 -4.609 23.484 1.00 84.88 544 VAL A C 1
ATOM 4247 O O . VAL A 1 544 ? -26.280 -4.454 22.617 1.00 84.88 544 VAL A O 1
ATOM 4250 N N . ALA A 1 545 ? -28.409 -4.271 23.262 1.00 86.31 545 ALA A N 1
ATOM 4251 C CA . ALA A 1 545 ? -28.856 -3.718 21.981 1.00 86.31 545 ALA A CA 1
ATOM 4252 C C . ALA A 1 545 ? -28.096 -2.433 21.593 1.00 86.31 545 ALA A C 1
ATOM 4254 O O . ALA A 1 545 ? -27.846 -2.193 20.410 1.00 86.31 545 ALA A O 1
ATOM 4255 N N . ILE A 1 546 ? -27.699 -1.636 22.583 1.00 91.62 546 ILE A N 1
ATOM 4256 C CA . ILE A 1 546 ? -26.967 -0.379 22.411 1.00 91.62 546 ILE A CA 1
ATOM 4257 C C . ILE A 1 546 ? -25.481 -0.632 22.190 1.00 91.62 546 ILE A C 1
ATOM 4259 O O . ILE A 1 546 ? -24.883 0.001 21.316 1.00 91.62 546 ILE A O 1
ATOM 4263 N N . ASP A 1 547 ? -24.899 -1.582 22.914 1.00 87.75 547 ASP A N 1
ATOM 4264 C CA . ASP A 1 547 ? -23.518 -2.015 22.732 1.00 87.75 547 ASP A CA 1
ATOM 4265 C C . ASP A 1 547 ? -23.299 -2.528 21.308 1.00 87.75 547 ASP A C 1
ATOM 4267 O O . ASP A 1 547 ? -22.303 -2.174 20.685 1.00 87.75 547 ASP A O 1
ATOM 4271 N N . LEU A 1 548 ? -24.261 -3.254 20.724 1.00 89.88 548 LEU A N 1
ATOM 4272 C CA . LEU A 1 548 ? -24.171 -3.709 19.331 1.00 89.88 548 LEU A CA 1
ATOM 4273 C C . LEU A 1 548 ? -24.126 -2.543 18.326 1.00 89.88 548 LEU A C 1
ATOM 4275 O O . LEU A 1 548 ? -23.366 -2.587 17.352 1.00 89.88 548 LEU A O 1
ATOM 4279 N N . VAL A 1 549 ? -24.931 -1.495 18.540 1.00 89.56 549 VAL A N 1
ATOM 4280 C CA . VAL A 1 549 ? -24.930 -0.285 17.691 1.00 89.56 549 VAL A CA 1
ATOM 4281 C C . VAL A 1 549 ? -23.626 0.484 17.876 1.00 89.56 549 VAL A C 1
ATOM 4283 O O . VAL A 1 549 ? -22.994 0.876 16.895 1.00 89.56 549 VAL A O 1
ATOM 4286 N N . THR A 1 550 ? -23.190 0.641 19.125 1.00 87.94 550 THR A N 1
ATOM 4287 C CA . THR A 1 550 ? -21.956 1.339 19.499 1.00 87.94 550 THR A CA 1
ATOM 4288 C C . THR A 1 550 ? -20.744 0.628 18.917 1.00 87.94 550 THR A C 1
ATOM 4290 O O . THR A 1 550 ? -19.914 1.245 18.260 1.00 87.94 550 THR A O 1
ATOM 4293 N N . GLU A 1 551 ? -20.676 -0.693 19.041 1.00 77.00 551 GLU A N 1
ATOM 4294 C CA . GLU A 1 551 ? -19.604 -1.502 18.482 1.00 77.00 551 GLU A CA 1
ATOM 4295 C C . GLU A 1 551 ? -19.565 -1.404 16.955 1.00 77.00 551 GLU A C 1
ATOM 4297 O O . GLU A 1 551 ? -18.484 -1.328 16.363 1.00 77.00 551 GLU A O 1
ATOM 4302 N N . ARG A 1 552 ? -20.729 -1.334 16.301 1.00 90.06 552 ARG A N 1
ATOM 4303 C CA . ARG A 1 552 ? -20.813 -1.082 14.862 1.00 90.06 552 ARG A CA 1
ATOM 4304 C C . ARG A 1 552 ? -20.374 0.335 14.477 1.00 90.06 552 ARG A C 1
ATOM 4306 O O . ARG A 1 552 ? -19.711 0.475 13.450 1.00 90.06 552 ARG A O 1
ATOM 4313 N N . LEU A 1 553 ? -20.686 1.360 15.268 1.00 81.00 553 LEU A N 1
ATOM 4314 C CA . LEU A 1 553 ? -20.190 2.726 15.056 1.00 81.00 553 LEU A CA 1
ATOM 4315 C C . LEU A 1 553 ? -18.667 2.793 15.228 1.00 81.00 553 LEU A C 1
ATOM 4317 O O . LEU A 1 553 ? -17.966 3.320 14.368 1.00 81.00 553 LEU A O 1
ATOM 4321 N N . THR A 1 554 ? -18.140 2.180 16.289 1.00 76.00 554 THR A N 1
ATOM 4322 C CA . THR A 1 554 ? -16.712 2.210 16.626 1.00 76.00 554 THR A CA 1
ATOM 4323 C C . THR A 1 554 ? -15.862 1.369 15.673 1.00 76.00 554 THR A C 1
ATOM 4325 O O . THR A 1 554 ? -14.797 1.800 15.233 1.00 76.00 554 THR A O 1
ATOM 4328 N N . LYS A 1 555 ? -16.288 0.138 15.359 1.00 67.75 555 LYS A N 1
ATOM 4329 C CA . LYS A 1 555 ? -15.478 -0.829 14.593 1.00 67.75 555 LYS A CA 1
ATOM 4330 C C . LYS A 1 555 ? -15.856 -0.897 13.109 1.00 67.75 555 LYS A C 1
ATOM 4332 O O . LYS A 1 555 ? -15.132 -1.533 12.329 1.00 67.75 555 LYS A O 1
ATOM 4337 N N . GLY A 1 556 ? -16.950 -0.250 12.702 1.00 76.62 556 GLY A N 1
ATOM 4338 C CA . GLY A 1 556 ? -17.493 -0.321 11.347 1.00 76.62 556 GLY A CA 1
ATOM 4339 C C . GLY A 1 556 ? -17.925 -1.743 10.982 1.00 76.62 556 GLY A C 1
ATOM 4340 O O . GLY A 1 556 ? -18.319 -2.531 11.835 1.00 76.62 556 GLY A O 1
ATOM 4341 N N . ILE A 1 557 ? -17.796 -2.120 9.704 1.00 75.12 557 ILE A N 1
ATOM 4342 C CA . ILE A 1 557 ? -18.182 -3.462 9.218 1.00 75.12 557 ILE A CA 1
ATOM 4343 C C . ILE A 1 557 ? -17.476 -4.612 9.956 1.00 75.12 557 ILE A C 1
ATOM 4345 O O . ILE A 1 557 ? -18.014 -5.713 10.040 1.00 75.12 557 ILE A O 1
ATOM 4349 N N . ARG A 1 558 ? -16.305 -4.349 10.545 1.00 72.31 558 ARG A N 1
ATOM 4350 C CA . ARG A 1 558 ? -15.511 -5.348 11.268 1.00 72.31 558 ARG A CA 1
ATOM 4351 C C . ARG A 1 558 ? -16.117 -5.778 12.603 1.00 72.31 558 ARG A C 1
ATOM 4353 O O . ARG A 1 558 ? -15.616 -6.739 13.169 1.00 72.31 558 ARG A O 1
ATOM 4360 N N . SER A 1 559 ? -17.147 -5.093 13.110 1.00 83.75 559 SER A N 1
ATOM 4361 C CA . SER A 1 559 ? -17.845 -5.542 14.322 1.00 83.75 559 SER A CA 1
ATOM 4362 C C . SER A 1 559 ? -18.521 -6.903 14.144 1.00 83.75 559 SER A C 1
ATOM 4364 O O . SER A 1 559 ? -18.834 -7.551 15.130 1.00 83.75 559 SER A O 1
ATOM 4366 N N . GLY A 1 560 ? -18.796 -7.321 12.903 1.00 85.12 560 GLY A N 1
ATOM 4367 C CA . GLY A 1 560 ? -19.625 -8.492 12.615 1.00 85.12 560 GLY A CA 1
ATOM 4368 C C . GLY A 1 560 ? -21.127 -8.223 12.769 1.00 85.12 560 GLY A C 1
ATOM 4369 O O . GLY A 1 560 ? -21.926 -8.950 12.194 1.00 85.12 560 GLY A O 1
ATOM 4370 N N . TYR A 1 561 ? -21.528 -7.138 13.435 1.00 91.81 561 TYR A N 1
ATOM 4371 C CA . TYR A 1 561 ? -22.929 -6.741 13.584 1.00 91.81 561 TYR A CA 1
ATOM 4372 C C . TYR A 1 561 ? -23.379 -5.850 12.429 1.00 91.81 561 TYR A C 1
ATOM 4374 O O . TYR A 1 561 ? -22.805 -4.791 12.168 1.00 91.81 561 TYR A O 1
ATOM 4382 N N . HIS A 1 562 ? -24.419 -6.270 11.727 1.00 94.00 562 HIS A N 1
ATOM 4383 C CA . HIS A 1 562 ? -25.036 -5.575 10.607 1.00 94.00 562 HIS A CA 1
ATOM 4384 C C . HIS A 1 562 ? -26.477 -5.213 10.940 1.00 94.00 562 HIS A C 1
ATOM 4386 O O . HIS A 1 562 ? -27.147 -5.931 11.675 1.00 94.00 562 HIS A O 1
ATOM 4392 N N . PHE A 1 563 ? -26.956 -4.109 10.364 1.00 97.19 563 PHE A N 1
ATOM 4393 C CA . PHE A 1 563 ? -28.255 -3.542 10.700 1.00 97.19 563 PHE A CA 1
ATOM 4394 C C . PHE A 1 563 ? -29.139 -3.367 9.468 1.00 97.19 563 PHE A C 1
ATOM 4396 O O . PHE A 1 563 ? -28.665 -3.032 8.381 1.00 97.19 563 PHE A O 1
ATOM 4403 N N . VAL A 1 564 ? -30.441 -3.552 9.669 1.00 95.94 564 VAL A N 1
ATOM 4404 C CA . VAL A 1 564 ? -31.503 -3.033 8.800 1.00 95.94 564 VAL A CA 1
ATOM 4405 C C . VAL A 1 564 ? -32.350 -2.110 9.658 1.00 95.94 564 VAL A C 1
ATOM 4407 O O . VAL A 1 564 ? -32.925 -2.569 10.635 1.00 95.94 564 VAL A O 1
ATOM 4410 N N . LEU A 1 565 ? -32.423 -0.833 9.303 1.00 95.50 565 LEU A N 1
ATOM 4411 C CA . LEU A 1 565 ? -33.190 0.202 9.988 1.00 95.50 565 LEU A CA 1
ATOM 4412 C C . LEU A 1 565 ? -34.343 0.650 9.085 1.00 95.50 565 LEU A C 1
ATOM 4414 O O . LEU A 1 565 ? -34.145 0.871 7.887 1.00 95.50 565 LEU A O 1
ATOM 4418 N N . ALA A 1 566 ? -35.538 0.756 9.659 1.00 94.12 566 ALA A N 1
ATOM 4419 C CA . ALA A 1 566 ? -36.729 1.282 9.008 1.00 94.12 566 ALA A CA 1
ATOM 4420 C C . ALA A 1 566 ? -37.156 2.567 9.716 1.00 94.12 566 ALA A C 1
ATOM 4422 O O . ALA A 1 566 ? -37.433 2.556 10.917 1.00 94.12 566 ALA A O 1
ATOM 4423 N N . GLU A 1 567 ? -37.225 3.661 8.972 1.00 91.88 567 GLU A N 1
ATOM 4424 C CA . GLU A 1 567 ? -37.495 5.000 9.482 1.00 91.88 567 GLU A CA 1
ATOM 4425 C C . GLU A 1 567 ? -38.771 5.558 8.846 1.00 91.88 567 GLU A C 1
ATOM 4427 O O . GLU A 1 567 ? -39.103 5.257 7.699 1.00 91.88 567 GLU A O 1
ATOM 4432 N N . ARG A 1 568 ? -39.513 6.367 9.600 1.00 86.75 568 ARG A N 1
ATOM 4433 C CA . ARG A 1 568 ? -40.631 7.163 9.089 1.00 86.75 568 ARG A CA 1
ATOM 4434 C C . ARG A 1 568 ? -40.402 8.606 9.507 1.00 86.75 568 ARG A C 1
ATOM 4436 O O . ARG A 1 568 ? -40.562 8.947 10.677 1.00 86.75 568 ARG A O 1
ATOM 4443 N N . GLY A 1 569 ? -39.982 9.442 8.560 1.00 82.44 569 GLY A N 1
ATOM 4444 C CA . GLY A 1 569 ? -39.469 10.770 8.892 1.00 82.44 569 GLY A CA 1
ATOM 4445 C C . GLY A 1 569 ? -38.217 10.654 9.766 1.00 82.44 569 GLY A C 1
ATOM 4446 O O . GLY A 1 569 ? -37.260 9.992 9.383 1.00 82.44 569 GLY A O 1
ATOM 4447 N N . SER A 1 570 ? -38.224 11.267 10.951 1.00 78.50 570 SER A N 1
ATOM 4448 C CA . SER A 1 570 ? -37.111 11.200 11.912 1.00 78.50 570 SER A CA 1
ATOM 4449 C C . SER A 1 570 ? -37.209 10.039 12.913 1.00 78.50 570 SER A C 1
ATOM 4451 O O . SER A 1 570 ? -36.312 9.868 13.738 1.00 78.50 570 SER A O 1
ATOM 4453 N N . THR A 1 571 ? -38.285 9.246 12.874 1.00 85.12 571 THR A N 1
ATOM 4454 C CA . THR A 1 571 ? -38.536 8.182 13.855 1.00 85.12 571 THR A CA 1
ATOM 4455 C C . THR A 1 571 ? -38.058 6.830 13.338 1.00 85.12 571 THR A C 1
ATOM 4457 O O . THR A 1 571 ? -38.506 6.370 12.288 1.00 85.12 571 THR A O 1
ATOM 4460 N N . LEU A 1 572 ? -37.204 6.150 14.109 1.00 93.44 572 LEU A N 1
ATOM 4461 C CA . LEU A 1 572 ? -36.857 4.748 13.879 1.00 93.44 572 LEU A CA 1
ATOM 4462 C C . LEU A 1 572 ? -38.031 3.860 14.312 1.00 93.44 572 LEU A C 1
ATOM 4464 O O . LEU A 1 572 ? -38.325 3.747 15.500 1.00 93.44 572 LEU A O 1
ATOM 4468 N N . VAL A 1 573 ? -38.713 3.243 13.347 1.00 94.06 573 VAL A N 1
ATOM 4469 C CA . VAL A 1 573 ? -39.937 2.467 13.599 1.00 94.06 573 VAL A CA 1
ATOM 4470 C C . VAL A 1 573 ? -39.692 0.964 13.729 1.00 94.06 573 VAL A C 1
ATOM 4472 O O . VAL A 1 573 ? -40.496 0.259 14.340 1.00 94.06 573 VAL A O 1
ATOM 4475 N N . ALA A 1 574 ? -38.589 0.458 13.170 1.00 95.19 574 ALA A N 1
ATOM 4476 C CA . ALA A 1 574 ? -38.148 -0.920 13.357 1.00 95.19 574 ALA A CA 1
ATOM 4477 C C . ALA A 1 574 ? -36.655 -1.095 13.042 1.00 95.19 574 ALA A C 1
ATOM 4479 O O . ALA A 1 574 ? -36.098 -0.346 12.237 1.00 95.19 574 ALA A O 1
ATOM 4480 N N . TYR A 1 575 ? -36.024 -2.126 13.611 1.00 96.50 575 TYR A N 1
ATOM 4481 C CA . TYR A 1 575 ? -34.689 -2.558 13.195 1.00 96.50 575 TYR A CA 1
ATOM 4482 C C . TYR A 1 575 ? -34.490 -4.074 13.296 1.00 96.50 575 TYR A C 1
ATOM 4484 O O . TYR A 1 575 ? -35.214 -4.761 14.019 1.00 96.50 575 TYR A O 1
ATOM 4492 N N . ALA A 1 576 ? -33.483 -4.579 12.583 1.00 96.81 576 ALA A N 1
ATOM 4493 C CA . ALA A 1 576 ? -32.877 -5.882 12.831 1.00 96.81 576 ALA A CA 1
ATOM 4494 C C . ALA A 1 576 ? -31.360 -5.768 12.974 1.00 96.81 576 ALA A C 1
ATOM 4496 O O . ALA A 1 576 ? -30.743 -4.961 12.278 1.00 96.81 576 ALA A O 1
ATOM 4497 N N . CYS A 1 577 ? -30.782 -6.617 13.824 1.00 96.75 577 CYS A N 1
ATOM 4498 C CA . CYS A 1 577 ? -29.344 -6.833 13.955 1.00 96.75 577 CYS A CA 1
ATOM 4499 C C . CYS A 1 577 ? -29.008 -8.297 13.640 1.00 96.75 577 CYS A C 1
ATOM 4501 O O . CYS A 1 577 ? -29.664 -9.206 14.151 1.00 96.75 577 CYS A O 1
ATOM 4503 N N . TYR A 1 578 ? -28.006 -8.525 12.794 1.00 97.31 578 TYR A N 1
ATOM 4504 C CA . TYR A 1 578 ? -27.568 -9.856 12.358 1.00 97.31 578 TYR A CA 1
ATOM 4505 C C . TYR A 1 578 ? -26.058 -9.876 12.077 1.00 97.31 578 TYR A C 1
ATOM 4507 O O . TYR A 1 578 ? -25.460 -8.821 11.868 1.00 97.31 578 TYR A O 1
ATOM 4515 N N . GLY A 1 579 ? -25.424 -11.049 12.033 1.00 95.19 579 GLY A N 1
ATOM 4516 C CA . GLY A 1 579 ? -23.976 -11.151 11.807 1.00 95.19 579 GLY A CA 1
ATOM 4517 C C . GLY A 1 579 ? -23.484 -12.556 11.466 1.00 95.19 579 GLY A C 1
ATOM 4518 O O . GLY A 1 579 ? -24.221 -13.515 11.669 1.00 95.19 579 GLY A O 1
ATOM 4519 N N . PRO A 1 580 ? -22.275 -12.708 10.893 1.00 92.75 580 PRO A N 1
ATOM 4520 C CA . PRO A 1 580 ? -21.708 -14.021 10.607 1.00 92.75 580 PRO A CA 1
ATOM 4521 C C . PRO A 1 580 ? -21.265 -14.719 11.899 1.00 92.75 580 PRO A C 1
ATOM 4523 O O . PRO A 1 580 ? -20.648 -14.103 12.768 1.00 92.75 580 PRO A O 1
ATOM 4526 N N . ILE A 1 581 ? -21.497 -16.028 11.986 1.00 90.00 581 ILE A N 1
ATOM 4527 C CA . ILE A 1 581 ? -20.975 -16.857 13.074 1.00 90.00 581 ILE A CA 1
ATOM 4528 C C . ILE A 1 581 ? -19.506 -17.153 12.780 1.00 90.00 581 ILE A C 1
ATOM 4530 O O . ILE A 1 581 ? -19.170 -17.884 11.838 1.00 90.00 581 ILE A O 1
ATOM 4534 N N . MET A 1 582 ? -18.620 -16.567 13.582 1.00 71.81 582 MET A N 1
ATOM 4535 C CA . MET A 1 582 ? -17.175 -16.698 13.412 1.00 71.81 582 MET A CA 1
ATOM 4536 C C . MET A 1 582 ? -16.729 -18.164 13.466 1.00 71.81 582 MET A C 1
ATOM 4538 O O . MET A 1 582 ? -17.175 -18.938 14.307 1.00 71.81 582 MET A O 1
ATOM 4542 N N . GLY A 1 583 ? -15.835 -18.546 12.548 1.00 72.38 583 GLY A N 1
ATOM 4543 C CA . GLY A 1 583 ? -15.340 -19.922 12.430 1.00 72.38 583 GLY A CA 1
ATOM 4544 C C . GLY A 1 583 ? -16.244 -20.868 11.631 1.00 72.38 583 GLY A C 1
ATOM 4545 O O . GLY A 1 583 ? -15.903 -22.038 11.481 1.00 72.38 583 GLY A O 1
ATOM 4546 N N . THR A 1 584 ? -17.359 -20.384 11.073 1.00 81.88 584 THR A N 1
ATOM 4547 C CA . THR A 1 584 ? -18.255 -21.186 10.225 1.00 81.88 584 THR A CA 1
ATOM 4548 C C . THR A 1 584 ? -18.200 -20.756 8.757 1.00 81.88 584 THR A C 1
ATOM 4550 O O . THR A 1 584 ? -17.898 -19.608 8.432 1.00 81.88 584 THR A O 1
ATOM 4553 N N . GLN A 1 585 ? -18.528 -21.673 7.841 1.00 82.12 585 GLN A N 1
ATOM 4554 C CA . GLN A 1 585 ? -18.688 -21.358 6.419 1.00 82.12 585 GLN A CA 1
ATOM 4555 C C . GLN A 1 585 ? -20.160 -21.075 6.094 1.00 82.12 585 GLN A C 1
ATOM 4557 O O . GLN A 1 585 ? -20.931 -21.984 5.783 1.00 82.12 585 GLN A O 1
ATOM 4562 N N . GLY A 1 586 ? -20.541 -19.797 6.153 1.00 85.12 586 GLY A N 1
ATOM 4563 C CA . GLY A 1 586 ? -21.864 -19.331 5.732 1.00 85.12 586 GLY A CA 1
ATOM 4564 C C . GLY A 1 586 ? -22.977 -19.517 6.768 1.00 85.12 586 GLY A C 1
ATOM 4565 O O . GLY A 1 586 ? -24.134 -19.637 6.373 1.00 85.12 586 GLY A O 1
ATOM 4566 N N . SER A 1 587 ? -22.673 -19.546 8.068 1.00 94.19 587 SER A N 1
ATOM 4567 C CA . SER A 1 587 ? -23.709 -19.464 9.111 1.00 94.19 587 SER A CA 1
ATOM 4568 C C . SER A 1 587 ? -23.796 -18.051 9.673 1.00 94.19 587 SER A C 1
ATOM 4570 O O . SER A 1 587 ? -22.771 -17.393 9.845 1.00 94.19 587 SER A O 1
ATOM 4572 N N . TYR A 1 588 ? -25.014 -17.582 9.928 1.00 97.31 588 TYR A N 1
ATOM 4573 C CA . TYR A 1 588 ? -25.291 -16.236 10.426 1.00 97.31 588 TYR A CA 1
ATOM 4574 C C . TYR A 1 588 ? -26.244 -16.287 11.615 1.00 97.31 588 TYR A C 1
ATOM 4576 O O . TYR A 1 588 ? -27.193 -17.064 11.591 1.00 97.31 588 TYR A O 1
ATOM 4584 N N . ASP A 1 589 ? -26.027 -15.422 12.598 1.00 96.81 589 ASP A N 1
ATOM 4585 C CA . ASP A 1 589 ? -26.963 -15.165 13.687 1.00 96.81 589 ASP A CA 1
ATOM 4586 C C . ASP A 1 589 ? -27.893 -14.006 13.321 1.00 96.81 589 ASP A C 1
ATOM 4588 O O . ASP A 1 589 ? -27.460 -12.950 12.849 1.00 96.81 589 ASP A O 1
ATOM 4592 N N . LEU A 1 590 ? -29.184 -14.187 13.580 1.00 96.75 590 LEU A N 1
ATOM 4593 C CA . LEU A 1 590 ? -30.150 -13.112 13.738 1.00 96.75 590 LEU A CA 1
ATOM 4594 C C . LEU A 1 590 ? -30.237 -12.790 15.233 1.00 96.75 590 LEU A C 1
ATOM 4596 O O . LEU A 1 590 ? -30.883 -13.518 15.983 1.00 96.75 590 LEU A O 1
ATOM 4600 N N . TYR A 1 591 ? -29.600 -11.697 15.653 1.00 92.44 591 TYR A N 1
ATOM 4601 C CA . TYR A 1 591 ? -29.544 -11.313 17.063 1.00 92.44 591 TYR A CA 1
ATOM 4602 C C . TYR A 1 591 ? -30.876 -10.743 17.549 1.00 92.44 591 TYR A C 1
ATOM 4604 O O . TYR A 1 591 ? -31.429 -11.211 18.536 1.00 92.44 591 TYR A O 1
ATOM 4612 N N . TRP A 1 592 ? -31.397 -9.723 16.859 1.00 89.56 592 TRP A N 1
ATOM 4613 C CA . TRP A 1 592 ? -32.578 -8.992 17.322 1.00 89.56 592 TRP A CA 1
ATOM 4614 C C . TRP A 1 592 ? -33.434 -8.494 16.168 1.00 89.56 592 TRP A C 1
ATOM 4616 O O . TRP A 1 592 ? -32.914 -8.085 15.129 1.00 89.56 592 TRP A O 1
ATOM 4626 N N . ILE A 1 593 ? -34.746 -8.456 16.399 1.00 93.38 593 ILE A N 1
ATOM 4627 C CA . ILE A 1 593 ? -35.710 -7.670 15.629 1.00 93.38 593 ILE A CA 1
ATOM 4628 C C . ILE A 1 593 ? -36.584 -6.919 16.627 1.00 93.38 593 ILE A C 1
ATOM 4630 O O . ILE A 1 593 ? -37.193 -7.540 17.495 1.00 93.38 593 ILE A O 1
ATOM 4634 N N . ALA A 1 594 ? -36.693 -5.602 16.474 1.00 93.56 594 ALA A N 1
ATOM 4635 C CA . ALA A 1 594 ? -37.631 -4.794 17.246 1.00 93.56 594 ALA A CA 1
ATOM 4636 C C . ALA A 1 594 ? -38.478 -3.925 16.319 1.00 93.56 594 ALA A C 1
ATOM 4638 O O . ALA A 1 594 ? -38.005 -3.426 15.297 1.00 93.56 594 ALA A O 1
ATOM 4639 N N . VAL A 1 595 ? -39.742 -3.747 16.690 1.00 93.38 595 VAL A N 1
ATOM 4640 C CA . VAL A 1 595 ? -40.734 -2.948 15.965 1.00 93.38 595 VAL A CA 1
ATOM 4641 C C . VAL A 1 595 ? -41.516 -2.144 16.996 1.00 93.38 595 VAL A C 1
ATOM 4643 O O . VAL A 1 595 ? -41.923 -2.717 18.013 1.00 93.38 595 VAL A O 1
ATOM 4646 N N . LEU A 1 596 ? -41.737 -0.851 16.736 1.00 91.12 596 LEU A N 1
ATOM 4647 C CA . LEU A 1 596 ? -42.545 0.007 17.609 1.00 91.12 596 LEU A CA 1
ATOM 4648 C C . LEU A 1 596 ? -43.913 -0.634 17.874 1.00 91.12 596 LEU A C 1
ATOM 4650 O O . LEU A 1 596 ? -44.497 -1.164 16.925 1.00 91.12 596 LEU A O 1
ATOM 4654 N N . PRO A 1 597 ? -44.451 -0.560 19.108 1.00 87.75 597 PRO A N 1
ATOM 4655 C CA . PRO A 1 597 ? -45.739 -1.163 19.464 1.00 87.75 597 PRO A CA 1
ATOM 4656 C C . PRO A 1 597 ? -46.865 -0.887 18.457 1.00 87.75 597 PRO A C 1
ATOM 4658 O O . PRO A 1 597 ? -47.515 -1.826 18.000 1.00 87.75 597 PRO A O 1
ATOM 4661 N N . ASP A 1 598 ? -47.011 0.366 18.019 1.00 85.38 598 ASP A N 1
ATOM 4662 C CA . ASP A 1 598 ? -48.076 0.803 17.100 1.00 85.38 598 ASP A CA 1
ATOM 4663 C C . ASP A 1 598 ? -47.904 0.295 15.653 1.00 85.38 598 ASP A C 1
ATOM 4665 O O . ASP A 1 598 ? -48.817 0.376 14.830 1.00 85.38 598 ASP A O 1
ATOM 4669 N N . GLU A 1 599 ? -46.735 -0.261 15.328 1.00 85.62 599 GLU A N 1
ATOM 4670 C CA . GLU A 1 599 ? -46.414 -0.839 14.019 1.00 85.62 599 GLU A CA 1
ATOM 4671 C C . GLU A 1 599 ? -46.347 -2.380 14.049 1.00 85.62 599 GLU A C 1
ATOM 4673 O O . GLU A 1 599 ? -46.156 -3.038 13.016 1.00 85.62 599 GLU A O 1
ATOM 4678 N N . GLN A 1 600 ? -46.534 -2.995 15.222 1.00 85.25 600 GLN A N 1
ATOM 4679 C CA . GLN A 1 600 ? -46.571 -4.449 15.362 1.00 85.25 600 GLN A CA 1
ATOM 4680 C C . GLN A 1 600 ? -47.832 -5.045 14.721 1.00 85.25 600 GLN A C 1
ATOM 4682 O O . GLN A 1 600 ? -48.869 -4.407 14.584 1.00 85.25 600 GLN A O 1
ATOM 4687 N N . ARG A 1 601 ? -47.744 -6.314 14.294 1.00 81.44 601 ARG A N 1
ATOM 4688 C CA . ARG A 1 601 ? -48.823 -7.063 13.603 1.00 81.44 601 ARG A CA 1
ATOM 4689 C C . ARG A 1 601 ? -49.283 -6.474 12.257 1.00 81.44 601 ARG A C 1
ATOM 4691 O O . ARG A 1 601 ? -50.202 -7.011 11.652 1.00 81.44 601 ARG A O 1
ATOM 4698 N N . ARG A 1 602 ? -48.591 -5.459 11.725 1.00 84.62 602 ARG A N 1
ATOM 4699 C CA . ARG A 1 602 ? -48.826 -4.872 10.386 1.00 84.62 602 ARG A CA 1
ATOM 4700 C C . ARG A 1 602 ? -47.875 -5.401 9.303 1.00 84.62 602 ARG A C 1
ATOM 4702 O O . ARG A 1 602 ? -47.783 -4.846 8.215 1.00 84.62 602 ARG A O 1
ATOM 4709 N N . GLY A 1 603 ? -47.112 -6.452 9.614 1.00 85.38 603 GLY A N 1
ATOM 4710 C CA . GLY A 1 603 ? -46.145 -7.073 8.702 1.00 85.38 603 GLY A CA 1
ATOM 4711 C C . GLY A 1 603 ? -44.763 -6.406 8.650 1.00 85.38 603 GLY A C 1
ATOM 4712 O O . GLY A 1 603 ? -43.888 -6.908 7.946 1.00 85.38 603 GLY A O 1
ATOM 4713 N N . LEU A 1 604 ? -44.514 -5.321 9.394 1.00 89.25 604 LEU A N 1
ATOM 4714 C CA . LEU A 1 604 ? -43.226 -4.612 9.355 1.00 89.25 604 LEU A CA 1
ATOM 4715 C C . LEU A 1 604 ? -42.048 -5.485 9.827 1.00 89.25 604 LEU A C 1
ATOM 4717 O O . LEU A 1 604 ? -41.013 -5.514 9.167 1.00 89.25 604 LEU A O 1
ATOM 4721 N N . GLY A 1 605 ? -42.228 -6.277 10.890 1.00 90.25 605 GLY A N 1
ATOM 4722 C CA . GLY A 1 605 ? -41.195 -7.210 11.364 1.00 90.25 605 GLY A CA 1
ATOM 4723 C C . GLY A 1 605 ? -40.781 -8.245 10.308 1.00 90.25 605 GLY A C 1
ATOM 4724 O O . GLY A 1 605 ? -39.595 -8.528 10.156 1.00 90.25 605 GLY A O 1
ATOM 4725 N N . ALA A 1 606 ? -41.734 -8.739 9.508 1.00 90.62 606 ALA A N 1
ATOM 4726 C CA . ALA A 1 606 ? -41.436 -9.643 8.397 1.00 90.62 606 ALA A CA 1
ATOM 4727 C C . ALA A 1 606 ? -40.631 -8.931 7.297 1.00 90.62 606 ALA A C 1
ATOM 4729 O O . ALA A 1 606 ? -39.636 -9.468 6.830 1.00 90.62 606 ALA A O 1
ATOM 4730 N N . HIS A 1 607 ? -40.986 -7.691 6.941 1.00 91.38 607 HIS A N 1
ATOM 4731 C CA . HIS A 1 607 ? -40.247 -6.910 5.941 1.00 91.38 607 HIS A CA 1
ATOM 4732 C C . HIS A 1 607 ? -38.809 -6.587 6.362 1.00 91.38 607 HIS A C 1
ATOM 4734 O O . HIS A 1 607 ? -37.905 -6.598 5.523 1.00 91.38 607 HIS A O 1
ATOM 4740 N N . VAL A 1 608 ? -38.596 -6.273 7.641 1.00 93.06 608 VAL A N 1
ATOM 4741 C CA . VAL A 1 608 ? -37.256 -6.048 8.196 1.00 93.06 608 VAL A CA 1
ATOM 4742 C C . VAL A 1 608 ? -36.445 -7.345 8.117 1.00 93.06 608 VAL A C 1
ATOM 4744 O O . VAL A 1 608 ? -35.325 -7.328 7.604 1.00 93.06 608 VAL A O 1
ATOM 4747 N N . TYR A 1 609 ? -37.029 -8.475 8.532 1.00 95.75 609 TYR A N 1
ATOM 4748 C CA . TYR A 1 609 ? -36.372 -9.777 8.435 1.00 95.75 609 TYR A CA 1
ATOM 4749 C C . TYR A 1 609 ? -36.048 -10.168 6.988 1.00 95.75 609 TYR A C 1
ATOM 4751 O O . TYR A 1 609 ? -34.911 -10.525 6.711 1.00 95.75 609 TYR A O 1
ATOM 4759 N N . THR A 1 610 ? -36.985 -10.048 6.042 1.00 93.44 610 THR A N 1
ATOM 4760 C CA . THR A 1 610 ? -36.746 -10.390 4.628 1.00 93.44 610 THR A CA 1
ATOM 4761 C C . THR A 1 610 ? -35.587 -9.588 4.035 1.00 93.44 610 THR A C 1
ATOM 4763 O O . THR A 1 610 ? -34.802 -10.119 3.251 1.00 93.44 610 THR A O 1
ATOM 4766 N N . ARG A 1 611 ? -35.427 -8.318 4.429 1.00 94.00 611 ARG A N 1
ATOM 4767 C CA . ARG A 1 611 ? -34.271 -7.506 4.020 1.00 94.00 611 ARG A CA 1
ATOM 4768 C C . ARG A 1 611 ? -32.970 -7.979 4.661 1.00 94.00 611 ARG A C 1
ATOM 4770 O O . ARG A 1 611 ? -31.963 -8.060 3.960 1.00 94.00 611 ARG A O 1
ATOM 4777 N N . ALA A 1 612 ? -32.990 -8.313 5.951 1.00 94.94 612 ALA A N 1
ATOM 4778 C CA . ALA A 1 612 ? -31.833 -8.890 6.629 1.00 94.94 612 ALA A CA 1
ATOM 4779 C C . ALA A 1 612 ? -31.439 -10.234 5.987 1.00 94.94 612 ALA A C 1
ATOM 4781 O O . ALA A 1 612 ? -30.276 -10.438 5.660 1.00 94.94 612 ALA A O 1
ATOM 4782 N N . GLU A 1 613 ? -32.407 -11.109 5.700 1.00 94.38 613 GLU A N 1
ATOM 4783 C CA . GLU A 1 613 ? -32.208 -12.383 5.003 1.00 94.38 613 GLU A CA 1
ATOM 4784 C C . GLU A 1 613 ? -31.615 -12.183 3.606 1.00 94.38 613 GLU A C 1
ATOM 4786 O O . GLU A 1 613 ? -30.638 -12.843 3.257 1.00 94.38 613 GLU A O 1
ATOM 4791 N N . ALA A 1 614 ? -32.143 -11.249 2.812 1.00 90.19 614 ALA A N 1
ATOM 4792 C CA . ALA A 1 614 ? -31.589 -10.937 1.496 1.00 90.19 614 ALA A CA 1
ATOM 4793 C C . ALA A 1 614 ? -30.134 -10.442 1.587 1.00 90.19 614 ALA A C 1
ATOM 4795 O O . ALA A 1 614 ? -29.291 -10.824 0.770 1.00 90.19 614 ALA A O 1
ATOM 4796 N N . ALA A 1 615 ? -29.817 -9.629 2.598 1.00 89.50 615 ALA A N 1
ATOM 4797 C CA . ALA A 1 615 ? -28.459 -9.159 2.838 1.00 89.50 615 ALA A CA 1
ATOM 4798 C C . ALA A 1 615 ? -27.521 -10.290 3.302 1.00 89.50 615 ALA A C 1
ATOM 4800 O O . ALA A 1 615 ? -26.388 -10.363 2.826 1.00 89.50 615 ALA A O 1
ATOM 4801 N N . MET A 1 616 ? -27.999 -11.202 4.155 1.00 94.50 616 MET A N 1
ATOM 4802 C CA . MET A 1 616 ? -27.276 -12.412 4.564 1.00 94.50 616 MET A CA 1
ATOM 4803 C C . MET A 1 616 ? -27.002 -13.331 3.364 1.00 94.50 616 MET A C 1
ATOM 4805 O O . MET A 1 616 ? -25.858 -13.726 3.148 1.00 94.50 616 MET A O 1
ATOM 4809 N N . ARG A 1 617 ? -28.004 -13.601 2.513 1.00 90.81 617 ARG A N 1
ATOM 4810 C CA . ARG A 1 617 ? -27.843 -14.394 1.276 1.00 90.81 617 ARG A CA 1
ATOM 4811 C C . ARG A 1 617 ? -26.792 -13.793 0.350 1.00 90.81 617 ARG A C 1
ATOM 4813 O O . ARG A 1 617 ? -25.907 -14.501 -0.119 1.00 90.81 617 ARG A O 1
ATOM 4820 N N . LYS A 1 618 ? -26.838 -12.474 0.136 1.00 87.69 618 LYS A N 1
ATOM 4821 C CA . LYS A 1 618 ? -25.849 -11.753 -0.680 1.00 87.69 618 LYS A CA 1
ATOM 4822 C C . LYS A 1 618 ? -24.428 -11.847 -0.108 1.00 87.69 618 LYS A C 1
ATOM 4824 O O . LYS A 1 618 ? -23.468 -11.778 -0.868 1.00 87.69 618 LYS A O 1
ATOM 4829 N N . ALA A 1 619 ? -24.299 -12.005 1.208 1.00 85.06 619 ALA A N 1
ATOM 4830 C CA . ALA A 1 619 ? -23.029 -12.211 1.896 1.00 85.06 619 ALA A CA 1
ATOM 4831 C C . ALA A 1 619 ? -22.586 -13.691 1.952 1.00 85.06 619 ALA A C 1
ATOM 4833 O O . ALA A 1 619 ? -21.555 -13.989 2.546 1.00 85.06 619 ALA A O 1
ATOM 4834 N N . GLY A 1 620 ? -23.325 -14.610 1.318 1.00 90.25 620 GLY A N 1
ATOM 4835 C CA . GLY A 1 620 ? -22.978 -16.033 1.246 1.00 90.25 620 GLY A CA 1
ATOM 4836 C C . GLY A 1 620 ? -23.549 -16.891 2.379 1.00 90.25 620 GLY A C 1
ATOM 4837 O O . GLY A 1 620 ? -23.048 -17.991 2.619 1.00 90.25 620 GLY A O 1
ATOM 4838 N N . ALA A 1 621 ? -24.579 -16.419 3.086 1.00 92.75 621 ALA A N 1
ATOM 4839 C CA . ALA A 1 621 ? -25.245 -17.207 4.119 1.00 92.75 621 ALA A CA 1
ATOM 4840 C C . ALA A 1 621 ? -25.956 -18.441 3.532 1.00 92.75 621 ALA A C 1
ATOM 4842 O O . ALA A 1 621 ? -26.773 -18.331 2.618 1.00 92.75 621 ALA A O 1
ATOM 4843 N N . LYS A 1 622 ? -25.669 -19.606 4.116 1.00 93.75 622 LYS A N 1
ATOM 4844 C CA . LYS A 1 622 ? -26.324 -20.902 3.889 1.00 93.75 622 LYS A CA 1
ATOM 4845 C C . LYS A 1 622 ? -27.305 -21.252 5.006 1.00 93.75 622 LYS A C 1
ATOM 4847 O O . LYS A 1 622 ? -28.276 -21.954 4.756 1.00 93.75 622 LYS A O 1
ATOM 4852 N N . HIS A 1 623 ? -27.068 -20.766 6.223 1.00 95.56 623 HIS A N 1
ATOM 4853 C CA . HIS A 1 623 ? -27.929 -21.007 7.380 1.00 95.56 623 HIS A CA 1
ATOM 4854 C C . HIS A 1 623 ? -28.075 -19.728 8.201 1.00 95.56 623 HIS A C 1
ATOM 4856 O O . HIS A 1 623 ? -27.094 -19.009 8.403 1.00 95.56 623 HIS A O 1
ATOM 4862 N N . VAL A 1 624 ? -29.287 -19.468 8.686 1.00 97.62 624 VAL A N 1
ATOM 4863 C CA . VAL A 1 624 ? -29.559 -18.421 9.678 1.00 97.62 624 VAL A CA 1
ATOM 4864 C C . VAL A 1 624 ? -30.003 -19.087 10.966 1.00 97.62 624 VAL A C 1
ATOM 4866 O O . VAL A 1 624 ? -30.928 -19.897 10.944 1.00 97.62 624 VAL A O 1
ATOM 4869 N N . TYR A 1 625 ? -29.362 -18.724 12.066 1.00 97.44 625 TYR A N 1
ATOM 4870 C CA . TYR A 1 625 ? -29.689 -19.153 13.411 1.00 97.44 625 TYR A CA 1
ATOM 4871 C C . TYR A 1 625 ? -30.336 -17.997 14.166 1.00 97.44 625 TYR A C 1
ATOM 4873 O O . TYR A 1 625 ? -30.002 -16.833 13.958 1.00 97.44 625 TYR A O 1
ATOM 4881 N N . ALA A 1 626 ? -31.308 -18.314 15.005 1.00 96.81 626 ALA A N 1
ATOM 4882 C CA . ALA A 1 626 ? -31.924 -17.372 15.926 1.00 96.81 626 ALA A CA 1
ATOM 4883 C C . ALA A 1 626 ? -32.226 -18.114 17.222 1.00 96.81 626 ALA A C 1
ATOM 4885 O O . ALA A 1 626 ? -32.495 -19.314 17.191 1.00 96.81 626 ALA A O 1
ATOM 4886 N N . ASP A 1 627 ? -32.230 -17.429 18.357 1.00 94.88 627 ASP A N 1
ATOM 4887 C CA . ASP A 1 627 ? -32.620 -18.046 19.618 1.00 94.88 627 ASP A CA 1
ATOM 4888 C C . ASP A 1 627 ? -33.621 -17.196 20.397 1.00 94.88 627 ASP A C 1
ATOM 4890 O O . ASP A 1 627 ? -33.787 -16.001 20.145 1.00 94.88 627 ASP A O 1
ATOM 4894 N N . THR A 1 628 ? -34.408 -17.851 21.249 1.00 93.81 628 THR A N 1
ATOM 4895 C CA . THR A 1 628 ? -35.394 -17.185 22.106 1.00 93.81 628 THR A CA 1
ATOM 4896 C C . THR A 1 628 ? -35.780 -18.058 23.304 1.00 93.81 628 THR A C 1
ATOM 4898 O O . THR A 1 628 ? -35.530 -19.266 23.319 1.00 93.81 628 THR A O 1
ATOM 4901 N N . SER A 1 629 ? -36.400 -17.443 24.310 1.00 92.38 629 SER A N 1
ATOM 4902 C CA . SER A 1 629 ? -36.875 -18.091 25.539 1.00 92.38 629 SER A CA 1
ATOM 4903 C C . SER A 1 629 ? -38.107 -18.978 25.290 1.00 92.38 629 SER A C 1
ATOM 4905 O O . SER A 1 629 ? -38.914 -18.740 24.377 1.00 92.38 629 SER A O 1
ATOM 4907 N N . SER A 1 630 ? -38.269 -20.029 26.102 1.00 93.75 630 SER A N 1
ATOM 4908 C CA . SER A 1 630 ? -39.448 -20.899 26.058 1.00 93.75 630 SER A CA 1
ATOM 4909 C C . SER A 1 630 ? -40.634 -20.374 26.858 1.00 93.75 630 SER A C 1
ATOM 4911 O O . SER A 1 630 ? -41.733 -20.890 26.667 1.00 93.75 630 SER A O 1
ATOM 4913 N N . SER A 1 631 ? -40.449 -19.355 27.699 1.00 91.94 631 SER A N 1
ATOM 4914 C CA . SER A 1 631 ? -41.532 -18.747 28.480 1.00 91.94 631 SER A CA 1
ATOM 4915 C C . SER A 1 631 ? -42.689 -18.243 27.602 1.00 91.94 631 SER A C 1
ATOM 4917 O O . SER A 1 631 ? -42.520 -17.916 26.418 1.00 91.94 631 SER A O 1
ATOM 4919 N N . ASP A 1 632 ? -43.891 -18.160 28.174 1.00 88.31 632 ASP A N 1
ATOM 4920 C CA . ASP A 1 632 ? -45.106 -17.764 27.445 1.00 88.31 632 ASP A CA 1
ATOM 4921 C C . ASP A 1 632 ? -45.019 -16.354 26.856 1.00 88.31 632 ASP A C 1
ATOM 4923 O O . ASP A 1 632 ? -45.562 -16.085 25.782 1.00 88.31 632 ASP A O 1
ATOM 4927 N N . ARG A 1 633 ? -44.231 -15.474 27.487 1.00 85.62 633 ARG A N 1
ATOM 4928 C CA . ARG A 1 633 ? -43.955 -14.119 26.994 1.00 85.62 633 ARG A CA 1
ATOM 4929 C C . ARG A 1 633 ? -43.371 -14.116 25.575 1.00 85.62 633 ARG A C 1
ATOM 4931 O O . ARG A 1 633 ? -43.677 -13.215 24.798 1.00 85.62 633 ARG A O 1
ATOM 4938 N N . TYR A 1 634 ? -42.585 -15.132 25.213 1.00 88.56 634 TYR A N 1
ATOM 4939 C CA . TYR A 1 634 ? -41.934 -15.252 23.903 1.00 88.56 634 TYR A CA 1
ATOM 4940 C C . TYR A 1 634 ? -42.692 -16.147 22.908 1.00 88.56 634 TYR A C 1
ATOM 4942 O O . TYR A 1 634 ? -42.191 -16.418 21.813 1.00 88.56 634 TYR A O 1
ATOM 4950 N N . ALA A 1 635 ? -43.928 -16.565 23.219 1.00 89.19 635 ALA A N 1
ATOM 4951 C CA . ALA A 1 635 ? -44.751 -17.361 22.302 1.00 89.19 635 ALA A CA 1
ATOM 4952 C C . ALA A 1 635 ? -44.955 -16.668 20.940 1.00 89.19 635 ALA A C 1
ATOM 4954 O O . ALA A 1 635 ? -44.882 -17.312 19.890 1.00 89.19 635 ALA A O 1
ATOM 4955 N N . GLY A 1 636 ? -45.125 -15.340 20.941 1.00 88.19 636 GLY A N 1
ATOM 4956 C CA . GLY A 1 636 ? -45.234 -14.538 19.719 1.00 88.19 636 GLY A CA 1
ATOM 4957 C C . GLY A 1 636 ? -43.969 -14.566 18.852 1.00 88.19 636 GLY A C 1
ATOM 4958 O O . GLY A 1 636 ? -44.075 -14.705 17.630 1.00 88.19 636 GLY A O 1
ATOM 4959 N N . THR A 1 637 ? -42.786 -14.494 19.473 1.00 90.75 637 THR A N 1
ATOM 4960 C CA . THR A 1 637 ? -41.478 -14.566 18.797 1.00 90.75 637 THR A CA 1
ATOM 4961 C C . THR A 1 637 ? -41.255 -15.938 18.170 1.00 90.75 637 THR A C 1
ATOM 4963 O O . THR A 1 637 ? -40.891 -16.027 16.998 1.00 90.75 637 THR A O 1
ATOM 4966 N N . ARG A 1 638 ? -41.581 -17.018 18.894 1.00 94.25 638 ARG A N 1
ATOM 4967 C CA . ARG A 1 638 ? -41.517 -18.391 18.361 1.00 94.25 638 ARG A CA 1
ATOM 4968 C C . ARG A 1 638 ? -42.431 -18.573 17.151 1.00 94.25 638 ARG A C 1
ATOM 4970 O O . ARG A 1 638 ? -41.988 -19.040 16.103 1.00 94.25 638 ARG A O 1
ATOM 4977 N N . GLY A 1 639 ? -43.679 -18.108 17.250 1.00 92.31 639 GLY A N 1
ATOM 4978 C CA . GLY A 1 639 ? -44.611 -18.127 16.122 1.00 92.31 639 GLY A CA 1
ATOM 4979 C C . GLY A 1 639 ? -44.140 -17.271 14.937 1.00 92.31 639 GLY A C 1
ATOM 4980 O O . GLY A 1 639 ? -44.412 -17.607 13.785 1.00 92.31 639 GLY A O 1
ATOM 4981 N N . PHE A 1 640 ? -43.422 -16.171 15.187 1.00 93.56 640 PHE A N 1
ATOM 4982 C CA . PHE A 1 640 ? -42.814 -15.361 14.130 1.00 93.56 640 PHE A CA 1
ATOM 4983 C C . PHE A 1 640 ? -41.699 -16.117 13.396 1.00 93.56 640 PHE A C 1
ATOM 4985 O O . PHE A 1 640 ? -41.739 -16.173 12.166 1.00 93.56 640 PHE A O 1
ATOM 4992 N N . TYR A 1 641 ? -40.764 -16.748 14.112 1.00 95.88 641 TYR A N 1
ATOM 4993 C CA . TYR A 1 641 ? -39.693 -17.540 13.496 1.00 95.88 641 TYR A CA 1
ATOM 4994 C C . TYR A 1 641 ? -40.243 -18.690 12.645 1.00 95.88 641 TYR A C 1
ATOM 4996 O O . TYR A 1 641 ? -39.839 -18.838 11.491 1.00 95.88 641 TYR A O 1
ATOM 5004 N N . GLN A 1 642 ? -41.242 -19.422 13.141 1.00 93.25 642 GLN A N 1
ATOM 5005 C CA . GLN A 1 642 ? -41.896 -20.488 12.375 1.00 93.25 642 GLN A CA 1
ATOM 5006 C C . GLN A 1 642 ? -42.524 -19.969 11.070 1.00 93.25 642 GLN A C 1
ATOM 5008 O O . GLN A 1 642 ? -42.287 -20.532 10.003 1.00 93.25 642 GLN A O 1
ATOM 5013 N N . ARG A 1 643 ? -43.253 -18.842 11.111 1.00 93.94 643 ARG A N 1
ATOM 5014 C CA . ARG A 1 643 ? -43.823 -18.217 9.897 1.00 93.94 643 ARG A CA 1
ATOM 5015 C C . ARG A 1 643 ? -42.761 -17.735 8.909 1.00 93.94 643 ARG A C 1
ATOM 5017 O O . ARG A 1 643 ? -43.027 -17.700 7.713 1.00 93.94 643 ARG A O 1
ATOM 5024 N N . MET A 1 644 ? -41.580 -17.351 9.391 1.00 94.62 644 MET A N 1
ATOM 5025 C CA . MET A 1 644 ? -40.444 -16.954 8.551 1.00 94.62 644 MET A CA 1
ATOM 5026 C C . MET A 1 644 ? -39.638 -18.151 8.016 1.00 94.62 644 MET A C 1
ATOM 5028 O O . MET A 1 644 ? -38.655 -17.944 7.301 1.00 94.62 644 MET A O 1
ATOM 5032 N N . GLY A 1 645 ? -40.058 -19.387 8.307 1.00 94.00 645 GLY A N 1
ATOM 5033 C CA . GLY A 1 645 ? -39.462 -20.617 7.782 1.00 94.00 645 GLY A CA 1
ATOM 5034 C C . GLY A 1 645 ? -38.330 -21.193 8.632 1.00 94.00 645 GLY A C 1
ATOM 5035 O O . GLY A 1 645 ? -37.582 -22.037 8.143 1.00 94.00 645 GLY A O 1
ATOM 5036 N N . PHE A 1 646 ? -38.177 -20.746 9.879 1.00 96.75 646 PHE A N 1
ATOM 5037 C CA . PHE A 1 646 ? -37.274 -21.396 10.823 1.00 96.75 646 PHE A CA 1
ATOM 5038 C C . PHE A 1 646 ? -37.923 -22.636 11.443 1.00 96.75 646 PHE A C 1
ATOM 5040 O O . PHE A 1 646 ? -39.126 -22.653 11.707 1.00 96.75 646 PHE A O 1
ATOM 5047 N N . HIS A 1 647 ? -37.106 -23.634 11.766 1.00 95.44 647 HIS A N 1
ATOM 5048 C CA . HIS A 1 647 ? -37.499 -24.787 12.574 1.00 95.44 647 HIS A CA 1
ATOM 5049 C C . HIS A 1 647 ? -36.620 -24.899 13.822 1.00 95.44 647 HIS A C 1
ATOM 5051 O O . HIS A 1 647 ? -35.489 -24.414 13.838 1.00 95.44 647 HIS A O 1
ATOM 5057 N N . GLU A 1 648 ? -37.158 -25.501 14.883 1.00 97.00 648 GLU A N 1
ATOM 5058 C CA . GLU A 1 648 ? -36.422 -25.741 16.127 1.00 97.00 648 GLU A CA 1
ATOM 5059 C C . GLU A 1 648 ? -35.293 -26.750 15.870 1.00 97.00 648 GLU A C 1
ATOM 5061 O O . GLU A 1 648 ? -35.539 -27.856 15.394 1.00 97.00 648 GLU A O 1
ATOM 5066 N N . ALA A 1 649 ? -34.056 -26.341 16.153 1.00 95.12 649 ALA A N 1
ATOM 5067 C CA . ALA A 1 649 ? -32.848 -27.144 15.988 1.00 95.12 649 ALA A CA 1
ATOM 5068 C C . ALA A 1 649 ? -32.388 -27.765 17.312 1.00 95.12 649 ALA A C 1
ATOM 5070 O O . ALA A 1 649 ? -31.887 -28.886 17.332 1.00 95.12 649 ALA A O 1
ATOM 5071 N N . ALA A 1 650 ? -32.534 -27.027 18.416 1.00 96.38 650 ALA A N 1
ATOM 5072 C CA . ALA A 1 650 ? -32.131 -27.481 19.740 1.00 96.38 650 ALA A CA 1
ATOM 5073 C C . ALA A 1 650 ? -32.895 -26.753 20.850 1.00 96.38 650 ALA A C 1
ATOM 5075 O O . ALA A 1 650 ? -33.353 -25.620 20.684 1.00 96.38 650 ALA A O 1
ATOM 5076 N N . ARG A 1 651 ? -32.956 -27.401 22.014 1.00 97.19 651 ARG A N 1
ATOM 5077 C CA . ARG A 1 651 ? -33.528 -26.860 23.245 1.00 97.19 651 ARG A CA 1
ATOM 5078 C C . ARG A 1 651 ? -32.577 -27.111 24.405 1.00 97.19 651 ARG A C 1
ATOM 5080 O O . ARG A 1 651 ? -32.221 -28.254 24.671 1.00 97.19 651 ARG A O 1
ATOM 5087 N N . LEU A 1 652 ? -32.187 -26.041 25.088 1.00 95.19 652 LEU A N 1
ATOM 5088 C CA . LEU A 1 652 ? -31.334 -26.085 26.271 1.00 95.19 652 LEU A CA 1
ATOM 5089 C C . LEU A 1 652 ? -32.204 -25.857 27.512 1.00 95.19 652 LEU A C 1
ATOM 5091 O O . LEU A 1 652 ? -32.737 -24.749 27.654 1.00 95.19 652 LEU A O 1
ATOM 5095 N N . PRO A 1 653 ? -32.399 -26.880 28.363 1.00 94.69 653 PRO A N 1
ATOM 5096 C CA . PRO A 1 653 ? -33.276 -26.767 29.517 1.00 94.69 653 PRO A CA 1
ATOM 5097 C C . PRO A 1 653 ? -32.741 -25.766 30.544 1.00 94.69 653 PRO A C 1
ATOM 5099 O O . PRO A 1 653 ? -31.528 -25.655 30.711 1.00 94.69 653 PRO A O 1
ATOM 5102 N N . ASP A 1 654 ? -33.649 -25.036 31.196 1.00 91.62 654 ASP A N 1
ATOM 5103 C CA . ASP A 1 654 ? -33.367 -24.115 32.313 1.00 91.62 654 ASP A CA 1
ATOM 5104 C C . ASP A 1 654 ? -32.261 -23.068 32.048 1.00 91.62 654 ASP A C 1
ATOM 5106 O O . ASP A 1 654 ? -31.584 -22.605 32.965 1.00 91.62 654 ASP A O 1
ATOM 5110 N N . PHE A 1 655 ? -32.048 -22.697 30.780 1.00 93.38 655 PHE A N 1
ATOM 5111 C CA . PHE A 1 655 ? -30.939 -21.828 30.372 1.00 93.38 655 PHE A CA 1
ATOM 5112 C C . PHE A 1 655 ? -31.079 -20.390 30.887 1.00 93.38 655 PHE A C 1
ATOM 5114 O O . PHE A 1 655 ? -30.088 -19.790 31.299 1.00 93.38 655 PHE A O 1
ATOM 5121 N N . TYR A 1 656 ? -32.286 -19.819 30.823 1.00 83.56 656 TYR A N 1
ATOM 5122 C CA . TYR A 1 656 ? -32.530 -18.444 31.271 1.00 83.56 656 TYR A CA 1
ATOM 5123 C C . TYR A 1 656 ? -32.952 -18.399 32.744 1.00 83.56 656 TYR A C 1
ATOM 5125 O O . TYR A 1 656 ? -32.526 -17.511 33.480 1.00 83.56 656 TYR A O 1
ATOM 5133 N N . ALA A 1 657 ? -33.780 -19.355 33.168 1.00 88.25 657 ALA A N 1
ATOM 5134 C CA . ALA A 1 657 ? -34.250 -19.553 34.538 1.00 88.25 657 ALA A CA 1
ATOM 5135 C C . ALA A 1 657 ? -34.861 -20.965 34.672 1.00 88.25 657 ALA A C 1
ATOM 5137 O O . ALA A 1 657 ? -35.156 -21.580 33.646 1.00 88.25 657 ALA A O 1
ATOM 5138 N N . PRO A 1 658 ? -35.121 -21.478 35.891 1.00 91.88 658 PRO A N 1
ATOM 5139 C CA . PRO A 1 658 ? -35.874 -22.722 36.067 1.00 91.88 658 PRO A CA 1
ATOM 5140 C C . PRO A 1 658 ? -37.238 -22.675 35.354 1.00 91.88 658 PRO A C 1
ATOM 5142 O O . PRO A 1 658 ? -38.046 -21.781 35.605 1.00 91.88 658 PRO A O 1
ATOM 5145 N N . GLY A 1 659 ? -37.487 -23.622 34.448 1.00 90.69 659 GLY A N 1
ATOM 5146 C CA . GLY A 1 659 ? -38.658 -23.678 33.566 1.00 90.69 659 GLY A CA 1
ATOM 5147 C C . GLY A 1 659 ? -38.561 -22.818 32.296 1.00 90.69 659 GLY A C 1
ATOM 5148 O O . GLY A 1 659 ? -39.450 -22.892 31.444 1.00 90.69 659 GLY A O 1
ATOM 5149 N N . ASP A 1 660 ? -37.493 -22.029 32.130 1.00 92.38 660 ASP A N 1
ATOM 5150 C CA . ASP A 1 660 ? -37.261 -21.168 30.969 1.00 92.38 660 ASP A CA 1
ATOM 5151 C C . ASP A 1 660 ? -36.033 -21.602 30.155 1.00 92.38 660 ASP A C 1
ATOM 5153 O O . ASP A 1 660 ? -34.877 -21.270 30.433 1.00 92.38 660 ASP A O 1
ATOM 5157 N N . ASN A 1 661 ? -36.320 -22.361 29.103 1.00 95.06 661 ASN A N 1
ATOM 5158 C CA . ASN A 1 661 ? -35.351 -22.964 28.205 1.00 95.06 661 ASN A CA 1
ATOM 5159 C C . ASN A 1 661 ? -34.896 -21.971 27.132 1.00 95.06 661 ASN A C 1
ATOM 5161 O O . ASN A 1 661 ? -35.669 -21.126 26.675 1.00 95.06 661 ASN A O 1
ATOM 5165 N N . LYS A 1 662 ? -33.685 -22.167 26.611 1.00 96.00 662 LYS A N 1
ATOM 5166 C CA . LYS A 1 662 ? -33.247 -21.525 25.368 1.00 96.00 662 LYS A CA 1
ATOM 5167 C C . LYS A 1 662 ? -33.584 -22.417 24.184 1.00 96.00 662 LYS A C 1
ATOM 5169 O O . LYS A 1 662 ? -33.129 -23.556 24.112 1.00 96.00 662 LYS A O 1
ATOM 5174 N N . ILE A 1 663 ? -34.382 -21.902 23.255 1.00 96.88 663 ILE A N 1
ATOM 5175 C CA . ILE A 1 663 ? -34.755 -22.600 22.025 1.00 96.88 663 ILE A CA 1
ATOM 5176 C C . ILE A 1 663 ? -33.968 -21.987 20.875 1.00 96.88 663 ILE A C 1
ATOM 5178 O O . ILE A 1 663 ? -34.072 -20.787 20.623 1.00 96.88 663 ILE A O 1
ATOM 5182 N N . ILE A 1 664 ? -33.201 -22.818 20.177 1.00 97.31 664 ILE A N 1
ATOM 5183 C CA . ILE A 1 664 ? -32.409 -22.432 19.012 1.00 97.31 664 ILE A CA 1
ATOM 5184 C C . ILE A 1 664 ? -33.171 -22.852 17.760 1.00 97.31 664 ILE A C 1
ATOM 5186 O O . ILE A 1 664 ? -33.557 -24.010 17.603 1.00 97.31 664 ILE A O 1
ATOM 5190 N N . TYR A 1 665 ? -33.365 -21.900 16.864 1.00 97.62 665 TYR A N 1
ATOM 5191 C CA . TYR A 1 665 ? -34.019 -22.039 15.577 1.00 97.62 665 TYR A CA 1
ATOM 5192 C C . TYR A 1 665 ? -32.992 -21.956 14.451 1.00 97.62 665 TYR A C 1
ATOM 5194 O O . TYR A 1 665 ? -32.054 -21.164 14.524 1.00 97.62 665 TYR A O 1
ATOM 5202 N N . VAL A 1 666 ? -33.202 -22.720 13.379 1.00 96.94 666 VAL A N 1
ATOM 5203 C CA . VAL A 1 666 ? -32.395 -22.647 12.157 1.00 96.94 666 VAL A CA 1
ATOM 5204 C C . VAL A 1 666 ? -33.281 -22.522 10.921 1.00 96.94 666 VAL A C 1
ATOM 5206 O O . VAL A 1 666 ? -34.357 -23.117 10.834 1.00 96.94 666 VAL A O 1
ATOM 5209 N N . LYS A 1 667 ? -32.824 -21.735 9.948 1.00 96.75 667 LYS A N 1
ATOM 5210 C CA . LYS A 1 667 ? -33.397 -21.648 8.605 1.00 96.75 667 LYS A CA 1
ATOM 5211 C C . LYS A 1 667 ? -32.305 -21.908 7.562 1.00 96.75 667 LYS A C 1
ATOM 5213 O O . LYS A 1 667 ? -31.393 -21.084 7.437 1.00 96.75 667 LYS A O 1
ATOM 5218 N N . PRO A 1 668 ? -32.380 -23.006 6.793 1.00 93.31 668 PRO A N 1
ATOM 5219 C CA . PRO A 1 668 ? -31.513 -23.206 5.644 1.00 93.31 668 PRO A CA 1
ATOM 5220 C C . PRO A 1 668 ? -31.899 -22.232 4.526 1.00 93.31 668 PRO A C 1
ATOM 5222 O O . PRO A 1 668 ? -33.074 -21.992 4.240 1.00 93.31 668 PRO A O 1
ATOM 5225 N N . LEU A 1 669 ? -30.890 -21.662 3.884 1.00 89.69 669 LEU A N 1
ATOM 5226 C CA . LEU A 1 669 ? -31.022 -20.742 2.771 1.00 89.69 669 LEU A CA 1
ATOM 5227 C C . LEU A 1 669 ? -30.572 -21.468 1.501 1.00 89.69 669 LEU A C 1
ATOM 5229 O O . LEU A 1 669 ? -29.397 -21.792 1.352 1.00 89.69 669 LEU A O 1
ATOM 5233 N N . SER A 1 670 ? -31.497 -21.722 0.572 1.00 72.81 670 SER A N 1
ATOM 5234 C CA . SER A 1 670 ? -31.137 -22.257 -0.748 1.00 72.81 670 SER A CA 1
ATOM 5235 C C . SER A 1 670 ? -30.155 -21.313 -1.460 1.00 72.81 670 SER A C 1
ATOM 5237 O O . SER A 1 670 ? -30.323 -20.094 -1.332 1.00 72.81 670 SER A O 1
ATOM 5239 N N . PRO A 1 671 ? -29.159 -21.822 -2.208 1.00 55.88 671 PRO A N 1
ATOM 5240 C CA . PRO A 1 671 ? -28.332 -20.970 -3.056 1.00 55.88 671 PRO A CA 1
ATOM 5241 C C . PRO A 1 671 ? -29.238 -20.187 -4.013 1.00 55.88 671 PRO A C 1
ATOM 5243 O O . PRO A 1 671 ? -30.176 -20.755 -4.577 1.00 55.88 671 PRO A O 1
ATOM 5246 N N . SER A 1 672 ? -29.013 -18.875 -4.129 1.00 45.38 672 SER A N 1
ATOM 5247 C CA . SER A 1 672 ? -29.737 -18.061 -5.110 1.00 45.38 672 SER A CA 1
ATOM 5248 C C . SER A 1 672 ? -29.484 -18.641 -6.508 1.00 45.38 672 SER A C 1
ATOM 5250 O O . SER A 1 672 ? -28.321 -18.936 -6.793 1.00 45.38 672 SER A O 1
ATOM 5252 N N . PRO A 1 673 ? -30.528 -18.843 -7.332 1.00 39.41 673 PRO A N 1
ATOM 5253 C CA . PRO A 1 673 ? -30.361 -19.296 -8.710 1.00 39.41 673 PRO A CA 1
ATOM 5254 C C . PRO A 1 673 ? -29.527 -18.322 -9.546 1.00 39.41 673 PRO A C 1
ATOM 5256 O O . PRO A 1 673 ? -29.530 -17.105 -9.227 1.00 39.41 673 PRO A O 1
#

Radius of gyration: 30.41 Å; chains: 1; bounding box: 83×55×87 Å